Protein AF-A0A1D8MR82-F1 (afdb_monomer)

Structure (mmCIF, N/CA/C/O backbone):
data_AF-A0A1D8MR82-F1
#
_entry.id   AF-A0A1D8MR82-F1
#
loop_
_atom_site.group_PDB
_atom_site.id
_atom_site.type_symbol
_atom_site.label_atom_id
_atom_site.label_alt_id
_atom_site.label_comp_id
_atom_site.label_asym_id
_atom_site.label_entity_id
_atom_site.label_seq_id
_atom_site.pdbx_PDB_ins_code
_atom_site.Cartn_x
_atom_site.Cartn_y
_atom_site.Cartn_z
_atom_site.occupancy
_atom_site.B_iso_or_equiv
_atom_site.auth_seq_id
_atom_site.auth_comp_id
_atom_site.auth_asym_id
_atom_site.auth_atom_id
_atom_site.pdbx_PDB_model_num
ATOM 1 N N . MET A 1 1 ? 40.783 -24.290 -67.841 1.00 28.45 1 MET A N 1
ATOM 2 C CA . MET A 1 1 ? 39.497 -25.016 -67.805 1.00 28.45 1 MET A CA 1
ATOM 3 C C . MET A 1 1 ? 39.083 -25.064 -66.350 1.00 28.45 1 MET A C 1
ATOM 5 O O . MET A 1 1 ? 39.637 -25.862 -65.611 1.00 28.45 1 MET A O 1
ATOM 9 N N . GLY A 1 2 ? 38.268 -24.098 -65.923 1.00 32.03 2 GLY A N 1
ATOM 10 C CA . GLY A 1 2 ? 37.812 -23.996 -64.538 1.00 32.03 2 GLY A CA 1
ATOM 11 C C . GLY A 1 2 ? 36.684 -24.988 -64.279 1.00 32.03 2 GLY A C 1
ATOM 12 O O . GLY A 1 2 ? 35.714 -25.041 -65.037 1.00 32.03 2 GLY A O 1
ATOM 13 N N . SER A 1 3 ? 36.850 -25.796 -63.242 1.00 36.16 3 SER A N 1
ATOM 14 C CA . SER A 1 3 ? 35.807 -26.582 -62.594 1.00 36.16 3 SER A CA 1
ATOM 15 C C . SER A 1 3 ? 34.977 -25.639 -61.721 1.00 36.16 3 SER A C 1
ATOM 17 O O . SER A 1 3 ? 35.303 -25.412 -60.567 1.00 36.16 3 SER A O 1
ATOM 19 N N . GLY A 1 4 ? 33.955 -25.012 -62.304 1.00 35.94 4 GLY A N 1
ATOM 20 C CA . GLY A 1 4 ? 32.969 -24.211 -61.574 1.00 35.94 4 GLY A CA 1
ATOM 21 C C . GLY A 1 4 ? 31.653 -24.975 -61.447 1.00 35.94 4 GLY A C 1
ATOM 22 O O . GLY A 1 4 ? 31.245 -25.636 -62.405 1.00 35.94 4 GLY A O 1
ATOM 23 N N . GLY A 1 5 ? 31.024 -24.902 -60.273 1.00 43.44 5 GLY A N 1
ATOM 24 C CA . GLY A 1 5 ? 29.624 -25.272 -60.061 1.00 43.44 5 GLY A CA 1
ATOM 25 C C . GLY A 1 5 ? 28.734 -24.026 -60.018 1.00 43.44 5 GLY A C 1
ATOM 26 O O . GLY A 1 5 ? 29.217 -22.948 -59.676 1.00 43.44 5 GLY A O 1
ATOM 27 N N . CYS A 1 6 ? 27.456 -24.170 -60.369 1.00 43.00 6 CYS A N 1
ATOM 28 C CA . CYS A 1 6 ? 26.477 -23.076 -60.421 1.00 43.00 6 CYS A CA 1
ATOM 29 C C . CYS A 1 6 ? 25.326 -23.358 -59.448 1.00 43.00 6 CYS A C 1
ATOM 31 O O . CYS A 1 6 ? 24.931 -24.512 -59.276 1.00 43.00 6 CYS A O 1
ATOM 33 N N . ILE A 1 7 ? 24.792 -22.318 -58.809 1.00 42.12 7 ILE A N 1
ATOM 34 C CA . ILE A 1 7 ? 23.616 -22.412 -57.939 1.00 42.12 7 ILE A CA 1
ATOM 35 C C . ILE A 1 7 ? 22.435 -21.786 -58.677 1.00 42.12 7 ILE A C 1
ATOM 37 O O . ILE A 1 7 ? 22.520 -20.636 -59.096 1.00 42.12 7 ILE A O 1
ATOM 41 N N . TYR A 1 8 ? 21.340 -22.531 -58.803 1.00 46.84 8 TYR A N 1
ATOM 42 C CA . TYR A 1 8 ? 20.080 -22.045 -59.360 1.00 46.84 8 TYR A CA 1
ATOM 43 C C . TYR A 1 8 ? 19.023 -22.027 -58.266 1.00 46.84 8 TYR A C 1
ATOM 45 O O . TYR A 1 8 ? 18.954 -22.962 -57.475 1.00 46.84 8 TYR A O 1
ATOM 53 N N . VAL A 1 9 ? 18.165 -21.014 -58.242 1.00 40.91 9 VAL A N 1
ATOM 54 C CA . VAL A 1 9 ? 16.944 -21.027 -57.429 1.00 40.91 9 VAL A CA 1
ATOM 55 C C . VAL A 1 9 ? 15.778 -21.111 -58.400 1.00 40.91 9 VAL A C 1
ATOM 57 O O . VAL A 1 9 ? 15.619 -20.229 -59.235 1.00 40.91 9 VAL A O 1
ATOM 60 N N . ASN A 1 10 ? 15.005 -22.198 -58.364 1.00 44.41 10 ASN A N 1
ATOM 61 C CA . ASN A 1 10 ? 13.861 -22.334 -59.268 1.00 44.41 10 ASN A CA 1
ATOM 62 C C . ASN A 1 10 ? 12.638 -21.547 -58.756 1.00 44.41 10 ASN A C 1
ATOM 64 O O . ASN A 1 10 ? 12.572 -21.138 -57.596 1.00 44.41 10 ASN A O 1
ATOM 68 N N . ARG A 1 11 ? 11.603 -21.420 -59.596 1.00 35.62 11 ARG A N 1
ATOM 69 C CA . ARG A 1 11 ? 10.322 -20.754 -59.267 1.00 35.62 11 ARG A CA 1
ATOM 70 C C . ARG A 1 11 ? 9.533 -21.384 -58.109 1.00 35.62 11 ARG A C 1
ATOM 72 O O . ARG A 1 11 ? 8.541 -20.817 -57.661 1.00 35.62 11 ARG A O 1
ATOM 79 N N . GLN A 1 12 ? 9.951 -22.554 -57.631 1.00 40.66 12 GLN A N 1
ATOM 80 C CA . GLN A 1 12 ? 9.414 -23.233 -56.448 1.00 40.66 12 GLN A CA 1
ATOM 81 C C . GLN A 1 12 ? 10.292 -22.994 -55.199 1.00 40.66 12 GLN A C 1
ATOM 83 O O . GLN A 1 12 ? 10.063 -23.620 -54.165 1.00 40.66 12 GLN A O 1
ATOM 88 N N . ASN A 1 13 ? 11.258 -22.064 -55.272 1.00 39.44 13 ASN A N 1
ATOM 89 C CA . ASN A 1 13 ? 12.260 -21.732 -54.251 1.00 39.44 13 ASN A CA 1
ATOM 90 C C . ASN A 1 13 ? 13.201 -22.891 -53.871 1.00 39.44 13 ASN A C 1
ATOM 92 O O . ASN A 1 13 ? 13.739 -22.919 -52.764 1.00 39.44 13 ASN A O 1
ATOM 96 N N . GLU A 1 14 ? 13.434 -23.844 -54.773 1.00 40.34 14 GLU A N 1
ATOM 97 C CA . GLU A 1 14 ? 14.422 -24.904 -54.562 1.00 40.34 14 GLU A CA 1
ATOM 98 C C . GLU A 1 14 ? 15.797 -24.453 -55.060 1.00 40.34 14 GLU A C 1
ATOM 100 O O . GLU A 1 14 ? 15.931 -24.024 -56.208 1.00 40.34 14 GLU A O 1
ATOM 105 N N . ILE A 1 15 ? 16.823 -24.583 -54.211 1.00 43.28 15 ILE A N 1
ATOM 106 C CA . ILE A 1 15 ? 18.208 -24.317 -54.600 1.00 43.28 15 ILE A CA 1
ATOM 107 C C . ILE A 1 15 ? 18.795 -25.576 -55.259 1.00 43.28 15 ILE A C 1
ATOM 109 O O . ILE A 1 15 ? 19.089 -26.567 -54.592 1.00 43.28 15 ILE A O 1
ATOM 113 N N . LEU A 1 16 ? 18.971 -25.548 -56.578 1.00 45.38 16 LEU A N 1
ATOM 114 C CA . LEU A 1 16 ? 19.624 -26.597 -57.357 1.00 45.38 16 LEU A CA 1
ATOM 115 C C . LEU A 1 16 ? 21.119 -26.288 -57.460 1.00 45.38 16 LEU A C 1
ATOM 117 O O . LEU A 1 16 ? 21.528 -25.298 -58.063 1.00 45.38 16 LEU A O 1
ATOM 121 N N . ILE A 1 17 ? 21.942 -27.151 -56.869 1.00 43.69 17 ILE A N 1
ATOM 122 C CA . ILE A 1 17 ? 23.400 -27.028 -56.896 1.00 43.69 17 ILE A CA 1
ATOM 123 C C . ILE A 1 17 ? 23.920 -27.898 -58.040 1.00 43.69 17 ILE A C 1
ATOM 125 O O . ILE A 1 17 ? 23.816 -29.123 -57.996 1.00 43.69 17 ILE A O 1
ATOM 129 N N . TRP A 1 18 ? 24.476 -27.273 -59.074 1.00 43.62 18 TRP A N 1
ATOM 130 C CA . TRP A 1 18 ? 25.113 -27.972 -60.183 1.00 43.62 18 TRP A CA 1
ATOM 131 C C . TRP A 1 18 ? 26.606 -28.130 -59.907 1.00 43.62 18 TRP A C 1
ATOM 133 O O . TRP A 1 18 ? 27.338 -27.144 -59.843 1.00 43.62 18 TRP A O 1
ATOM 143 N N . ILE A 1 19 ? 27.065 -29.373 -59.748 1.00 42.44 19 ILE A N 1
ATOM 144 C CA . ILE A 1 19 ? 28.485 -29.710 -59.600 1.00 42.44 19 ILE A CA 1
ATOM 145 C C . ILE A 1 19 ? 28.953 -30.322 -60.916 1.00 42.44 19 ILE A C 1
ATOM 147 O O . ILE A 1 19 ? 28.396 -31.307 -61.399 1.00 42.44 19 ILE A O 1
ATOM 151 N N . LYS A 1 20 ? 29.982 -29.731 -61.520 1.00 38.59 20 LYS A N 1
ATOM 152 C CA . LYS A 1 20 ? 30.563 -30.221 -62.770 1.00 38.59 20 LYS A CA 1
ATOM 153 C C . LYS A 1 20 ? 31.466 -31.423 -62.466 1.00 38.59 20 LYS A C 1
ATOM 155 O O . LYS A 1 20 ? 32.652 -31.252 -62.197 1.00 38.59 20 LYS A O 1
ATOM 160 N N . GLU A 1 21 ? 30.909 -32.633 -62.455 1.00 42.34 21 GLU A N 1
ATOM 161 C CA . GLU A 1 21 ? 31.681 -33.854 -62.190 1.00 42.34 21 GLU A CA 1
ATOM 162 C C . GLU A 1 21 ? 32.474 -34.324 -63.419 1.00 42.34 21 GLU A C 1
ATOM 164 O O . GLU A 1 21 ? 31.932 -34.568 -64.496 1.00 42.34 21 GLU A O 1
ATOM 169 N N . ASN A 1 22 ? 33.781 -34.510 -63.226 1.00 37.06 22 ASN A N 1
ATOM 170 C CA . ASN A 1 22 ? 34.576 -35.464 -63.989 1.00 37.06 22 ASN A CA 1
ATOM 171 C C . ASN A 1 22 ? 34.639 -36.757 -63.160 1.00 37.06 22 ASN A C 1
ATOM 173 O O . ASN A 1 22 ? 35.396 -36.774 -62.198 1.00 37.06 22 ASN A O 1
ATOM 177 N N . TYR A 1 23 ? 33.849 -37.783 -63.491 1.00 30.08 23 TYR A N 1
ATOM 178 C CA . TYR A 1 23 ? 34.196 -39.220 -63.615 1.00 30.08 23 TYR A CA 1
ATOM 179 C C . TYR A 1 23 ? 32.899 -40.038 -63.864 1.00 30.08 23 TYR A C 1
ATOM 181 O O . TYR A 1 23 ? 31.818 -39.588 -63.492 1.00 30.08 23 TYR A O 1
ATOM 189 N N . PRO A 1 24 ? 32.971 -41.187 -64.567 1.00 38.62 24 PRO A N 1
ATOM 190 C CA . PRO A 1 24 ? 31.830 -41.894 -65.126 1.00 38.62 24 PRO A CA 1
ATOM 191 C C . PRO A 1 24 ? 31.306 -42.930 -64.131 1.00 38.62 24 PRO A C 1
ATOM 193 O O . PRO A 1 24 ? 32.053 -43.812 -63.730 1.00 38.62 24 PRO A O 1
ATOM 196 N N . ASP A 1 25 ? 30.053 -42.777 -63.717 1.00 37.72 25 ASP A N 1
ATOM 197 C CA . ASP A 1 25 ? 29.096 -43.847 -63.397 1.00 37.72 25 ASP A CA 1
ATOM 198 C C . ASP A 1 25 ? 27.985 -43.240 -62.537 1.00 37.72 25 ASP A C 1
ATOM 200 O O . ASP A 1 25 ? 27.998 -43.301 -61.314 1.00 37.72 25 ASP A O 1
ATOM 204 N N . THR A 1 26 ? 27.018 -42.605 -63.191 1.00 33.69 26 THR A N 1
ATOM 205 C CA . THR A 1 26 ? 25.627 -42.527 -62.725 1.00 33.69 26 THR A CA 1
ATOM 206 C C . THR A 1 26 ? 24.776 -42.111 -63.917 1.00 33.69 26 THR A C 1
ATOM 208 O O . THR A 1 26 ? 24.788 -40.976 -64.388 1.00 33.69 26 THR A O 1
ATOM 211 N N . ASP A 1 27 ? 24.101 -43.113 -64.464 1.00 33.81 27 ASP A N 1
ATOM 212 C CA . ASP A 1 27 ? 23.144 -43.002 -65.549 1.00 33.81 27 ASP A CA 1
ATOM 213 C C . ASP A 1 27 ? 21.977 -42.062 -65.196 1.00 33.81 27 ASP A C 1
ATOM 215 O O . ASP A 1 27 ? 21.455 -42.068 -64.083 1.00 33.81 27 ASP A O 1
ATOM 219 N N . PHE A 1 28 ? 21.499 -41.366 -66.232 1.00 33.75 28 PHE A N 1
ATOM 220 C CA . PHE A 1 28 ? 20.121 -40.883 -66.382 1.00 33.75 28 PHE A CA 1
ATOM 221 C C . PHE A 1 28 ? 19.626 -39.752 -65.454 1.00 33.75 28 PHE A C 1
ATOM 223 O O . PHE A 1 28 ? 18.808 -39.982 -64.572 1.00 33.75 28 PHE A O 1
ATOM 230 N N . ALA A 1 29 ? 19.974 -38.492 -65.762 1.00 34.72 29 ALA A N 1
ATOM 231 C CA . ALA A 1 29 ? 19.071 -37.340 -65.520 1.00 34.72 29 ALA A CA 1
ATOM 232 C C . ALA A 1 29 ? 19.510 -35.996 -66.144 1.00 34.72 29 ALA A C 1
ATOM 234 O O . ALA A 1 29 ? 18.789 -35.009 -66.026 1.00 34.72 29 ALA A O 1
ATOM 235 N N . THR A 1 30 ? 20.662 -35.893 -66.807 1.00 34.59 30 THR A N 1
ATOM 236 C CA . THR A 1 30 ? 21.241 -34.584 -67.177 1.00 34.59 30 THR A CA 1
ATOM 237 C C . THR A 1 30 ? 20.708 -33.972 -68.473 1.00 34.59 30 THR A C 1
ATOM 239 O O . THR A 1 30 ? 20.851 -32.772 -68.678 1.00 34.59 30 THR A O 1
ATOM 242 N N . SER A 1 31 ? 20.042 -34.740 -69.338 1.00 28.70 31 SER A N 1
ATOM 243 C CA . SER A 1 31 ? 19.587 -34.232 -70.645 1.00 28.70 31 SER A CA 1
ATOM 244 C C . SER A 1 31 ? 18.172 -33.650 -70.646 1.00 28.70 31 SER A C 1
ATOM 246 O O . SER A 1 31 ? 17.778 -33.049 -71.636 1.00 28.70 31 SER A O 1
ATOM 248 N N . LYS A 1 32 ? 17.402 -33.804 -69.558 1.00 28.27 32 LYS A N 1
ATOM 249 C CA . LYS A 1 32 ? 15.992 -33.371 -69.514 1.00 28.27 32 LYS A CA 1
ATOM 250 C C . LYS A 1 32 ? 15.766 -32.015 -68.835 1.00 28.27 32 LYS A C 1
ATOM 252 O O . LYS A 1 32 ? 14.679 -31.469 -68.930 1.00 28.27 32 LYS A O 1
ATOM 257 N N . ILE A 1 33 ? 16.783 -31.470 -68.165 1.00 32.31 33 ILE A N 1
ATOM 258 C CA . ILE A 1 33 ? 16.685 -30.195 -67.432 1.00 32.31 33 ILE A CA 1
ATOM 259 C C . ILE A 1 33 ? 16.986 -28.994 -68.350 1.00 32.31 33 ILE A C 1
ATOM 261 O O . ILE A 1 33 ? 16.538 -27.886 -68.079 1.00 32.31 33 ILE A O 1
ATOM 265 N N . TYR A 1 34 ? 17.671 -29.212 -69.478 1.00 31.33 34 TYR A N 1
ATOM 266 C CA . TYR A 1 34 ? 18.075 -28.135 -70.389 1.00 31.33 34 TYR A CA 1
ATOM 267 C C . TYR A 1 34 ? 16.972 -27.682 -71.365 1.00 31.33 34 TYR A C 1
ATOM 269 O O . TYR A 1 34 ? 17.080 -26.605 -71.939 1.00 31.33 34 TYR A O 1
ATOM 277 N N . GLU A 1 35 ? 15.914 -28.478 -71.568 1.00 28.66 35 GLU A N 1
ATOM 278 C CA . GLU A 1 35 ? 14.862 -28.163 -72.552 1.00 28.66 35 GLU A CA 1
ATOM 279 C C . GLU A 1 35 ? 13.649 -27.408 -71.974 1.00 28.66 35 GLU A C 1
ATOM 281 O O . GLU A 1 35 ? 12.828 -26.926 -72.748 1.00 28.66 35 GLU A O 1
ATOM 286 N N . GLU A 1 36 ? 13.541 -27.228 -70.650 1.00 32.28 36 GLU A N 1
ATOM 287 C CA . GLU A 1 36 ? 12.391 -26.538 -70.020 1.00 32.28 36 GLU A CA 1
ATOM 288 C C . GLU A 1 36 ? 12.730 -25.233 -69.278 1.00 32.28 36 GLU A C 1
ATOM 290 O O . GLU A 1 36 ? 11.831 -24.580 -68.753 1.00 32.28 36 GLU A O 1
ATOM 295 N N . TYR A 1 37 ? 13.991 -24.798 -69.259 1.00 32.94 37 TYR A N 1
ATOM 296 C CA . TYR A 1 37 ? 14.413 -23.616 -68.501 1.00 32.94 37 TYR A CA 1
ATOM 297 C C . TYR A 1 37 ? 14.880 -22.492 -69.428 1.00 32.94 37 TYR A C 1
ATOM 299 O O . TYR A 1 37 ? 16.034 -22.448 -69.848 1.00 32.94 37 TYR A O 1
ATOM 307 N N . GLN A 1 38 ? 13.978 -21.559 -69.736 1.00 30.73 38 GLN A N 1
ATOM 308 C CA . GLN A 1 38 ? 14.350 -20.230 -70.214 1.00 30.73 38 GLN A CA 1
ATOM 309 C C . GLN A 1 38 ? 13.956 -19.181 -69.174 1.00 30.73 38 GLN A C 1
ATOM 311 O O . GLN A 1 38 ? 12.814 -19.160 -68.721 1.00 30.73 38 GLN A O 1
ATOM 316 N N . GLU A 1 39 ? 14.936 -18.317 -68.888 1.00 37.31 39 GLU A N 1
ATOM 317 C CA . GLU A 1 39 ? 14.886 -17.082 -68.091 1.00 37.31 39 GLU A CA 1
ATOM 318 C C . GLU A 1 39 ? 14.922 -17.265 -66.563 1.00 37.31 39 GLU A C 1
ATOM 320 O O . GLU A 1 39 ? 13.885 -17.513 -65.960 1.00 37.31 39 GLU A O 1
ATOM 325 N N . GLU A 1 40 ? 16.114 -17.112 -65.950 1.00 33.25 40 GLU A N 1
ATOM 326 C CA . GLU A 1 40 ? 16.369 -16.447 -64.646 1.00 33.25 40 GLU A CA 1
ATOM 327 C C . GLU A 1 40 ? 17.889 -16.427 -64.295 1.00 33.25 40 GLU A C 1
ATOM 329 O O . GLU A 1 40 ? 18.684 -17.125 -64.924 1.00 33.25 40 GLU A O 1
ATOM 334 N N . GLU A 1 41 ? 18.284 -15.537 -63.370 1.00 35.62 41 GLU A N 1
ATOM 335 C CA . GLU A 1 41 ? 19.631 -14.958 -63.154 1.00 35.62 41 GLU A CA 1
ATOM 336 C C . GLU A 1 41 ? 20.748 -15.945 -62.730 1.00 35.62 41 GLU A C 1
ATOM 338 O O . GLU A 1 41 ? 20.596 -16.729 -61.794 1.00 35.62 41 GLU A O 1
ATOM 343 N N . GLU A 1 42 ? 21.915 -15.864 -63.387 1.00 33.38 42 GLU A N 1
ATOM 344 C CA . GLU A 1 42 ? 23.125 -16.638 -63.063 1.00 33.38 42 GLU A CA 1
ATOM 345 C C . GLU A 1 42 ? 23.983 -15.934 -61.992 1.00 33.38 42 GLU A C 1
ATOM 347 O O . GLU A 1 42 ? 24.377 -14.779 -62.163 1.00 33.38 42 GLU A O 1
ATOM 352 N N . TYR A 1 43 ? 24.355 -16.645 -60.919 1.00 38.12 43 TYR A N 1
ATOM 353 C CA . TYR A 1 43 ? 25.385 -16.206 -59.966 1.00 38.12 43 TYR A CA 1
ATOM 354 C C . TYR A 1 43 ? 26.688 -17.002 -60.167 1.00 38.12 43 TYR A C 1
ATOM 356 O O . TYR A 1 43 ? 26.740 -18.203 -59.891 1.00 38.12 43 TYR A O 1
ATOM 364 N N . GLU A 1 44 ? 27.763 -16.337 -60.610 1.00 37.59 44 GLU A N 1
ATOM 365 C CA . GLU A 1 44 ? 29.124 -16.897 -60.675 1.00 37.59 44 GLU A CA 1
ATOM 366 C C . GLU A 1 44 ? 29.979 -16.399 -59.490 1.00 37.59 44 GLU A C 1
ATOM 368 O O . GLU A 1 44 ? 30.424 -15.251 -59.458 1.00 37.59 44 GLU A O 1
ATOM 373 N N . GLY A 1 45 ? 30.248 -17.271 -58.510 1.00 39.78 45 GLY A N 1
ATOM 374 C CA . GLY A 1 45 ? 31.120 -16.996 -57.355 1.00 39.78 45 GLY A CA 1
ATOM 375 C C . GLY A 1 45 ? 32.407 -17.841 -57.337 1.00 39.78 45 GLY A C 1
ATOM 376 O O . GLY A 1 45 ? 32.485 -18.895 -57.964 1.00 39.78 45 GLY A O 1
ATOM 377 N N . LYS A 1 46 ? 33.442 -17.399 -56.599 1.00 36.84 46 LYS A N 1
ATOM 378 C CA . LYS A 1 46 ? 34.724 -18.128 -56.445 1.00 36.84 46 LYS A CA 1
ATOM 379 C C . LYS A 1 46 ? 34.564 -19.432 -55.634 1.00 36.84 46 LYS A C 1
ATOM 381 O O . LYS A 1 46 ? 33.908 -19.459 -54.596 1.00 36.84 46 LYS A O 1
ATOM 386 N N . GLU A 1 47 ? 35.260 -20.488 -56.064 1.00 37.44 47 GLU A N 1
ATOM 387 C CA . GLU A 1 47 ? 35.191 -21.877 -55.554 1.00 37.44 47 GLU A CA 1
ATOM 388 C C . GLU A 1 47 ? 35.454 -22.018 -54.033 1.00 37.44 47 GLU A C 1
ATOM 390 O O . GLU A 1 47 ? 34.853 -22.854 -53.362 1.00 37.44 47 GLU A O 1
ATOM 395 N N . SER A 1 48 ? 36.294 -21.159 -53.444 1.00 37.56 48 SER A N 1
ATOM 396 C CA . SER A 1 48 ? 36.580 -21.159 -51.998 1.00 37.56 48 SER A CA 1
ATOM 397 C C . SER A 1 48 ? 35.404 -20.674 -51.145 1.00 37.56 48 SER A C 1
ATOM 399 O O . SER A 1 48 ? 35.206 -21.141 -50.025 1.00 37.56 48 SER A O 1
ATOM 401 N N . THR A 1 49 ? 34.612 -19.740 -51.669 1.00 40.38 49 THR A N 1
ATOM 402 C CA . THR A 1 49 ? 33.428 -19.195 -50.996 1.00 40.38 49 THR A CA 1
ATOM 403 C C . THR A 1 49 ? 32.280 -20.209 -51.037 1.00 40.38 49 THR A C 1
ATOM 405 O O . THR A 1 49 ? 31.540 -20.347 -50.067 1.00 40.38 49 THR A O 1
ATOM 408 N N . PHE A 1 50 ? 32.212 -20.996 -52.118 1.00 44.69 50 PHE A N 1
ATOM 409 C CA . PHE A 1 50 ? 31.240 -22.068 -52.350 1.00 44.69 50 PHE A CA 1
ATOM 410 C C . PHE A 1 50 ? 31.336 -23.209 -51.323 1.00 44.69 50 PHE A C 1
ATOM 412 O O . PHE A 1 50 ? 30.351 -23.531 -50.659 1.00 44.69 50 PHE A O 1
ATOM 419 N N . TYR A 1 51 ? 32.525 -23.787 -51.119 1.00 44.78 51 TYR A N 1
ATOM 420 C CA . TYR A 1 51 ? 32.697 -24.873 -50.142 1.00 44.78 51 TYR A CA 1
ATOM 421 C C . TYR A 1 51 ? 32.516 -24.403 -48.693 1.00 44.78 51 TYR A C 1
ATOM 423 O O . TYR A 1 51 ? 31.984 -25.146 -47.869 1.00 44.78 51 TYR A O 1
ATOM 431 N N . ASN A 1 52 ? 32.903 -23.163 -48.377 1.00 45.22 52 ASN A N 1
ATOM 432 C CA . ASN A 1 52 ? 32.690 -22.584 -47.049 1.00 45.22 52 ASN A CA 1
ATOM 433 C C . ASN A 1 52 ? 31.203 -22.353 -46.752 1.00 45.22 52 ASN A C 1
ATOM 435 O O . ASN A 1 52 ? 30.760 -22.640 -45.641 1.00 45.22 52 ASN A O 1
ATOM 439 N N . LEU A 1 53 ? 30.426 -21.898 -47.740 1.00 47.56 53 LEU A N 1
ATOM 440 C CA . LEU A 1 53 ? 28.978 -21.724 -47.627 1.00 47.56 53 LEU A CA 1
ATOM 441 C C . LEU A 1 53 ? 28.270 -23.064 -47.386 1.00 47.56 53 LEU A C 1
ATOM 443 O O . LEU A 1 53 ? 27.509 -23.188 -46.429 1.00 47.56 53 LEU A O 1
ATOM 447 N N . ILE A 1 54 ? 28.564 -24.091 -48.193 1.00 48.75 54 ILE A N 1
ATOM 448 C CA . ILE A 1 54 ? 27.947 -25.418 -48.032 1.00 48.75 54 ILE A CA 1
ATOM 449 C C . ILE A 1 54 ? 28.349 -26.064 -46.703 1.00 48.75 54 ILE A C 1
ATOM 451 O O . ILE A 1 54 ? 27.487 -26.582 -45.996 1.00 48.75 54 ILE A O 1
ATOM 455 N N . ASN A 1 55 ? 29.620 -25.976 -46.300 1.00 47.84 55 ASN A N 1
ATOM 456 C CA . ASN A 1 55 ? 30.055 -26.500 -45.004 1.00 47.84 55 ASN A CA 1
ATOM 457 C C . ASN A 1 55 ? 29.396 -25.763 -43.824 1.00 47.84 55 ASN A C 1
ATOM 459 O O . ASN A 1 55 ? 29.019 -26.421 -42.855 1.00 47.84 55 ASN A O 1
ATOM 463 N N . LYS A 1 56 ? 29.196 -24.436 -43.913 1.00 48.94 56 LYS A N 1
ATOM 464 C CA . LYS A 1 56 ? 28.467 -23.636 -42.905 1.00 48.94 56 LYS A CA 1
ATOM 465 C C . LYS A 1 56 ? 26.972 -23.979 -42.837 1.00 48.94 56 LYS A C 1
ATOM 467 O O . LYS 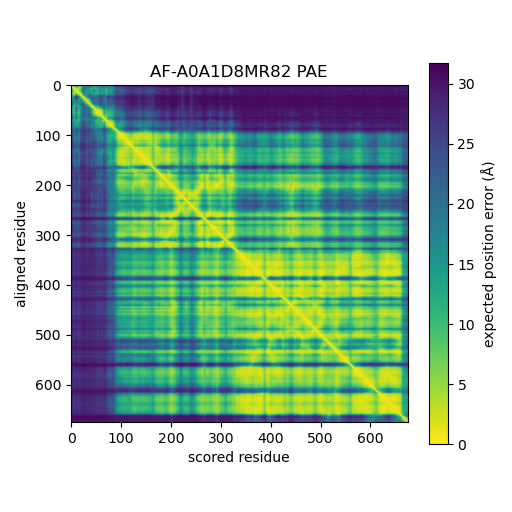A 1 56 ? 26.390 -23.943 -41.756 1.00 48.94 56 LYS A O 1
ATOM 472 N N . LEU A 1 57 ? 26.336 -24.291 -43.968 1.00 49.56 57 LEU A N 1
ATOM 473 C CA . LEU A 1 57 ? 24.920 -24.682 -44.015 1.00 49.56 57 LEU A CA 1
ATOM 474 C C . LEU A 1 57 ? 24.711 -26.122 -43.510 1.00 49.56 57 LEU A C 1
ATOM 476 O O . LEU A 1 57 ? 23.766 -26.379 -42.762 1.00 49.56 57 LEU A O 1
ATOM 480 N N . CYS A 1 58 ? 25.625 -27.039 -43.850 1.00 47.97 58 CYS A N 1
ATOM 481 C CA . CYS A 1 58 ? 25.630 -28.424 -43.369 1.00 47.97 58 CYS A CA 1
ATOM 482 C C . CYS A 1 58 ? 25.894 -28.518 -41.862 1.00 47.97 58 CYS A C 1
ATOM 484 O O . CYS A 1 58 ? 25.209 -29.270 -41.174 1.00 47.97 58 CYS A O 1
ATOM 486 N N . SER A 1 59 ? 26.859 -27.757 -41.330 1.00 47.03 59 SER A N 1
ATOM 487 C CA . SER A 1 59 ? 27.198 -27.798 -39.900 1.00 47.03 59 SER A CA 1
ATOM 488 C C . SER A 1 59 ? 26.072 -27.293 -38.993 1.00 47.03 59 SER A C 1
ATOM 490 O O . SER A 1 59 ? 26.035 -27.656 -37.820 1.00 47.03 59 SER A O 1
ATOM 492 N N . LYS A 1 60 ? 25.137 -26.501 -39.535 1.00 48.09 60 LYS A N 1
ATOM 493 C CA . LYS A 1 60 ? 23.982 -25.937 -38.821 1.00 48.09 60 LYS A CA 1
ATOM 494 C C . LYS A 1 60 ? 22.657 -26.676 -39.078 1.00 48.09 60 LYS A C 1
ATOM 496 O O . LYS A 1 60 ? 21.608 -26.154 -38.721 1.00 48.09 60 LYS A O 1
ATOM 501 N N . ASN A 1 61 ? 22.676 -27.869 -39.692 1.00 51.78 61 ASN A N 1
ATOM 502 C CA . ASN A 1 61 ? 21.473 -28.646 -40.055 1.00 51.78 61 ASN A CA 1
ATOM 503 C C . ASN A 1 61 ? 20.435 -27.858 -40.890 1.00 51.78 61 ASN A C 1
ATOM 505 O O . ASN A 1 61 ? 19.238 -28.125 -40.823 1.00 51.78 61 ASN A O 1
ATOM 509 N N . LEU A 1 62 ? 20.874 -26.888 -41.700 1.00 44.59 62 LEU A N 1
ATOM 510 C CA . LEU A 1 62 ? 19.988 -26.046 -42.526 1.00 44.59 62 LEU A CA 1
ATOM 511 C C . LEU A 1 62 ? 19.666 -26.668 -43.901 1.00 44.59 62 LEU A C 1
ATOM 513 O O . LEU A 1 62 ? 19.066 -26.018 -44.758 1.00 44.59 62 LEU A O 1
ATOM 517 N N . LEU A 1 63 ? 20.082 -27.920 -44.114 1.00 47.03 63 LEU A N 1
ATOM 518 C CA . LEU A 1 63 ? 19.936 -28.691 -45.347 1.00 47.03 63 LEU A CA 1
ATOM 519 C C . LEU A 1 63 ? 19.265 -30.033 -45.030 1.00 47.03 63 LEU A C 1
ATOM 521 O O . LEU A 1 63 ? 19.755 -30.782 -44.184 1.00 47.03 63 LEU A O 1
ATOM 525 N N . GLU A 1 64 ? 18.176 -30.366 -45.723 1.00 45.75 64 GLU A N 1
ATOM 526 C CA . GLU A 1 64 ? 17.558 -31.696 -45.623 1.00 45.75 64 GLU A CA 1
ATOM 527 C C . GLU A 1 64 ? 18.315 -32.730 -46.477 1.00 45.75 64 GLU A C 1
ATOM 529 O O . GLU A 1 64 ? 18.879 -32.406 -47.529 1.00 45.75 64 GLU A O 1
ATOM 534 N N . ARG A 1 65 ? 18.357 -33.993 -46.016 1.00 41.44 65 ARG A N 1
ATOM 535 C CA . ARG A 1 65 ? 19.081 -35.079 -46.703 1.00 41.44 65 ARG A CA 1
ATOM 536 C C . ARG A 1 65 ? 18.440 -35.389 -48.066 1.00 41.44 65 ARG A C 1
ATOM 538 O O . ARG A 1 65 ? 17.222 -35.525 -48.137 1.00 41.44 65 ARG A O 1
ATOM 545 N N . PRO A 1 66 ? 19.243 -35.565 -49.128 1.00 41.59 66 PRO A N 1
ATOM 546 C CA . PRO A 1 66 ? 18.726 -35.690 -50.483 1.00 41.59 66 PRO A CA 1
ATOM 547 C C . PRO A 1 66 ? 18.156 -37.089 -50.749 1.00 41.59 66 PRO A C 1
ATOM 549 O O . PRO A 1 66 ? 18.810 -38.084 -50.444 1.00 41.59 66 PRO A O 1
ATOM 552 N N . GLU A 1 67 ? 17.003 -37.175 -51.419 1.00 37.62 67 GLU A N 1
ATOM 553 C CA . GLU A 1 67 ? 16.575 -38.434 -52.051 1.00 37.62 67 GLU A CA 1
ATOM 554 C C . GLU A 1 67 ? 17.262 -38.652 -53.413 1.00 37.62 67 GLU A C 1
ATOM 556 O O . GLU A 1 67 ? 17.516 -39.793 -53.777 1.00 37.62 67 GLU A O 1
ATOM 561 N N . HIS A 1 68 ? 17.679 -37.592 -54.127 1.00 41.72 68 HIS A N 1
ATOM 562 C CA . HIS A 1 68 ? 18.292 -37.702 -55.468 1.00 41.72 68 HIS A CA 1
ATOM 563 C C . HIS A 1 68 ? 19.260 -36.549 -55.821 1.00 41.72 68 HIS A C 1
ATOM 565 O O . HIS A 1 68 ? 19.137 -35.925 -56.872 1.00 41.72 68 HIS A O 1
ATOM 571 N N . GLY A 1 69 ? 20.191 -36.192 -54.930 1.00 42.50 69 GLY A N 1
ATOM 572 C CA . GLY A 1 69 ? 21.164 -35.105 -55.174 1.00 42.50 69 GLY A CA 1
ATOM 573 C C . GLY A 1 69 ? 20.579 -33.682 -55.180 1.00 42.50 69 GLY A C 1
ATOM 574 O O . GLY A 1 69 ? 21.296 -32.719 -55.433 1.00 42.50 69 GLY A O 1
ATOM 575 N N . LYS A 1 70 ? 19.285 -33.532 -54.872 1.00 41.12 70 LYS A N 1
ATOM 576 C CA . LYS A 1 70 ? 18.619 -32.246 -54.645 1.00 41.12 70 LYS A CA 1
ATOM 577 C C . LYS A 1 70 ? 18.640 -31.924 -53.156 1.00 41.12 70 LYS A C 1
ATOM 579 O O . LYS A 1 70 ? 18.087 -32.685 -52.363 1.00 41.12 70 LYS A O 1
ATOM 584 N N . TYR A 1 71 ? 19.263 -30.811 -52.788 1.00 44.88 71 TYR A N 1
ATOM 585 C CA . TYR A 1 71 ? 19.234 -30.305 -51.421 1.00 44.88 71 TYR A CA 1
ATOM 586 C C . TYR A 1 71 ? 18.065 -29.342 -51.277 1.00 44.88 71 TYR A C 1
ATOM 588 O O . TYR A 1 71 ? 17.984 -28.347 -51.996 1.00 44.88 71 TYR A O 1
ATOM 596 N N . ARG A 1 72 ? 17.153 -29.632 -50.350 1.00 43.41 72 ARG A N 1
ATOM 597 C CA . ARG A 1 72 ? 16.093 -28.694 -49.996 1.00 43.41 72 ARG A CA 1
ATOM 598 C C . ARG A 1 72 ? 16.582 -27.849 -48.832 1.00 43.41 72 ARG A C 1
ATOM 600 O O . ARG A 1 72 ? 16.985 -28.369 -47.792 1.00 43.41 72 ARG A O 1
ATOM 607 N N . ILE A 1 73 ? 16.599 -26.543 -49.053 1.00 46.66 73 ILE A N 1
ATOM 608 C CA . ILE A 1 73 ? 16.907 -25.557 -48.029 1.00 46.66 73 ILE A CA 1
ATOM 609 C C . ILE A 1 73 ? 15.582 -25.144 -47.391 1.00 46.66 73 ILE A C 1
ATOM 611 O O . ILE A 1 73 ? 14.630 -24.802 -48.093 1.00 46.66 73 ILE A O 1
ATOM 615 N N . ASN A 1 74 ? 15.505 -25.205 -46.063 1.00 45.91 74 ASN A N 1
ATOM 616 C CA . ASN A 1 74 ? 14.348 -24.683 -45.341 1.00 45.91 74 ASN A CA 1
ATOM 617 C C . ASN A 1 74 ? 14.317 -23.142 -45.417 1.00 45.91 74 ASN A C 1
ATOM 619 O O . ASN A 1 74 ? 15.302 -22.500 -45.785 1.00 45.91 74 ASN A O 1
ATOM 623 N N . THR A 1 75 ? 13.194 -22.519 -45.058 1.00 47.31 75 THR A N 1
ATOM 624 C CA . THR A 1 75 ? 13.014 -21.054 -45.114 1.00 47.31 75 THR A CA 1
ATOM 625 C C . THR A 1 75 ? 14.159 -20.292 -44.424 1.00 47.31 75 THR A C 1
ATOM 627 O O . THR A 1 75 ? 14.614 -19.261 -44.923 1.00 47.31 75 THR A O 1
ATOM 630 N N . ARG A 1 76 ? 14.700 -20.860 -43.336 1.00 44.44 76 ARG A N 1
ATOM 631 C CA . ARG A 1 76 ? 15.844 -20.346 -42.569 1.00 44.44 76 ARG A CA 1
ATOM 632 C C . ARG A 1 76 ? 17.157 -20.362 -43.359 1.00 44.44 76 ARG A C 1
ATOM 634 O O . ARG A 1 76 ? 17.878 -19.365 -43.379 1.00 44.44 76 ARG A O 1
ATOM 641 N N . GLY A 1 77 ? 17.472 -21.454 -44.054 1.00 48.19 77 GLY A N 1
ATOM 642 C CA . GLY A 1 77 ? 18.652 -21.520 -44.917 1.00 48.19 77 GLY A CA 1
ATOM 643 C C . GLY A 1 77 ? 18.519 -20.648 -46.172 1.00 48.19 77 GLY A C 1
ATOM 644 O O . GLY A 1 77 ? 19.533 -20.158 -46.664 1.00 48.19 77 GLY A O 1
ATOM 645 N N . LYS A 1 78 ? 17.290 -20.390 -46.653 1.00 49.12 78 LYS A N 1
ATOM 646 C CA . LYS A 1 78 ? 17.035 -19.521 -47.815 1.00 49.12 78 LYS A CA 1
ATOM 647 C C . LYS A 1 78 ? 17.395 -18.072 -47.489 1.00 49.12 78 LYS A C 1
ATOM 649 O O . LYS A 1 78 ? 18.202 -17.473 -48.190 1.00 49.12 78 LYS A O 1
ATOM 654 N N . ARG A 1 79 ? 16.881 -17.559 -46.367 1.00 49.66 79 ARG A N 1
ATOM 655 C CA . ARG A 1 79 ? 17.179 -16.205 -45.869 1.00 49.66 79 ARG A CA 1
ATOM 656 C C . ARG A 1 79 ? 18.677 -16.014 -45.590 1.00 49.66 79 ARG A C 1
ATOM 658 O O . ARG A 1 79 ? 19.247 -14.974 -45.904 1.00 49.66 79 ARG A O 1
ATOM 665 N N . LYS A 1 80 ? 19.343 -17.047 -45.057 1.00 50.25 80 LYS A N 1
ATOM 666 C CA . LYS A 1 80 ? 20.796 -17.037 -44.818 1.00 50.25 80 LYS A CA 1
ATOM 667 C C . LYS A 1 80 ? 21.612 -17.029 -46.115 1.00 50.25 80 LYS A C 1
ATOM 669 O O . LYS A 1 80 ? 22.644 -16.365 -46.177 1.00 50.25 80 LYS A O 1
ATOM 674 N N . ALA A 1 81 ? 21.157 -17.744 -47.143 1.00 49.56 81 ALA A N 1
ATOM 675 C CA . ALA A 1 81 ? 21.775 -17.721 -48.464 1.00 49.56 81 ALA A CA 1
ATOM 676 C C . ALA A 1 81 ? 21.607 -16.349 -49.140 1.00 49.56 81 ALA A C 1
ATOM 678 O O . ALA A 1 81 ? 22.598 -15.801 -49.607 1.00 49.56 81 ALA A O 1
ATOM 679 N N . GLU A 1 82 ? 20.406 -15.760 -49.119 1.00 48.12 82 GLU A N 1
ATOM 680 C CA . GLU A 1 82 ? 20.125 -14.421 -49.674 1.00 48.12 82 GLU A CA 1
ATOM 681 C C . GLU A 1 82 ? 21.023 -13.333 -49.051 1.00 48.12 82 GLU A C 1
ATOM 683 O O . GLU A 1 82 ? 21.577 -12.502 -49.767 1.00 48.12 82 GLU A O 1
ATOM 688 N N . TYR A 1 83 ? 21.257 -13.387 -47.736 1.00 46.84 83 TYR A N 1
ATOM 689 C CA . TYR A 1 83 ? 22.141 -12.453 -47.029 1.00 46.84 83 TYR A CA 1
ATOM 690 C C . TYR A 1 83 ? 23.633 -12.649 -47.356 1.00 46.84 83 TYR A C 1
ATOM 692 O O . TYR A 1 83 ? 24.345 -11.683 -47.620 1.00 46.84 83 TYR A O 1
ATOM 700 N N . LEU A 1 84 ? 24.113 -13.898 -47.412 1.00 46.09 84 LEU A N 1
ATOM 701 C CA . LEU A 1 84 ? 25.511 -14.205 -47.761 1.00 46.09 84 LEU A CA 1
ATOM 702 C C . LEU A 1 84 ? 25.842 -13.883 -49.228 1.00 46.09 84 LEU A C 1
ATOM 704 O O . LEU A 1 84 ? 26.993 -13.586 -49.549 1.00 46.09 84 LEU A O 1
ATOM 708 N N . ILE A 1 85 ? 24.843 -13.919 -50.112 1.00 44.44 85 ILE A N 1
ATOM 709 C CA . ILE A 1 85 ? 24.966 -13.517 -51.521 1.00 44.44 85 ILE A CA 1
ATOM 710 C C . ILE A 1 85 ? 25.107 -11.985 -51.657 1.00 44.44 85 ILE A C 1
ATOM 712 O O . ILE A 1 85 ? 25.727 -11.524 -52.616 1.00 44.44 85 ILE A O 1
ATOM 716 N N . GLY A 1 86 ? 24.635 -11.205 -50.674 1.00 47.16 86 GLY A N 1
ATOM 717 C CA . GLY A 1 86 ? 24.715 -9.736 -50.628 1.00 47.16 86 GLY A CA 1
ATOM 718 C C . GLY A 1 86 ? 26.127 -9.136 -50.508 1.00 47.16 86 GLY A C 1
ATOM 719 O O . GLY A 1 86 ? 26.293 -7.941 -50.730 1.00 47.16 86 GLY A O 1
ATOM 720 N N . GLY A 1 87 ? 27.157 -9.948 -50.241 1.00 39.19 87 GLY A N 1
ATOM 721 C CA . GLY A 1 87 ? 28.551 -9.587 -50.528 1.00 39.19 87 GLY A CA 1
ATOM 722 C C . GLY A 1 87 ? 29.286 -8.674 -49.537 1.00 39.19 87 GLY A C 1
ATOM 723 O O . GLY A 1 87 ? 30.333 -8.147 -49.910 1.00 39.19 87 GLY A O 1
ATOM 724 N N . GLU A 1 88 ? 28.827 -8.504 -48.297 1.00 38.53 88 GLU A N 1
ATOM 725 C CA . GLU A 1 88 ? 29.622 -7.824 -47.260 1.00 38.53 88 GLU A CA 1
ATOM 726 C C . GLU A 1 88 ? 30.402 -8.846 -46.411 1.00 38.53 88 GLU A C 1
ATOM 728 O O . GLU A 1 88 ? 29.846 -9.847 -45.963 1.00 38.53 88 GLU A O 1
ATOM 733 N N . GLU A 1 89 ? 31.714 -8.641 -46.223 1.00 35.91 89 GLU A N 1
ATOM 734 C CA . GLU A 1 89 ? 32.507 -9.389 -45.236 1.00 35.91 89 GLU A CA 1
ATOM 735 C C . GLU A 1 89 ? 32.042 -8.979 -43.834 1.00 35.91 89 GLU A C 1
ATOM 737 O O . GLU A 1 89 ? 32.099 -7.808 -43.467 1.00 35.91 89 GLU A O 1
ATOM 742 N N . ILE A 1 90 ? 31.556 -9.948 -43.063 1.00 39.38 90 ILE A N 1
ATOM 743 C CA . ILE A 1 90 ? 30.885 -9.705 -41.786 1.00 39.38 90 ILE A CA 1
ATOM 744 C C . ILE A 1 90 ? 31.852 -10.016 -40.641 1.00 39.38 90 ILE A C 1
ATOM 746 O O . ILE A 1 90 ? 32.374 -11.129 -40.554 1.00 39.38 90 ILE A O 1
ATOM 750 N N . ASP A 1 91 ? 32.066 -9.051 -39.745 1.00 43.38 91 ASP A N 1
ATOM 751 C CA . ASP A 1 91 ? 32.690 -9.287 -38.439 1.00 43.38 91 ASP A CA 1
ATOM 752 C C . ASP A 1 91 ? 31.850 -10.291 -37.627 1.00 43.38 91 ASP A C 1
ATOM 754 O O . ASP A 1 91 ? 30.625 -10.211 -37.630 1.00 43.38 91 ASP A O 1
ATOM 758 N N . ALA A 1 92 ? 32.475 -11.212 -36.884 1.00 48.59 92 ALA A N 1
ATOM 759 C CA . ALA A 1 92 ? 31.765 -12.285 -36.167 1.00 48.59 92 ALA A CA 1
ATOM 760 C C . ALA A 1 92 ? 30.588 -11.795 -35.287 1.00 48.59 92 ALA A C 1
ATOM 762 O O . ALA A 1 92 ? 29.551 -12.449 -35.238 1.00 48.59 92 ALA A O 1
ATOM 763 N N . GLU A 1 93 ? 30.696 -10.606 -34.674 1.00 47.84 93 GLU A N 1
ATOM 764 C CA . GLU A 1 93 ? 29.610 -10.001 -33.880 1.00 47.84 93 GLU A CA 1
ATOM 765 C C . GLU A 1 93 ? 28.341 -9.668 -34.687 1.00 47.84 93 GLU A C 1
ATOM 767 O O . GLU A 1 93 ? 27.241 -9.686 -34.131 1.00 47.84 93 GLU A O 1
ATOM 772 N N . ASN A 1 94 ? 28.472 -9.357 -35.979 1.00 59.66 94 ASN A N 1
ATOM 773 C CA . ASN A 1 94 ? 27.340 -9.080 -36.865 1.00 59.66 94 ASN A CA 1
ATOM 774 C C . ASN A 1 94 ? 26.720 -10.380 -37.416 1.00 59.66 94 ASN A C 1
ATOM 776 O O . ASN A 1 94 ? 25.540 -10.387 -37.758 1.00 59.66 94 ASN A O 1
ATOM 780 N N . GLU A 1 95 ? 27.479 -11.485 -37.478 1.00 63.66 95 GLU A N 1
ATOM 781 C CA . GLU A 1 95 ? 26.956 -12.798 -37.895 1.00 63.66 95 GLU A CA 1
ATOM 782 C C . GLU A 1 95 ? 26.025 -13.387 -36.816 1.00 63.66 95 GLU A C 1
ATOM 784 O O . GLU A 1 95 ? 24.953 -13.898 -37.150 1.00 63.66 95 GLU A O 1
ATOM 789 N N . ASP A 1 96 ? 26.381 -13.240 -35.533 1.00 67.88 96 ASP A N 1
ATOM 790 C CA . ASP A 1 96 ? 25.561 -13.698 -34.400 1.00 67.88 96 ASP A CA 1
ATOM 791 C C . ASP A 1 96 ? 24.264 -12.882 -34.255 1.00 67.88 96 ASP A C 1
ATOM 793 O O . ASP A 1 96 ? 23.186 -13.449 -34.077 1.00 67.88 96 ASP A O 1
ATOM 797 N N . LEU A 1 97 ? 24.336 -11.550 -34.384 1.00 72.00 97 LEU A N 1
ATOM 798 C CA . LEU A 1 97 ? 23.160 -10.669 -34.303 1.00 72.00 97 LEU A CA 1
ATOM 799 C C . LEU A 1 97 ? 22.120 -10.992 -35.387 1.00 72.00 97 LEU A C 1
ATOM 801 O O . LEU A 1 97 ? 20.919 -11.019 -35.117 1.00 72.00 97 LEU A O 1
ATOM 805 N N . GLU A 1 98 ? 22.576 -11.264 -36.608 1.00 72.00 98 GLU A N 1
ATOM 806 C CA . GLU A 1 98 ? 21.693 -11.650 -37.710 1.00 72.00 98 GLU A CA 1
ATOM 807 C C . GLU A 1 98 ? 21.088 -13.041 -37.518 1.00 72.00 98 GLU A C 1
ATOM 809 O O . GLU A 1 98 ? 19.930 -13.264 -37.869 1.00 72.00 98 GLU A O 1
ATOM 814 N N . GLU A 1 99 ? 21.819 -13.982 -36.919 1.00 77.19 99 GLU A N 1
ATOM 815 C CA . GLU A 1 99 ? 21.257 -15.287 -36.575 1.00 77.19 99 GLU A CA 1
ATOM 816 C C . GLU A 1 99 ? 20.140 -15.168 -35.536 1.00 77.19 99 GLU A C 1
ATOM 818 O O . GLU A 1 99 ? 19.078 -15.763 -35.726 1.00 77.19 99 GLU A O 1
ATOM 823 N N . ILE A 1 100 ? 20.337 -14.349 -34.502 1.00 82.12 100 ILE A N 1
ATOM 824 C CA . ILE A 1 100 ? 19.302 -14.035 -33.508 1.00 82.12 100 ILE A CA 1
ATOM 825 C C . ILE A 1 100 ? 18.098 -13.365 -34.176 1.00 82.12 100 ILE A C 1
ATOM 827 O O . ILE A 1 100 ? 16.960 -13.778 -33.950 1.00 82.12 100 ILE A O 1
ATOM 831 N N . ARG A 1 101 ? 18.322 -12.389 -35.065 1.00 81.62 101 ARG A N 1
ATOM 832 C CA . ARG A 1 101 ? 17.244 -11.732 -35.820 1.00 81.62 101 ARG A CA 1
ATOM 833 C C . ARG A 1 101 ? 16.442 -12.727 -36.659 1.00 81.62 101 ARG A C 1
ATOM 835 O O . ARG A 1 101 ? 15.217 -12.658 -36.669 1.00 81.62 101 ARG A O 1
ATOM 842 N N . LEU A 1 102 ? 17.102 -13.662 -37.345 1.00 77.62 102 LEU A N 1
ATOM 843 C CA . LEU A 1 102 ? 16.431 -14.706 -38.129 1.00 77.62 102 LEU A CA 1
ATOM 844 C C . LEU A 1 102 ? 15.599 -15.645 -37.248 1.00 77.62 102 LEU A C 1
ATOM 846 O O . LEU A 1 102 ? 14.482 -15.987 -37.621 1.00 77.62 102 LEU A O 1
ATOM 850 N N . GLN A 1 103 ? 16.110 -16.028 -36.078 1.00 81.25 103 GLN A N 1
ATOM 851 C CA . GLN A 1 103 ? 15.359 -16.851 -35.126 1.00 81.25 103 GLN A CA 1
ATOM 852 C C . GLN A 1 103 ? 14.123 -16.116 -34.583 1.00 81.25 103 GLN A C 1
ATOM 854 O O . GLN A 1 103 ? 13.049 -16.707 -34.495 1.00 81.25 103 GLN A O 1
ATOM 859 N N . LEU A 1 104 ? 14.251 -14.821 -34.273 1.00 83.31 104 LEU A N 1
ATOM 860 C CA . LEU A 1 104 ? 13.125 -13.973 -33.872 1.00 83.31 104 LEU A CA 1
ATOM 861 C C . LEU A 1 104 ? 12.092 -13.838 -34.994 1.00 83.31 104 LEU A C 1
ATOM 863 O O . LEU A 1 104 ? 10.895 -13.904 -34.734 1.00 83.31 104 LEU A O 1
ATOM 867 N N . LEU A 1 105 ? 12.535 -13.685 -36.245 1.00 81.00 105 LEU A N 1
ATOM 868 C CA . LEU A 1 105 ? 11.640 -13.661 -37.401 1.00 81.00 105 LEU A CA 1
ATOM 869 C C . LEU A 1 105 ? 10.843 -14.954 -37.527 1.00 81.00 105 LEU A C 1
ATOM 871 O O . LEU A 1 105 ? 9.641 -14.885 -37.753 1.00 81.00 105 LEU A O 1
ATOM 875 N N . ASP A 1 106 ? 11.494 -16.107 -37.387 1.00 81.00 106 ASP A N 1
ATOM 876 C CA . ASP A 1 106 ? 10.821 -17.404 -37.465 1.00 81.00 106 ASP A CA 1
ATOM 877 C C . ASP A 1 106 ? 9.763 -17.533 -36.351 1.00 81.00 106 ASP A C 1
ATOM 879 O O . ASP A 1 106 ? 8.615 -17.875 -36.633 1.00 81.00 106 ASP A O 1
ATOM 883 N N . PHE A 1 107 ? 10.102 -17.142 -35.117 1.00 84.94 107 PHE A N 1
ATOM 884 C CA . PHE A 1 107 ? 9.162 -17.115 -33.990 1.00 84.94 107 PHE A CA 1
ATOM 885 C C . PHE A 1 107 ? 7.955 -16.189 -34.232 1.00 84.94 107 PHE A C 1
ATOM 887 O O . PHE A 1 107 ? 6.814 -16.543 -33.936 1.00 84.94 107 PHE A O 1
ATOM 894 N N . LEU A 1 108 ? 8.191 -14.985 -34.762 1.00 82.44 108 LEU A N 1
ATOM 895 C CA . LEU A 1 108 ? 7.132 -14.004 -35.015 1.00 82.44 108 LEU A CA 1
ATOM 896 C C . LEU A 1 108 ? 6.253 -14.384 -36.216 1.00 82.44 108 LEU A C 1
ATOM 898 O O . LEU A 1 108 ? 5.055 -14.100 -36.203 1.00 82.44 108 LEU A O 1
ATOM 902 N N . ASP A 1 109 ? 6.812 -15.033 -37.240 1.00 80.56 109 ASP A N 1
ATOM 903 C CA . ASP A 1 109 ? 6.065 -15.470 -38.428 1.00 80.56 109 ASP A CA 1
ATOM 904 C C . ASP A 1 109 ? 5.059 -16.580 -38.074 1.00 80.56 109 ASP A C 1
ATOM 906 O O . ASP A 1 109 ? 3.918 -16.548 -38.540 1.00 80.56 109 ASP A O 1
ATOM 910 N N . GLU A 1 110 ? 5.411 -17.488 -37.152 1.00 82.50 110 GLU A N 1
ATOM 911 C CA . GLU A 1 110 ? 4.478 -18.487 -36.595 1.00 82.50 110 GLU A CA 1
ATOM 912 C C . GLU A 1 110 ? 3.265 -17.848 -35.894 1.00 82.50 110 GLU A C 1
ATOM 914 O O . GLU A 1 110 ? 2.197 -18.457 -35.816 1.00 82.50 110 GLU A O 1
ATOM 919 N N . ARG A 1 111 ? 3.397 -16.600 -35.430 1.00 82.75 111 ARG A N 1
ATOM 920 C CA . ARG A 1 111 ? 2.381 -15.866 -34.653 1.00 82.75 111 ARG A CA 1
ATOM 921 C C . ARG A 1 111 ? 1.791 -14.673 -35.383 1.00 82.75 111 ARG A C 1
ATOM 923 O O . ARG A 1 111 ? 1.133 -13.823 -34.783 1.00 82.75 111 ARG A O 1
ATOM 930 N N . LYS A 1 112 ? 1.985 -14.605 -36.695 1.00 79.50 112 LYS A N 1
ATOM 931 C CA . LYS A 1 112 ? 1.557 -13.473 -37.517 1.00 79.50 112 LYS A CA 1
ATOM 932 C C . LYS A 1 112 ? 0.072 -13.130 -37.362 1.00 79.50 112 LYS A C 1
ATOM 934 O O . LYS A 1 112 ? -0.283 -11.954 -37.387 1.00 79.50 112 LYS A O 1
ATOM 939 N N . GLU A 1 113 ? -0.792 -14.129 -37.192 1.00 77.88 113 GLU A N 1
ATOM 940 C CA . GLU A 1 113 ? -2.231 -13.908 -36.993 1.00 77.88 113 GLU A CA 1
ATOM 941 C C . GLU A 1 113 ? -2.556 -13.315 -35.613 1.00 77.88 113 GLU A C 1
ATOM 943 O O . GLU A 1 113 ? -3.390 -12.417 -35.531 1.00 77.88 113 GLU A O 1
ATOM 948 N N . GLU A 1 114 ? -1.849 -13.720 -34.553 1.00 80.12 114 GLU A N 1
ATOM 949 C CA . GLU A 1 114 ? -1.986 -13.111 -33.220 1.00 80.12 114 GLU A CA 1
ATOM 950 C C . GLU A 1 114 ? -1.541 -11.648 -33.245 1.00 80.12 114 GLU A C 1
ATOM 952 O O . GLU A 1 114 ? -2.234 -10.774 -32.731 1.00 80.12 114 GLU A O 1
ATOM 957 N N . ILE A 1 115 ? -0.423 -11.364 -33.919 1.00 77.06 115 ILE A N 1
ATOM 958 C CA . ILE A 1 115 ? 0.092 -10.000 -34.058 1.00 77.06 115 ILE A CA 1
ATOM 959 C C . ILE A 1 115 ? -0.909 -9.125 -34.831 1.00 77.06 115 ILE A C 1
ATOM 961 O O . ILE A 1 115 ? -1.212 -8.010 -34.409 1.00 77.06 115 ILE A O 1
ATOM 965 N N . LYS A 1 116 ? -1.483 -9.629 -35.933 1.00 76.75 116 LYS A N 1
ATOM 966 C CA . LYS A 1 116 ? -2.548 -8.924 -36.672 1.00 76.75 116 LYS A CA 1
ATOM 967 C C . LYS A 1 116 ? -3.784 -8.676 -35.813 1.00 76.75 116 LYS A C 1
ATOM 969 O O . LYS A 1 116 ? -4.397 -7.617 -35.942 1.00 76.75 116 LYS A O 1
ATOM 974 N N . GLN A 1 117 ? -4.153 -9.630 -34.962 1.00 78.50 117 GLN A N 1
ATOM 975 C CA . GLN A 1 117 ? -5.280 -9.478 -34.050 1.00 78.50 117 GLN A CA 1
ATOM 976 C C . GLN A 1 117 ? -5.004 -8.395 -33.001 1.00 78.50 117 GLN A C 1
ATOM 978 O O . GLN A 1 117 ? -5.836 -7.509 -32.831 1.00 78.50 117 GLN A O 1
ATOM 983 N N . SER A 1 118 ? -3.816 -8.379 -32.386 1.00 74.44 118 SER A N 1
ATOM 984 C CA . SER A 1 118 ? -3.417 -7.310 -31.458 1.00 74.44 118 SER A CA 1
ATOM 985 C C . SER A 1 118 ? -3.485 -5.926 -32.110 1.00 74.44 118 SER A C 1
ATOM 987 O O . SER A 1 118 ? -4.007 -4.991 -31.505 1.00 74.44 118 SER A O 1
ATOM 989 N N . ILE A 1 119 ? -3.058 -5.807 -33.374 1.00 72.00 119 ILE A N 1
ATOM 990 C CA . ILE A 1 119 ? -3.169 -4.562 -34.154 1.00 72.00 119 ILE A CA 1
ATOM 991 C C . ILE A 1 119 ? -4.635 -4.174 -34.386 1.00 72.00 119 ILE A C 1
ATOM 993 O O . ILE A 1 119 ? -4.989 -3.007 -34.220 1.00 72.00 119 ILE A O 1
ATOM 997 N N . ALA A 1 120 ? -5.494 -5.129 -34.758 1.00 72.75 120 ALA A N 1
ATOM 998 C CA . ALA A 1 120 ? -6.921 -4.878 -34.968 1.00 72.75 120 ALA A CA 1
ATOM 999 C C . ALA A 1 120 ? -7.614 -4.406 -33.679 1.00 72.75 120 ALA A C 1
ATOM 1001 O O . ALA A 1 120 ? -8.429 -3.484 -33.717 1.00 72.75 120 ALA A O 1
ATOM 1002 N N . ASP A 1 121 ? -7.219 -4.979 -32.543 1.00 71.75 121 ASP A N 1
ATOM 1003 C CA . ASP A 1 121 ? -7.719 -4.633 -31.212 1.00 71.75 121 ASP A CA 1
ATOM 1004 C C . ASP A 1 121 ? -7.065 -3.357 -30.640 1.00 71.75 121 ASP A C 1
ATOM 1006 O O . ASP A 1 121 ? -7.420 -2.919 -29.548 1.00 71.75 121 ASP A O 1
ATOM 1010 N N . SER A 1 122 ? -6.137 -2.720 -31.373 1.00 65.81 122 SER A N 1
ATOM 1011 C CA . SER A 1 122 ? -5.341 -1.566 -30.912 1.00 65.81 122 SER A CA 1
ATOM 1012 C C . SER A 1 122 ? -4.606 -1.824 -29.587 1.00 65.81 122 SER A C 1
ATOM 1014 O O . SER A 1 122 ? -4.488 -0.938 -28.741 1.00 65.81 122 SER A O 1
ATOM 1016 N N . THR A 1 123 ? -4.119 -3.051 -29.403 1.00 68.06 123 THR A N 1
ATOM 1017 C CA . THR A 1 123 ? -3.365 -3.487 -28.222 1.00 68.06 123 THR A CA 1
ATOM 1018 C C . THR A 1 123 ? -1.920 -3.805 -28.587 1.00 68.06 123 THR A C 1
ATOM 1020 O O . THR A 1 123 ? -1.626 -4.223 -29.708 1.00 68.06 123 THR A O 1
ATOM 1023 N N . ALA A 1 124 ? -1.006 -3.619 -27.633 1.00 71.69 124 ALA A N 1
ATOM 1024 C CA . ALA A 1 124 ? 0.385 -4.002 -27.827 1.00 71.69 124 ALA A CA 1
ATOM 1025 C C . ALA A 1 124 ? 0.532 -5.532 -27.814 1.00 71.69 124 ALA A C 1
ATOM 1027 O O . ALA A 1 124 ? -0.005 -6.207 -26.929 1.00 71.69 124 ALA A O 1
ATOM 1028 N N . PHE A 1 125 ? 1.286 -6.085 -28.766 1.00 78.62 125 PHE A N 1
ATOM 1029 C CA . PHE A 1 125 ? 1.595 -7.516 -28.767 1.00 78.62 125 PHE A CA 1
ATOM 1030 C C . PHE A 1 125 ? 2.563 -7.841 -27.622 1.00 78.62 125 PHE A C 1
ATOM 1032 O O . PHE A 1 125 ? 3.636 -7.244 -27.518 1.00 78.62 125 PHE A O 1
ATOM 1039 N N . LYS A 1 126 ? 2.198 -8.797 -26.762 1.00 80.12 126 LYS A N 1
ATOM 1040 C CA . LYS A 1 126 ? 3.021 -9.203 -25.615 1.00 80.12 126 LYS A CA 1
ATOM 1041 C C . LYS A 1 126 ? 3.961 -10.344 -25.998 1.00 80.12 126 LYS A C 1
ATOM 1043 O O . LYS A 1 126 ? 3.532 -11.487 -26.139 1.00 80.12 126 LYS A O 1
ATOM 1048 N N . LEU A 1 127 ? 5.249 -10.038 -26.124 1.00 85.06 127 LEU A N 1
ATOM 1049 C CA . LEU A 1 127 ? 6.305 -11.017 -26.358 1.00 85.06 127 LEU A CA 1
ATOM 1050 C C . LEU A 1 127 ? 6.746 -11.625 -25.021 1.00 85.06 127 LEU A C 1
ATOM 1052 O O . LEU A 1 127 ? 7.536 -11.020 -24.299 1.00 85.06 127 LEU A O 1
ATOM 1056 N N . LYS A 1 128 ? 6.227 -12.807 -24.679 1.00 85.50 128 LYS A N 1
ATOM 1057 C CA . LYS A 1 128 ? 6.548 -13.477 -23.410 1.00 85.50 128 LYS A CA 1
ATOM 1058 C C . LYS A 1 128 ? 7.900 -14.179 -23.452 1.00 85.50 128 LYS A C 1
ATOM 1060 O O . LYS A 1 128 ? 8.142 -15.009 -24.333 1.00 85.50 128 LYS A O 1
ATOM 1065 N N . LEU A 1 129 ? 8.741 -13.916 -22.453 1.00 85.00 129 LEU A N 1
ATOM 1066 C CA . LEU A 1 129 ? 10.049 -14.567 -22.337 1.00 85.00 129 LEU A CA 1
ATOM 1067 C C . LEU A 1 129 ? 9.937 -16.083 -22.127 1.00 85.00 129 LEU A C 1
ATOM 1069 O O . LEU A 1 129 ? 10.719 -16.816 -22.719 1.00 85.00 129 LEU A O 1
ATOM 1073 N N . SER A 1 130 ? 8.949 -16.581 -21.374 1.00 85.25 130 SER A N 1
ATOM 1074 C CA . SER A 1 130 ? 8.773 -18.030 -21.163 1.00 85.25 130 SER A CA 1
ATOM 1075 C C . SER A 1 130 ? 8.478 -18.801 -22.449 1.00 85.25 130 SER A C 1
ATOM 1077 O O . SER A 1 130 ? 8.736 -20.001 -22.547 1.00 85.25 130 SER A O 1
ATOM 1079 N N . GLU A 1 131 ? 7.898 -18.129 -23.440 1.00 86.81 131 GLU A N 1
ATOM 1080 C CA . GLU A 1 131 ? 7.573 -18.725 -24.728 1.00 86.81 131 GLU A CA 1
ATOM 1081 C C . GLU A 1 131 ? 8.769 -18.665 -25.683 1.00 86.81 131 GLU A C 1
ATOM 1083 O O . GLU A 1 131 ? 8.989 -19.623 -26.423 1.00 86.81 131 GLU A O 1
ATOM 1088 N N . LEU A 1 132 ? 9.578 -17.601 -25.608 1.00 85.31 132 LEU A N 1
ATOM 1089 C CA . LEU A 1 132 ? 10.875 -17.530 -26.285 1.00 85.31 132 LEU A CA 1
ATOM 1090 C C . LEU A 1 132 ? 11.853 -18.580 -25.750 1.00 85.31 132 LEU A C 1
ATOM 1092 O O . LEU A 1 132 ? 12.497 -19.254 -26.546 1.00 85.31 132 LEU A O 1
ATOM 1096 N N . ASP A 1 133 ? 11.905 -18.774 -24.432 1.00 84.56 133 ASP A N 1
ATOM 1097 C CA . ASP A 1 133 ? 12.753 -19.782 -23.785 1.00 84.56 133 ASP A CA 1
ATOM 1098 C C . ASP A 1 133 ? 12.383 -21.206 -24.235 1.00 84.56 133 ASP A C 1
ATOM 1100 O O . ASP A 1 133 ? 13.237 -22.011 -24.601 1.00 84.56 133 ASP A O 1
ATOM 1104 N N . LYS A 1 134 ? 11.078 -21.507 -24.324 1.00 86.12 134 LYS A N 1
ATOM 1105 C CA . LYS A 1 134 ? 10.587 -22.788 -24.867 1.00 86.12 134 LYS A CA 1
ATOM 1106 C C . LYS A 1 134 ? 10.919 -22.983 -26.345 1.00 86.12 134 LYS A C 1
ATOM 1108 O O . LYS A 1 134 ? 11.054 -24.127 -26.774 1.00 86.12 134 LYS A O 1
ATOM 1113 N N . PHE A 1 135 ? 10.974 -21.901 -27.120 1.00 85.94 135 PHE A N 1
ATOM 1114 C CA . PHE A 1 135 ? 11.276 -21.950 -28.547 1.00 85.94 135 PHE A CA 1
ATOM 1115 C C . PHE A 1 135 ? 12.776 -22.136 -28.796 1.00 85.94 135 PHE A C 1
ATOM 1117 O O . PHE A 1 135 ? 13.173 -23.081 -29.478 1.00 85.94 135 PHE A O 1
ATOM 1124 N N . ASN A 1 136 ? 13.606 -21.258 -28.228 1.00 85.00 136 ASN A N 1
ATOM 1125 C CA . ASN A 1 136 ? 15.057 -21.391 -28.236 1.00 85.00 136 ASN A CA 1
ATOM 1126 C C . ASN A 1 136 ? 15.695 -20.685 -27.017 1.00 85.00 136 ASN A C 1
ATOM 1128 O O . ASN A 1 136 ? 15.748 -19.451 -27.001 1.00 85.00 136 ASN A O 1
ATOM 1132 N N . PRO A 1 137 ? 16.275 -21.435 -26.061 1.00 85.56 137 PRO A N 1
ATOM 1133 C CA . PRO A 1 137 ? 16.984 -20.867 -24.911 1.00 85.56 137 PRO A CA 1
ATOM 1134 C C . PRO A 1 137 ? 18.152 -19.938 -25.282 1.00 85.56 137 PRO A C 1
ATOM 1136 O O . PRO A 1 137 ? 18.440 -18.993 -24.550 1.00 85.56 137 PRO A O 1
ATOM 1139 N N . GLU A 1 138 ? 18.783 -20.128 -26.451 1.00 84.81 138 GLU A N 1
ATOM 1140 C CA . GLU A 1 138 ? 19.883 -19.262 -26.916 1.00 84.81 138 GLU A CA 1
ATOM 1141 C C . GLU A 1 138 ? 19.457 -17.790 -27.059 1.00 84.81 138 GLU A C 1
ATOM 1143 O O . GLU A 1 138 ? 20.283 -16.887 -26.921 1.00 84.81 138 GLU A O 1
ATOM 1148 N N . LEU A 1 139 ? 18.170 -17.528 -27.320 1.00 86.25 139 LEU A N 1
ATOM 1149 C CA . LEU A 1 139 ? 17.632 -16.168 -27.397 1.00 86.25 139 LEU A CA 1
ATOM 1150 C C . LEU A 1 139 ? 17.676 -15.473 -26.033 1.00 86.25 139 LEU A C 1
ATOM 1152 O O . LEU A 1 139 ? 17.981 -14.282 -25.967 1.00 86.25 139 LEU A O 1
ATOM 1156 N N . ILE A 1 140 ? 17.408 -16.213 -24.954 1.00 86.12 140 ILE A N 1
ATOM 1157 C CA . ILE A 1 140 ? 17.454 -15.702 -23.580 1.00 86.12 140 ILE A CA 1
ATOM 1158 C C . ILE A 1 140 ? 18.903 -15.462 -23.159 1.00 86.12 140 ILE A C 1
ATOM 1160 O O . ILE A 1 140 ? 19.218 -14.380 -22.663 1.00 86.12 140 ILE A O 1
ATOM 1164 N N . ASP A 1 141 ? 19.798 -16.409 -23.454 1.00 85.62 141 ASP A N 1
ATOM 1165 C CA . ASP A 1 141 ? 21.235 -16.263 -23.198 1.00 85.62 141 ASP A CA 1
ATOM 1166 C C . ASP A 1 141 ? 21.813 -15.043 -23.935 1.00 85.62 141 ASP A C 1
ATOM 1168 O O . ASP A 1 141 ? 22.609 -14.273 -23.383 1.00 85.62 141 ASP A O 1
ATOM 1172 N N . TYR A 1 142 ? 21.407 -14.824 -25.189 1.00 87.38 142 TYR A N 1
ATOM 1173 C CA . TYR A 1 142 ? 21.827 -13.646 -25.942 1.00 87.38 142 TYR A CA 1
ATOM 1174 C C . TYR A 1 142 ? 21.243 -12.361 -25.354 1.00 87.38 142 TYR A C 1
ATOM 1176 O O . TYR A 1 142 ? 21.963 -11.365 -25.246 1.00 87.38 142 TYR A O 1
ATOM 1184 N N . PHE A 1 143 ? 19.969 -12.371 -24.952 1.00 88.38 143 PHE A N 1
ATOM 1185 C CA . PHE A 1 143 ? 19.310 -11.213 -24.352 1.00 88.38 143 PHE A CA 1
ATOM 1186 C C . PHE A 1 143 ? 19.962 -10.799 -23.025 1.00 88.38 143 PHE A C 1
ATOM 1188 O O . PHE A 1 143 ? 20.184 -9.609 -22.803 1.00 88.38 143 PHE A O 1
ATOM 1195 N N . GLU A 1 144 ? 20.354 -11.759 -22.186 1.00 85.56 144 GLU A N 1
ATOM 1196 C CA . GLU A 1 144 ? 21.070 -11.502 -20.931 1.00 85.56 144 GLU A CA 1
ATOM 1197 C C . GLU A 1 144 ? 22.420 -10.810 -21.167 1.00 85.56 144 GLU A C 1
ATOM 1199 O O . GLU A 1 144 ? 22.770 -9.843 -20.482 1.00 85.56 144 GLU A O 1
ATOM 1204 N N . ASN A 1 145 ? 23.174 -11.281 -22.163 1.00 85.38 145 ASN A N 1
ATOM 1205 C CA . ASN A 1 145 ? 24.518 -10.780 -22.446 1.00 85.38 145 ASN A CA 1
ATOM 1206 C C . ASN A 1 145 ? 24.525 -9.488 -23.277 1.00 85.38 145 ASN A C 1
ATOM 1208 O O . ASN A 1 145 ? 25.425 -8.659 -23.124 1.00 85.38 145 ASN A O 1
ATOM 1212 N N . ASN A 1 146 ? 23.547 -9.309 -24.168 1.00 87.56 146 ASN A N 1
ATOM 1213 C CA . ASN A 1 146 ? 23.493 -8.217 -25.142 1.00 87.56 146 ASN A CA 1
ATOM 1214 C C . ASN A 1 146 ? 22.078 -7.616 -25.258 1.00 87.56 146 ASN A C 1
ATOM 1216 O O . ASN A 1 146 ? 21.496 -7.623 -26.349 1.00 87.56 146 ASN A O 1
ATOM 1220 N N . PRO A 1 147 ? 21.519 -7.033 -24.181 1.00 87.62 147 PRO A N 1
ATOM 1221 C CA . PRO A 1 147 ? 20.113 -6.649 -24.160 1.00 87.62 147 PRO A CA 1
ATOM 1222 C C . PRO A 1 147 ? 19.766 -5.567 -25.185 1.00 87.62 147 PRO A C 1
ATOM 1224 O O . PRO A 1 147 ? 18.751 -5.666 -25.861 1.00 87.62 147 PRO A O 1
ATOM 1227 N N . GLU A 1 148 ? 20.620 -4.557 -25.372 1.00 84.62 148 GLU A N 1
ATOM 1228 C CA . GLU A 1 148 ? 20.355 -3.480 -26.341 1.00 84.62 148 GLU A CA 1
ATOM 1229 C C . GLU A 1 148 ? 20.360 -3.979 -27.791 1.00 84.62 148 GLU A C 1
ATOM 1231 O O . GLU A 1 148 ? 19.487 -3.611 -28.573 1.00 84.62 148 GLU A O 1
ATOM 1236 N N . LYS A 1 149 ? 21.325 -4.841 -28.141 1.00 85.88 149 LYS A N 1
ATOM 1237 C CA . LYS A 1 149 ? 21.409 -5.429 -29.485 1.00 85.88 149 LYS A CA 1
ATOM 1238 C C . LYS A 1 149 ? 20.217 -6.353 -29.748 1.00 85.88 149 LYS A C 1
ATOM 1240 O O . LYS A 1 149 ? 19.680 -6.358 -30.850 1.00 85.88 149 LYS A O 1
ATOM 1245 N N . PHE A 1 150 ? 19.785 -7.104 -28.736 1.00 87.81 150 PHE A N 1
ATOM 1246 C CA . PHE A 1 150 ? 18.597 -7.946 -28.830 1.00 87.81 150 PHE A CA 1
ATOM 1247 C C . PHE A 1 150 ? 17.330 -7.117 -29.079 1.00 87.81 150 PHE A C 1
ATOM 1249 O O . PHE A 1 150 ? 16.575 -7.447 -29.986 1.00 87.81 150 PHE A O 1
ATOM 1256 N N . LEU A 1 151 ? 17.120 -6.017 -28.345 1.00 84.00 151 LEU A N 1
ATOM 1257 C CA . LEU A 1 151 ? 15.966 -5.128 -28.555 1.00 84.00 151 LEU A CA 1
ATOM 1258 C C . LEU A 1 151 ? 15.937 -4.540 -29.977 1.00 84.00 151 LEU A C 1
ATOM 1260 O O . LEU A 1 151 ? 14.893 -4.559 -30.621 1.00 84.00 151 LEU A O 1
ATOM 1264 N N . ASP A 1 152 ? 17.087 -4.110 -30.507 1.00 81.12 152 ASP A N 1
ATOM 1265 C CA . ASP A 1 152 ? 17.204 -3.651 -31.902 1.00 81.12 152 ASP A CA 1
ATOM 1266 C C . ASP A 1 152 ? 16.892 -4.773 -32.915 1.00 81.12 152 ASP A C 1
ATOM 1268 O O . ASP A 1 152 ? 16.220 -4.551 -33.926 1.00 81.12 152 ASP A O 1
ATOM 1272 N N . ALA A 1 153 ? 17.321 -6.008 -32.637 1.00 83.31 153 ALA A N 1
ATOM 1273 C CA . ALA A 1 153 ? 16.979 -7.163 -33.465 1.00 83.31 153 ALA A CA 1
ATOM 1274 C C . ALA A 1 153 ? 15.472 -7.468 -33.439 1.00 83.31 153 ALA A C 1
ATOM 1276 O O . ALA A 1 153 ? 14.903 -7.783 -34.487 1.00 83.31 153 ALA A O 1
ATOM 1277 N N . VAL A 1 154 ? 14.821 -7.334 -32.278 1.00 83.69 154 VAL A N 1
ATOM 1278 C CA . VAL A 1 154 ? 13.366 -7.479 -32.128 1.00 83.69 154 VAL A CA 1
ATOM 1279 C C . VAL A 1 154 ? 12.639 -6.402 -32.940 1.00 83.69 154 VAL A C 1
ATOM 1281 O O . VAL A 1 154 ? 11.791 -6.750 -33.764 1.00 83.69 154 VAL A O 1
ATOM 1284 N N . ASP A 1 155 ? 13.019 -5.127 -32.807 1.00 76.88 155 ASP A N 1
ATOM 1285 C CA . ASP A 1 155 ? 12.443 -4.012 -33.579 1.00 76.88 155 ASP A CA 1
ATOM 1286 C C . ASP A 1 155 ? 12.514 -4.271 -35.093 1.00 76.88 155 ASP A C 1
ATOM 1288 O O . ASP A 1 155 ? 11.524 -4.141 -35.823 1.00 76.88 155 ASP A O 1
ATOM 1292 N N . LYS A 1 156 ? 13.685 -4.690 -35.583 1.00 76.50 156 LYS A N 1
ATOM 1293 C CA . LYS A 1 156 ? 13.896 -5.027 -36.999 1.00 76.50 156 LYS A CA 1
ATOM 1294 C C . LYS A 1 156 ? 13.074 -6.237 -37.437 1.00 76.50 156 LYS A C 1
ATOM 1296 O O . LYS A 1 156 ? 12.551 -6.246 -38.557 1.00 76.50 156 LYS A O 1
ATOM 1301 N N . ALA A 1 157 ? 12.958 -7.255 -36.587 1.00 79.38 157 ALA A N 1
ATOM 1302 C CA . ALA A 1 157 ? 12.188 -8.455 -36.887 1.00 79.38 157 ALA A CA 1
ATOM 1303 C C . ALA A 1 157 ? 10.689 -8.138 -37.027 1.00 79.38 157 ALA A C 1
ATOM 1305 O O . ALA A 1 157 ? 10.084 -8.493 -38.041 1.00 79.38 157 ALA A O 1
ATOM 1306 N N . PHE A 1 158 ? 10.112 -7.384 -36.086 1.00 76.50 158 PHE A N 1
ATOM 1307 C CA . PHE A 1 158 ? 8.708 -6.955 -36.148 1.00 76.50 158 PHE A CA 1
ATOM 1308 C C . PHE A 1 158 ? 8.396 -6.141 -37.408 1.00 76.50 158 PHE A C 1
ATOM 1310 O O . PHE A 1 158 ? 7.417 -6.435 -38.098 1.00 76.50 158 PHE A O 1
ATOM 1317 N N . ASN A 1 159 ? 9.255 -5.177 -37.758 1.00 70.81 159 ASN A N 1
ATOM 1318 C CA . ASN A 1 159 ? 9.078 -4.367 -38.969 1.00 70.81 159 ASN A CA 1
ATOM 1319 C C . ASN A 1 159 ? 9.073 -5.216 -40.255 1.00 70.81 159 ASN A C 1
ATOM 1321 O O . ASN A 1 159 ? 8.394 -4.873 -41.219 1.00 70.81 159 ASN A O 1
ATOM 1325 N N . THR A 1 160 ? 9.794 -6.341 -40.269 1.00 72.50 160 THR A N 1
ATOM 1326 C CA . THR A 1 160 ? 9.883 -7.224 -41.442 1.00 72.50 160 THR A CA 1
ATOM 1327 C C . THR A 1 160 ? 8.649 -8.125 -41.594 1.00 72.50 160 THR A C 1
ATOM 1329 O O . THR A 1 160 ? 8.184 -8.342 -42.709 1.00 72.50 160 THR A O 1
ATOM 1332 N N . VAL A 1 161 ? 8.099 -8.671 -40.501 1.00 70.19 161 VAL A N 1
ATOM 1333 C CA . VAL A 1 161 ? 6.981 -9.645 -40.560 1.00 70.19 161 VAL A CA 1
ATOM 1334 C C . VAL A 1 161 ? 5.682 -9.011 -41.063 1.00 70.19 161 VAL A C 1
ATOM 1336 O O . VAL A 1 161 ? 4.854 -9.683 -41.694 1.00 70.19 161 VAL A O 1
ATOM 1339 N N . LEU A 1 162 ? 5.487 -7.727 -40.768 1.00 62.75 162 LEU A N 1
ATOM 1340 C CA . LEU A 1 162 ? 4.190 -7.071 -40.904 1.00 62.75 162 LEU A CA 1
ATOM 1341 C C . LEU A 1 162 ? 4.040 -6.280 -42.205 1.00 62.75 162 LEU A C 1
ATOM 1343 O O . LEU A 1 162 ? 2.908 -6.009 -42.585 1.00 62.75 162 LEU A O 1
ATOM 1347 N N . ASP A 1 163 ? 5.125 -6.008 -42.938 1.00 59.69 163 ASP A N 1
ATOM 1348 C CA . ASP A 1 163 ? 5.096 -5.309 -44.240 1.00 59.69 163 ASP A CA 1
ATOM 1349 C C . ASP A 1 163 ? 4.410 -3.919 -44.168 1.00 59.69 163 ASP A C 1
ATOM 1351 O O . ASP A 1 163 ? 3.997 -3.345 -45.177 1.00 59.69 163 ASP A O 1
ATOM 1355 N N . VAL A 1 164 ? 4.251 -3.367 -42.953 1.00 51.53 164 VAL A N 1
ATOM 1356 C CA . VAL A 1 164 ? 3.556 -2.099 -42.694 1.00 51.53 164 VAL A CA 1
ATOM 1357 C C . VAL A 1 164 ? 4.562 -1.028 -42.296 1.00 51.53 164 VAL A C 1
ATOM 1359 O O . VAL A 1 164 ? 5.364 -1.201 -41.386 1.00 51.53 164 VAL A O 1
ATOM 1362 N N . SER A 1 165 ? 4.459 0.138 -42.930 1.00 45.44 165 SER A N 1
ATOM 1363 C CA . SER A 1 165 ? 5.245 1.344 -42.639 1.00 45.44 165 SER A CA 1
ATOM 1364 C C . SER A 1 165 ? 4.928 2.018 -41.291 1.00 45.44 165 SER A C 1
ATOM 1366 O O . SER A 1 165 ? 5.422 3.112 -41.026 1.00 45.44 165 SER A O 1
ATOM 1368 N N . SER A 1 166 ? 4.056 1.437 -40.466 1.00 49.31 166 SER A N 1
ATOM 1369 C CA . SER A 1 166 ? 3.698 1.952 -39.142 1.00 49.31 166 SER A CA 1
ATOM 1370 C C . SER A 1 166 ? 4.395 1.128 -38.065 1.00 49.31 166 SER A C 1
ATOM 1372 O O . SER A 1 166 ? 4.197 -0.084 -38.027 1.00 49.31 166 SER A O 1
ATOM 1374 N N . ARG A 1 167 ? 5.169 1.782 -37.183 1.00 52.91 167 ARG A N 1
ATOM 1375 C CA . ARG A 1 167 ? 5.712 1.161 -35.961 1.00 52.91 167 ARG A CA 1
ATOM 1376 C C . ARG A 1 167 ? 4.579 0.487 -35.191 1.00 52.91 167 ARG A C 1
ATOM 1378 O O . ARG A 1 167 ? 3.540 1.106 -34.973 1.00 52.91 167 ARG A O 1
ATOM 1385 N N . ILE A 1 168 ? 4.794 -0.766 -34.815 1.00 57.06 168 ILE A N 1
ATOM 1386 C CA . ILE A 1 168 ? 3.841 -1.551 -34.038 1.00 57.06 168 ILE A CA 1
ATOM 1387 C C . ILE A 1 168 ? 4.281 -1.538 -32.587 1.00 57.06 168 ILE A C 1
ATOM 1389 O O . ILE A 1 168 ? 5.465 -1.670 -32.281 1.00 57.06 168 ILE A O 1
ATOM 1393 N N . ASP A 1 169 ? 3.300 -1.390 -31.710 1.00 61.97 169 ASP A N 1
ATOM 1394 C CA . ASP A 1 169 ? 3.496 -1.450 -30.276 1.00 61.97 169 ASP A CA 1
ATOM 1395 C C . ASP A 1 169 ? 3.638 -2.921 -29.896 1.00 61.97 169 ASP A C 1
ATOM 1397 O O . ASP A 1 169 ? 2.691 -3.703 -30.001 1.00 61.97 169 ASP A O 1
ATOM 1401 N N . TYR A 1 170 ? 4.828 -3.317 -29.470 1.00 72.62 170 TYR A N 1
ATOM 1402 C CA . TYR A 1 170 ? 5.020 -4.572 -28.762 1.00 72.62 170 TYR A CA 1
ATOM 1403 C C . TYR A 1 170 ? 5.558 -4.269 -27.369 1.00 72.62 170 TYR A C 1
ATOM 1405 O O . TYR A 1 170 ? 6.165 -3.229 -27.111 1.00 72.62 170 TYR A O 1
ATOM 1413 N N . THR A 1 171 ? 5.303 -5.178 -26.445 1.00 72.50 171 THR A N 1
ATOM 1414 C CA . THR A 1 171 ? 5.850 -5.121 -25.094 1.00 72.50 171 THR A CA 1
ATOM 1415 C C . THR A 1 171 ? 6.491 -6.460 -24.812 1.00 72.50 171 THR A C 1
ATOM 1417 O O . THR A 1 171 ? 5.883 -7.504 -25.044 1.00 72.50 171 THR A O 1
ATOM 1420 N N . ILE A 1 172 ? 7.727 -6.443 -24.329 1.00 78.75 172 ILE A N 1
ATOM 1421 C CA . ILE A 1 172 ? 8.354 -7.656 -23.818 1.00 78.75 172 ILE A CA 1
ATOM 1422 C C . ILE A 1 172 ? 7.765 -7.901 -22.437 1.00 78.75 172 ILE A C 1
ATOM 1424 O O . ILE A 1 172 ? 7.853 -7.040 -21.568 1.00 78.75 172 ILE A O 1
ATOM 1428 N N . ASP A 1 173 ? 7.134 -9.054 -22.261 1.00 79.94 173 ASP A N 1
ATOM 1429 C CA . ASP A 1 173 ? 6.588 -9.486 -20.982 1.00 79.94 173 ASP A CA 1
ATOM 1430 C C . ASP A 1 173 ? 7.602 -10.429 -20.334 1.00 79.94 173 ASP A C 1
ATOM 1432 O O . ASP A 1 173 ? 7.767 -11.585 -20.743 1.00 79.94 173 ASP A O 1
ATOM 1436 N N . CYS A 1 174 ? 8.322 -9.910 -19.338 1.00 78.19 174 CYS A N 1
ATOM 1437 C CA . CYS A 1 174 ? 9.204 -10.709 -18.495 1.00 78.19 174 CYS A CA 1
ATOM 1438 C C . CYS A 1 174 ? 8.357 -11.534 -17.521 1.00 78.19 174 CYS A C 1
ATOM 1440 O O . CYS A 1 174 ? 8.271 -11.241 -16.324 1.00 78.19 174 CYS A O 1
ATOM 1442 N N . ASP A 1 175 ? 7.689 -12.559 -18.046 1.00 72.94 175 ASP A N 1
ATOM 1443 C CA . ASP A 1 175 ? 6.730 -13.377 -17.314 1.00 72.94 175 ASP A CA 1
ATOM 1444 C C . ASP A 1 175 ? 7.386 -14.306 -16.273 1.00 72.94 175 ASP A C 1
ATOM 1446 O O . ASP A 1 175 ? 6.706 -14.743 -15.346 1.00 72.94 175 ASP A O 1
ATOM 1450 N N . VAL A 1 176 ? 8.707 -14.483 -16.356 1.00 69.50 176 VAL A N 1
ATOM 1451 C CA . VAL A 1 176 ? 9.549 -15.304 -15.474 1.00 69.50 176 VAL A CA 1
ATOM 1452 C C . VAL A 1 176 ? 10.491 -14.441 -14.625 1.00 69.50 176 VAL A C 1
ATOM 1454 O O . VAL A 1 176 ? 10.896 -13.343 -15.010 1.00 69.50 176 VAL A O 1
ATOM 1457 N N . ASP A 1 177 ? 10.867 -14.977 -13.469 1.00 69.31 177 ASP A N 1
ATOM 1458 C CA . ASP A 1 177 ? 11.633 -14.324 -12.410 1.00 69.31 177 ASP A CA 1
ATOM 1459 C C . ASP A 1 177 ? 13.145 -14.341 -12.681 1.00 69.31 177 ASP A C 1
ATOM 1461 O O . ASP A 1 177 ? 13.935 -14.908 -11.925 1.00 69.31 177 ASP A O 1
ATOM 1465 N N . TYR A 1 178 ? 13.557 -13.737 -13.796 1.00 75.75 178 TYR A N 1
ATOM 1466 C CA . TYR A 1 178 ? 14.968 -13.620 -14.158 1.00 75.75 178 TYR A CA 1
ATOM 1467 C C . TYR A 1 178 ? 15.623 -12.355 -13.588 1.00 75.75 178 TYR A C 1
ATOM 1469 O O . TYR A 1 178 ? 14.997 -11.301 -13.436 1.00 75.75 178 TYR A O 1
ATOM 1477 N N . TRP A 1 179 ? 16.930 -12.467 -13.332 1.00 85.44 179 TRP A N 1
ATOM 1478 C CA . TRP A 1 179 ? 17.852 -11.364 -13.020 1.00 85.44 179 TRP A CA 1
ATOM 1479 C C . TRP A 1 179 ? 17.440 -10.477 -11.838 1.00 85.44 179 TRP A C 1
ATOM 1481 O O . TRP A 1 179 ? 17.780 -9.291 -11.793 1.00 85.44 179 TRP A O 1
ATOM 1491 N N . GLU A 1 180 ? 16.702 -11.035 -10.880 1.00 87.12 180 GLU A N 1
ATOM 1492 C CA . GLU A 1 180 ? 16.274 -10.292 -9.705 1.00 87.12 180 GLU A CA 1
ATOM 1493 C C . GLU A 1 180 ? 17.447 -9.983 -8.780 1.00 87.12 180 GLU A C 1
ATOM 1495 O O . GLU A 1 180 ? 18.207 -10.864 -8.369 1.00 87.12 180 GLU A O 1
ATOM 1500 N N . ILE A 1 181 ? 17.585 -8.702 -8.446 1.00 87.81 181 ILE A N 1
ATOM 1501 C CA . ILE A 1 181 ? 18.587 -8.223 -7.506 1.00 87.81 181 ILE A CA 1
ATOM 1502 C C . ILE A 1 181 ? 17.949 -7.291 -6.475 1.00 87.81 181 ILE A C 1
ATOM 1504 O O . ILE A 1 181 ? 17.033 -6.532 -6.796 1.00 87.81 181 ILE A O 1
ATOM 1508 N N . PRO A 1 182 ? 18.474 -7.261 -5.238 1.00 85.56 182 PRO A N 1
ATOM 1509 C CA . PRO A 1 182 ? 18.090 -6.239 -4.277 1.00 85.56 182 PRO A CA 1
ATOM 1510 C C . PRO A 1 182 ? 18.337 -4.829 -4.831 1.00 85.56 182 PRO A C 1
ATOM 1512 O O . PRO A 1 182 ? 19.414 -4.553 -5.367 1.00 85.56 182 PRO A O 1
ATOM 1515 N N . LEU A 1 183 ? 17.383 -3.914 -4.644 1.00 83.06 183 LEU A N 1
ATOM 1516 C CA . LEU A 1 183 ? 17.429 -2.557 -5.205 1.00 83.06 183 LEU A CA 1
ATOM 1517 C C . LEU A 1 183 ? 18.694 -1.777 -4.812 1.00 83.06 183 LEU A C 1
ATOM 1519 O O . LEU A 1 183 ? 19.270 -1.083 -5.650 1.00 83.06 183 LEU A O 1
ATOM 1523 N N . TYR A 1 184 ? 19.205 -1.952 -3.588 1.00 81.31 184 TYR A N 1
ATOM 1524 C CA . TYR A 1 184 ? 20.455 -1.311 -3.155 1.00 81.31 184 TYR A CA 1
ATOM 1525 C C . TYR A 1 184 ? 21.669 -1.722 -4.014 1.00 81.31 184 TYR A C 1
ATOM 1527 O O . TYR A 1 184 ? 22.614 -0.946 -4.173 1.00 81.31 184 TYR A O 1
ATOM 1535 N N . LYS A 1 185 ? 21.650 -2.920 -4.624 1.00 84.25 185 LYS A N 1
ATOM 1536 C CA . LYS A 1 185 ? 22.698 -3.387 -5.549 1.00 84.25 185 LYS A CA 1
ATOM 1537 C C . LYS A 1 185 ? 22.543 -2.826 -6.956 1.00 84.25 185 LYS A C 1
ATOM 1539 O O . LYS A 1 185 ? 23.545 -2.720 -7.659 1.00 84.25 185 LYS A O 1
ATOM 1544 N N . ALA A 1 186 ? 21.341 -2.413 -7.357 1.00 81.75 186 ALA A N 1
ATOM 1545 C CA . ALA A 1 186 ? 21.067 -1.905 -8.702 1.00 81.75 186 ALA A CA 1
ATOM 1546 C C . ALA A 1 186 ? 21.850 -0.623 -9.042 1.00 81.75 186 ALA A C 1
ATOM 1548 O O . ALA A 1 186 ? 22.069 -0.309 -10.209 1.00 81.75 186 ALA A O 1
ATOM 1549 N N . ARG A 1 187 ? 22.338 0.096 -8.021 1.00 79.25 187 ARG A N 1
ATOM 1550 C CA . ARG A 1 187 ? 23.204 1.277 -8.167 1.00 79.25 187 ARG A CA 1
ATOM 1551 C C . ARG A 1 187 ? 24.689 0.936 -8.376 1.00 79.25 187 ARG A C 1
ATOM 1553 O O . ARG A 1 187 ? 25.488 1.841 -8.614 1.00 79.25 187 ARG A O 1
ATOM 1560 N N . SER A 1 188 ? 25.082 -0.335 -8.260 1.00 82.06 188 SER A N 1
ATOM 1561 C CA . SER A 1 188 ? 26.473 -0.781 -8.410 1.00 82.06 188 SER A CA 1
ATOM 1562 C C . SER A 1 188 ? 26.920 -0.770 -9.874 1.00 82.06 188 SER A C 1
ATOM 1564 O O . SER A 1 188 ? 26.191 -1.183 -10.775 1.00 82.06 188 SER A O 1
ATOM 1566 N N . ASN A 1 189 ? 28.179 -0.387 -10.109 1.00 81.06 189 ASN A N 1
ATOM 1567 C CA . ASN A 1 189 ? 28.802 -0.441 -11.437 1.00 81.06 189 ASN A CA 1
ATOM 1568 C C . ASN A 1 189 ? 28.862 -1.863 -12.026 1.00 81.06 189 ASN A C 1
ATOM 1570 O O . ASN A 1 189 ? 29.007 -2.006 -13.237 1.00 81.06 189 ASN A O 1
ATOM 1574 N N . GLU A 1 190 ? 28.746 -2.898 -11.192 1.00 84.75 190 GLU A N 1
ATOM 1575 C CA . GLU A 1 190 ? 28.735 -4.310 -11.597 1.00 84.75 190 GLU A CA 1
ATOM 1576 C C . GLU A 1 190 ? 27.601 -4.658 -12.575 1.00 84.75 190 GLU A C 1
ATOM 1578 O O . GLU A 1 190 ? 27.768 -5.532 -13.433 1.00 84.75 190 GLU A O 1
ATOM 1583 N N . TYR A 1 191 ? 26.464 -3.968 -12.455 1.00 83.94 191 TYR A N 1
ATOM 1584 C CA . TYR A 1 191 ? 25.255 -4.233 -13.238 1.00 83.94 191 TYR A CA 1
ATOM 1585 C C . TYR A 1 191 ? 25.112 -3.318 -14.453 1.00 83.94 191 TYR A C 1
ATOM 1587 O O . TYR A 1 191 ? 24.137 -3.406 -15.192 1.00 83.94 191 TYR A O 1
ATOM 1595 N N . ARG A 1 192 ? 26.084 -2.437 -14.708 1.00 84.50 192 ARG A N 1
ATOM 1596 C CA . ARG A 1 192 ? 26.015 -1.499 -15.830 1.00 84.50 192 ARG A CA 1
ATOM 1597 C C . ARG A 1 192 ? 25.943 -2.250 -17.164 1.00 84.50 192 ARG A C 1
ATOM 1599 O O . ARG A 1 192 ? 26.758 -3.131 -17.420 1.00 84.50 192 ARG A O 1
ATOM 1606 N N . LYS A 1 193 ? 25.006 -1.839 -18.022 1.00 86.19 193 LYS A N 1
ATOM 1607 C CA . LYS A 1 193 ? 24.632 -2.465 -19.303 1.00 86.19 193 LYS A CA 1
ATOM 1608 C C . LYS A 1 193 ? 24.083 -3.892 -19.193 1.00 86.19 193 LYS A C 1
ATOM 1610 O O . LYS A 1 193 ? 23.889 -4.528 -20.221 1.00 86.19 193 LYS A O 1
ATOM 1615 N N . LYS A 1 194 ? 23.823 -4.385 -17.982 1.00 88.06 194 LYS A N 1
ATOM 1616 C CA . LYS A 1 194 ? 23.173 -5.676 -17.769 1.00 88.06 194 LYS A CA 1
ATOM 1617 C C . LYS A 1 194 ? 21.677 -5.488 -17.594 1.00 88.06 194 LYS A C 1
ATOM 1619 O O . LYS A 1 194 ? 21.213 -4.420 -17.177 1.00 88.06 194 LYS A O 1
ATOM 1624 N N . LEU A 1 195 ? 20.952 -6.546 -17.917 1.00 89.75 195 LEU A N 1
ATOM 1625 C CA . LEU A 1 195 ? 19.537 -6.671 -17.635 1.00 89.75 195 LEU A CA 1
ATOM 1626 C C . LEU A 1 195 ? 19.364 -7.012 -16.151 1.00 89.75 195 LEU A C 1
ATOM 1628 O O . LEU A 1 195 ? 20.012 -7.926 -15.645 1.00 89.75 195 LEU A O 1
ATOM 1632 N N . ILE A 1 196 ? 18.552 -6.232 -15.444 1.00 91.56 196 ILE A N 1
ATOM 1633 C CA . ILE A 1 196 ? 18.270 -6.428 -14.021 1.00 91.56 196 ILE A CA 1
ATOM 1634 C C . ILE A 1 196 ? 16.779 -6.287 -13.756 1.00 91.56 196 ILE A C 1
ATOM 1636 O O . ILE A 1 196 ? 16.102 -5.475 -14.391 1.00 91.56 196 ILE A O 1
ATOM 1640 N N . THR A 1 197 ? 16.293 -7.041 -12.777 1.00 91.69 197 THR A N 1
ATOM 1641 C CA . THR A 1 197 ? 14.941 -6.917 -12.240 1.00 91.69 197 THR A CA 1
ATOM 1642 C C . THR A 1 197 ? 15.024 -6.397 -10.812 1.00 91.69 197 THR A C 1
ATOM 1644 O O . THR A 1 197 ? 15.757 -6.937 -9.985 1.00 91.69 197 THR A O 1
ATOM 1647 N N . VAL A 1 198 ? 14.281 -5.331 -10.525 1.00 90.75 198 VAL A N 1
ATOM 1648 C CA . VAL A 1 198 ? 14.148 -4.752 -9.185 1.00 90.75 198 VAL A CA 1
ATOM 1649 C C . VAL A 1 198 ? 12.675 -4.658 -8.819 1.00 90.75 198 VAL A C 1
ATOM 1651 O O . VAL A 1 198 ? 11.832 -4.383 -9.672 1.00 90.75 198 VAL A O 1
ATOM 1654 N N . GLN A 1 199 ? 12.370 -4.870 -7.548 1.00 89.12 199 GLN A N 1
ATOM 1655 C CA . GLN A 1 199 ? 11.044 -4.655 -6.984 1.00 89.12 199 GLN A CA 1
ATOM 1656 C C . GLN A 1 199 ? 11.091 -3.454 -6.047 1.00 89.12 199 GLN A C 1
ATOM 1658 O O . GLN A 1 199 ? 12.079 -3.273 -5.341 1.00 89.12 199 GLN A O 1
ATOM 1663 N N . GLY A 1 200 ? 10.040 -2.640 -6.045 1.00 88.38 200 GLY A N 1
ATOM 1664 C CA . GLY A 1 200 ? 9.868 -1.575 -5.064 1.00 88.38 200 GLY A CA 1
ATOM 1665 C C . GLY A 1 200 ? 8.628 -0.728 -5.327 1.00 88.38 200 GLY A C 1
ATOM 1666 O O . GLY A 1 200 ? 7.882 -0.956 -6.279 1.00 88.38 200 GLY A O 1
ATOM 1667 N N . THR A 1 201 ? 8.416 0.276 -4.486 1.00 87.94 201 THR A N 1
ATOM 1668 C CA . THR A 1 201 ? 7.299 1.217 -4.597 1.00 87.94 201 THR A CA 1
ATOM 1669 C C . THR A 1 201 ? 7.691 2.426 -5.449 1.00 87.94 201 THR A C 1
ATOM 1671 O O . THR A 1 201 ? 8.791 2.970 -5.300 1.00 87.94 201 THR A O 1
ATOM 1674 N N . VAL A 1 202 ? 6.786 2.887 -6.314 1.00 90.56 202 VAL A N 1
ATOM 1675 C CA . VAL A 1 202 ? 6.936 4.139 -7.070 1.00 90.56 202 VAL A CA 1
ATOM 1676 C C . VAL A 1 202 ? 6.860 5.322 -6.101 1.00 90.56 202 VAL A C 1
ATOM 1678 O O . VAL A 1 202 ? 5.796 5.651 -5.582 1.00 90.56 202 VAL A O 1
ATOM 1681 N N . GLU A 1 203 ? 7.988 5.983 -5.849 1.00 88.38 203 GLU A N 1
ATOM 1682 C CA . GLU A 1 203 ? 8.061 7.139 -4.945 1.00 88.38 203 GLU A CA 1
ATOM 1683 C C . GLU A 1 203 ? 7.554 8.417 -5.632 1.00 88.38 203 GLU A C 1
ATOM 1685 O O . GLU A 1 203 ? 6.803 9.223 -5.069 1.00 88.38 203 GLU A O 1
ATOM 1690 N N . SER A 1 204 ? 7.981 8.609 -6.880 1.00 89.31 204 SER A N 1
ATOM 1691 C CA . SER A 1 204 ? 7.560 9.723 -7.718 1.00 89.31 204 SER A CA 1
ATOM 1692 C C . SER A 1 204 ? 7.554 9.349 -9.190 1.00 89.31 204 SER A C 1
ATOM 1694 O O . SER A 1 204 ? 8.346 8.514 -9.621 1.00 89.31 204 SER A O 1
ATOM 1696 N N . ALA A 1 205 ? 6.682 9.992 -9.962 1.00 90.81 205 ALA A N 1
ATOM 1697 C CA . ALA A 1 205 ? 6.553 9.790 -11.400 1.00 90.81 205 ALA A CA 1
ATOM 1698 C C . ALA A 1 205 ? 6.262 11.116 -12.111 1.00 90.81 205 ALA A C 1
ATOM 1700 O O . ALA A 1 205 ? 5.584 11.986 -11.564 1.00 90.81 205 ALA A O 1
ATOM 1701 N N . SER A 1 206 ? 6.802 11.295 -13.314 1.00 89.31 206 SER A N 1
ATOM 1702 C CA . SER A 1 206 ? 6.416 12.390 -14.204 1.00 89.31 206 SER A CA 1
ATOM 1703 C C . SER A 1 206 ? 5.070 12.113 -14.865 1.00 89.31 206 SER A C 1
ATOM 1705 O O . SER A 1 206 ? 4.629 10.968 -14.936 1.00 89.31 206 SER A O 1
ATOM 1707 N N . ASP A 1 207 ? 4.469 13.143 -15.456 1.00 84.81 207 ASP A N 1
ATOM 1708 C CA . ASP A 1 207 ? 3.479 12.898 -16.502 1.00 84.81 207 ASP A CA 1
ATOM 1709 C C . ASP A 1 207 ? 4.131 12.214 -17.707 1.00 84.81 207 ASP A C 1
ATOM 1711 O O . ASP A 1 207 ? 5.338 12.357 -17.969 1.00 84.81 207 ASP A O 1
ATOM 1715 N N . PHE A 1 208 ? 3.304 11.510 -18.476 1.00 84.94 208 PHE A N 1
ATOM 1716 C CA . PHE A 1 208 ? 3.695 11.052 -19.798 1.00 84.94 208 PHE A CA 1
ATOM 1717 C C . PHE A 1 208 ? 3.913 12.257 -20.709 1.00 84.94 208 PHE A C 1
ATOM 1719 O O . PHE A 1 208 ? 3.015 13.073 -20.922 1.00 84.94 208 PHE A O 1
ATOM 1726 N N . HIS A 1 209 ? 5.110 12.350 -21.276 1.00 83.50 209 HIS A N 1
ATOM 1727 C CA . HIS A 1 209 ? 5.462 13.380 -22.245 1.00 83.50 209 HIS A CA 1
ATOM 1728 C C . HIS A 1 209 ? 6.100 12.746 -23.478 1.00 83.50 209 HIS A C 1
ATOM 1730 O O . HIS A 1 209 ? 6.609 11.629 -23.429 1.00 83.50 209 HIS A O 1
ATOM 1736 N N . GLN A 1 210 ? 6.042 13.452 -24.604 1.00 83.19 210 GLN A N 1
ATOM 1737 C CA . GLN A 1 210 ? 6.559 12.940 -25.867 1.00 83.19 210 GLN A CA 1
ATOM 1738 C C . GLN A 1 210 ? 8.038 13.287 -26.036 1.00 83.19 210 GLN A C 1
ATOM 1740 O O . GLN A 1 210 ? 8.419 14.459 -26.025 1.00 83.19 210 GLN A O 1
ATOM 1745 N N . GLU A 1 211 ? 8.858 12.262 -26.243 1.00 82.94 211 GLU A N 1
ATOM 1746 C CA . GLU A 1 211 ? 10.269 12.369 -26.599 1.00 82.94 211 GLU A CA 1
ATOM 1747 C C . GLU A 1 211 ? 10.443 12.079 -28.097 1.00 82.94 211 GLU A C 1
ATOM 1749 O O . GLU A 1 211 ? 9.831 11.165 -28.652 1.00 82.94 211 GLU A O 1
ATOM 1754 N N . LEU A 1 212 ? 11.284 12.864 -28.773 1.00 82.19 212 LEU A N 1
ATOM 1755 C CA . LEU A 1 212 ? 11.651 12.616 -30.163 1.00 82.19 212 LEU A CA 1
ATOM 1756 C C . LEU A 1 212 ? 12.763 11.569 -30.227 1.00 82.19 212 LEU A C 1
ATOM 1758 O O . LEU A 1 212 ? 13.888 11.862 -29.837 1.00 82.19 212 LEU A O 1
ATOM 1762 N N . VAL A 1 213 ? 12.457 10.392 -30.773 1.00 80.88 213 VAL A N 1
ATOM 1763 C CA . VAL A 1 213 ? 13.419 9.282 -30.895 1.00 80.88 213 VAL A CA 1
ATOM 1764 C C . VAL A 1 213 ? 14.156 9.337 -32.226 1.00 80.88 213 VAL A C 1
ATOM 1766 O O . VAL A 1 213 ? 15.376 9.214 -32.282 1.00 80.88 213 VAL A O 1
ATOM 1769 N N . SER A 1 214 ? 13.425 9.539 -33.318 1.00 82.75 214 SER A N 1
ATOM 1770 C CA . SER A 1 214 ? 13.992 9.606 -34.663 1.00 82.75 214 SER A CA 1
ATOM 1771 C C . SER A 1 214 ? 13.190 10.557 -35.547 1.00 82.75 214 SER A C 1
ATOM 1773 O O . SER A 1 214 ? 12.060 10.940 -35.241 1.00 82.75 214 SER A O 1
ATOM 1775 N N . ALA A 1 215 ? 13.796 10.999 -36.643 1.00 85.25 215 ALA A N 1
ATOM 1776 C CA . ALA A 1 215 ? 13.130 11.803 -37.657 1.00 85.25 215 ALA A CA 1
ATOM 1777 C C . ALA A 1 215 ? 13.465 11.264 -39.047 1.00 85.25 215 ALA A C 1
ATOM 1779 O O . ALA A 1 215 ? 14.600 10.850 -39.304 1.00 85.25 215 ALA A O 1
ATOM 1780 N N . VAL A 1 216 ? 12.472 11.281 -39.934 1.00 85.69 216 VAL A N 1
ATOM 1781 C CA . VAL A 1 216 ? 12.613 10.871 -41.330 1.00 85.69 216 VAL A CA 1
ATOM 1782 C C . VAL A 1 216 ? 12.876 12.108 -42.174 1.00 85.69 216 VAL A C 1
ATOM 1784 O O . VAL A 1 216 ? 12.138 13.096 -42.128 1.00 85.69 216 VAL A O 1
ATOM 1787 N N . PHE A 1 217 ? 13.941 12.041 -42.958 1.00 88.25 217 PHE A N 1
ATOM 1788 C CA . PHE A 1 217 ? 14.412 13.106 -43.824 1.00 88.25 217 PHE A CA 1
ATOM 1789 C C . PHE A 1 217 ? 14.394 12.656 -45.276 1.00 88.25 217 PHE A C 1
ATOM 1791 O O . PHE A 1 217 ? 14.842 11.562 -45.589 1.00 88.25 217 PHE A O 1
ATOM 1798 N N . GLU A 1 218 ? 13.950 13.520 -46.176 1.00 91.38 218 GLU A N 1
ATOM 1799 C CA . GLU A 1 218 ? 13.939 13.261 -47.612 1.00 91.38 218 GLU A CA 1
ATOM 1800 C C . GLU A 1 218 ? 15.000 14.103 -48.313 1.00 91.38 218 GLU A C 1
ATOM 1802 O O . GLU A 1 218 ? 15.119 15.315 -48.096 1.00 91.38 218 GLU A O 1
ATOM 1807 N N . CYS A 1 219 ? 15.804 13.468 -49.161 1.00 91.06 219 CYS A N 1
ATOM 1808 C CA . CYS A 1 219 ? 16.792 14.162 -49.964 1.00 91.06 219 CYS A CA 1
ATOM 1809 C C . CYS A 1 219 ? 16.103 15.081 -50.976 1.00 91.06 219 CYS A C 1
ATOM 1811 O O . CYS A 1 219 ? 15.419 14.621 -51.884 1.00 91.06 219 CYS A O 1
ATOM 1813 N N . SER A 1 220 ? 16.386 16.384 -50.922 1.00 89.81 220 SER A N 1
ATOM 1814 C CA . SER A 1 220 ? 15.761 17.361 -51.828 1.00 89.81 220 SER A CA 1
ATOM 1815 C C . SER A 1 220 ? 16.200 17.245 -53.297 1.00 89.81 220 SER A C 1
ATOM 1817 O O . SER A 1 220 ? 15.765 18.050 -54.116 1.00 89.81 220 SER A O 1
ATOM 1819 N N . GLN A 1 221 ? 17.116 16.327 -53.629 1.00 87.31 221 GLN A N 1
ATOM 1820 C CA . GLN A 1 221 ? 17.600 16.114 -54.998 1.00 87.31 221 GLN A CA 1
ATOM 1821 C C . GLN A 1 221 ? 17.120 14.796 -55.606 1.00 87.31 221 GLN A C 1
ATOM 1823 O O . GLN A 1 221 ? 16.664 14.812 -56.743 1.00 87.31 221 GLN A O 1
ATOM 1828 N N . CYS A 1 222 ? 17.228 13.678 -54.883 1.00 88.31 222 CYS A N 1
ATOM 1829 C CA . CYS A 1 222 ? 16.839 12.362 -55.403 1.00 88.31 222 CYS A CA 1
ATOM 1830 C C . CYS A 1 222 ? 15.565 11.787 -54.770 1.00 88.31 222 CYS A C 1
ATOM 1832 O O . CYS A 1 222 ? 15.099 10.756 -55.232 1.00 88.31 222 CYS A O 1
ATOM 1834 N N . GLY A 1 223 ? 15.003 12.425 -53.738 1.00 84.62 223 GLY A N 1
ATOM 1835 C CA . GLY A 1 223 ? 13.803 11.940 -53.047 1.00 84.62 223 GLY A 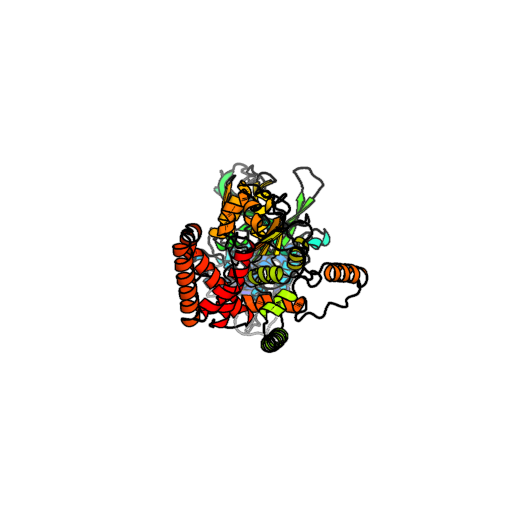CA 1
ATOM 1836 C C . GLY A 1 223 ? 14.037 10.766 -52.089 1.00 84.62 223 GLY A C 1
ATOM 1837 O O . GLY A 1 223 ? 13.082 10.278 -51.499 1.00 84.62 223 GLY A O 1
ATOM 1838 N N . GLU A 1 224 ? 15.286 10.324 -51.909 1.00 85.69 224 GLU A N 1
ATOM 1839 C CA . GLU A 1 224 ? 15.616 9.200 -51.022 1.00 85.69 224 GLU A CA 1
ATOM 1840 C C . GLU A 1 224 ? 15.353 9.544 -49.552 1.00 85.69 224 GLU A C 1
ATOM 1842 O O . GLU A 1 224 ? 15.671 10.661 -49.112 1.00 85.69 224 GLU A O 1
ATOM 1847 N N . ARG A 1 225 ? 14.794 8.596 -48.791 1.00 84.50 225 ARG A N 1
ATOM 1848 C CA . ARG A 1 225 ? 14.398 8.812 -47.394 1.00 84.50 225 ARG A CA 1
ATOM 1849 C C . ARG A 1 225 ? 15.390 8.184 -46.430 1.00 84.50 225 ARG A C 1
ATOM 1851 O O . ARG A 1 225 ? 15.812 7.050 -46.584 1.00 84.50 225 ARG A O 1
ATOM 1858 N N . TYR A 1 226 ? 15.715 8.935 -45.391 1.00 81.56 226 TYR A N 1
ATOM 1859 C CA . TYR A 1 226 ? 16.662 8.553 -44.359 1.00 81.56 226 TYR A CA 1
ATOM 1860 C C . TYR A 1 226 ? 16.023 8.761 -42.997 1.00 81.56 226 TYR A C 1
ATOM 1862 O O . TYR A 1 226 ? 15.693 9.890 -42.633 1.00 81.56 226 TYR A O 1
ATOM 1870 N N . GLU A 1 227 ? 15.885 7.693 -42.224 1.00 81.31 227 GLU A N 1
ATOM 1871 C CA . GLU A 1 227 ? 15.576 7.804 -40.805 1.00 81.31 227 GLU A CA 1
ATOM 1872 C C . GLU A 1 227 ? 16.867 8.041 -40.022 1.00 81.31 227 GLU A C 1
ATOM 1874 O O . GLU A 1 227 ? 17.889 7.394 -40.256 1.00 81.31 227 GLU A O 1
ATOM 1879 N N . LYS A 1 228 ? 16.844 9.011 -39.109 1.00 81.94 228 LYS A N 1
ATOM 1880 C CA . LYS A 1 228 ? 17.982 9.306 -38.243 1.00 81.94 228 LYS A CA 1
ATOM 1881 C C . LYS A 1 228 ? 17.532 9.512 -36.809 1.00 81.94 228 LYS A C 1
ATOM 1883 O O . LYS A 1 228 ? 16.663 10.348 -36.547 1.00 81.94 228 LYS A O 1
ATOM 1888 N N . GLU A 1 229 ? 18.184 8.802 -35.897 1.00 80.81 229 GLU A N 1
ATOM 1889 C CA . GLU A 1 229 ? 18.004 8.965 -34.457 1.00 80.81 229 GLU A CA 1
ATOM 1890 C C . GLU A 1 229 ? 18.333 10.385 -33.998 1.00 80.81 229 GLU A C 1
ATOM 1892 O O . GLU A 1 229 ? 19.240 11.054 -34.511 1.00 80.81 229 GLU A O 1
ATOM 1897 N N . GLN A 1 230 ? 17.552 10.847 -33.032 1.00 82.75 230 GLN A N 1
ATOM 1898 C CA . GLN A 1 230 ? 17.625 12.178 -32.465 1.00 82.75 230 GLN A CA 1
ATOM 1899 C C . GLN A 1 230 ? 17.910 12.050 -30.971 1.00 82.75 230 GLN A C 1
ATOM 1901 O O . GLN A 1 230 ? 17.237 11.338 -30.243 1.00 82.75 230 GLN A O 1
ATOM 1906 N N . ASP A 1 231 ? 18.926 12.767 -30.516 1.00 69.81 231 ASP A N 1
ATOM 1907 C CA . ASP A 1 231 ? 19.407 12.796 -29.130 1.00 69.81 231 ASP A CA 1
ATOM 1908 C C . ASP A 1 231 ? 19.339 14.218 -28.546 1.00 69.81 231 ASP A C 1
ATOM 1910 O O . ASP A 1 231 ? 19.865 14.507 -27.471 1.00 69.81 231 ASP A O 1
ATOM 1914 N N . SER A 1 232 ? 18.761 15.163 -29.295 1.00 66.44 232 SER A N 1
ATOM 1915 C CA . SER A 1 232 ? 18.736 16.569 -28.917 1.00 66.44 232 SER A CA 1
ATOM 1916 C C . SER A 1 232 ? 17.521 17.293 -29.481 1.00 66.44 232 SER A C 1
ATOM 1918 O O . SER A 1 232 ? 17.023 16.963 -30.553 1.00 66.44 232 SER A O 1
ATOM 1920 N N . ALA A 1 233 ? 17.107 18.367 -28.804 1.00 65.69 233 ALA A N 1
ATOM 1921 C CA . ALA A 1 233 ? 16.010 19.227 -29.250 1.00 65.69 233 ALA A CA 1
ATOM 1922 C C . ALA A 1 233 ? 16.261 19.898 -30.618 1.00 65.69 233 ALA A C 1
ATOM 1924 O O . ALA A 1 233 ? 15.326 20.372 -31.262 1.00 65.69 233 ALA A O 1
ATOM 1925 N N . LYS A 1 234 ? 17.523 19.970 -31.070 1.00 78.31 234 LYS A N 1
ATOM 1926 C CA . LYS A 1 234 ? 17.857 20.398 -32.430 1.00 78.31 234 LYS A CA 1
ATOM 1927 C C . LYS A 1 234 ? 17.921 19.175 -33.333 1.00 78.31 234 LYS A C 1
ATOM 1929 O O . LYS A 1 234 ? 18.759 18.302 -33.127 1.00 78.31 234 LYS A O 1
ATOM 1934 N N . LEU A 1 235 ? 17.095 19.173 -34.374 1.00 81.94 235 LEU A N 1
ATOM 1935 C CA . LEU A 1 235 ? 17.095 18.111 -35.371 1.00 81.94 235 LEU A CA 1
ATOM 1936 C C . LEU A 1 235 ? 18.467 17.977 -36.038 1.00 81.94 235 LEU A C 1
ATOM 1938 O O . LEU A 1 235 ? 18.987 18.919 -36.643 1.00 81.94 235 LEU A O 1
ATOM 1942 N N . LYS A 1 236 ? 19.041 16.781 -35.941 1.00 83.38 236 LYS A N 1
ATOM 1943 C CA . LYS A 1 236 ? 20.252 16.369 -36.641 1.00 83.38 236 LYS A CA 1
ATOM 1944 C C . LYS A 1 236 ? 19.837 15.649 -37.919 1.00 83.38 236 LYS A C 1
ATOM 1946 O O . LYS A 1 236 ? 19.466 14.480 -37.878 1.00 83.38 236 LYS A O 1
ATOM 1951 N N . SER A 1 237 ? 19.951 16.327 -39.058 1.00 85.69 237 SER A N 1
ATOM 1952 C CA . SER A 1 237 ? 19.736 15.715 -40.373 1.00 85.69 237 SER A CA 1
ATOM 1953 C C . SER A 1 237 ? 20.897 14.788 -40.776 1.00 85.69 237 SER A C 1
ATOM 1955 O O . SER A 1 237 ? 21.986 14.846 -40.178 1.00 85.69 237 SER A O 1
ATOM 1957 N N . PRO A 1 238 ? 20.705 13.899 -41.768 1.00 86.56 238 PRO A N 1
ATOM 1958 C CA . PRO A 1 238 ? 21.785 13.106 -42.343 1.00 86.56 238 PRO A CA 1
ATOM 1959 C C . PRO A 1 238 ? 22.894 14.000 -42.915 1.00 86.56 238 PRO A C 1
ATOM 1961 O O . PRO A 1 238 ? 22.643 15.105 -43.396 1.00 86.56 238 PRO A O 1
ATOM 1964 N N . TYR A 1 239 ? 24.144 13.532 -42.854 1.00 87.00 239 TYR A N 1
ATOM 1965 C CA . TYR A 1 239 ? 25.290 14.344 -43.282 1.00 87.00 239 TYR A CA 1
ATOM 1966 C C . TYR A 1 239 ? 25.353 14.508 -44.807 1.00 87.00 239 TYR A C 1
ATOM 1968 O O . TYR A 1 239 ? 25.712 15.574 -45.316 1.00 87.00 239 TYR A O 1
ATOM 1976 N N . LYS A 1 240 ? 25.036 13.437 -45.540 1.00 90.06 240 LYS A N 1
ATOM 1977 C CA . LYS A 1 240 ? 25.126 13.376 -46.996 1.00 90.06 240 LYS A CA 1
ATOM 1978 C C . LYS A 1 240 ? 24.289 12.206 -47.513 1.00 90.06 240 LYS A C 1
ATOM 1980 O O . LYS A 1 240 ? 24.268 11.155 -46.888 1.00 90.06 240 LYS A O 1
ATOM 1985 N N . CYS A 1 241 ? 23.622 12.413 -48.639 1.00 86.38 241 CYS A N 1
ATOM 1986 C CA . CYS A 1 241 ? 22.903 11.384 -49.381 1.00 86.38 241 CYS A CA 1
ATOM 1987 C C . CYS A 1 241 ? 23.866 10.682 -50.349 1.00 86.38 241 CYS A C 1
ATOM 1989 O O . CYS A 1 241 ? 24.862 11.278 -50.774 1.00 86.38 241 CYS A O 1
ATOM 1991 N N . GLU A 1 242 ? 23.554 9.453 -50.750 1.00 85.06 242 GLU A N 1
ATOM 1992 C CA . GLU A 1 242 ? 24.324 8.708 -51.754 1.00 85.06 242 GLU A CA 1
ATOM 1993 C C . GLU A 1 242 ? 24.428 9.458 -53.089 1.00 85.06 242 GLU A C 1
ATOM 1995 O O . GLU A 1 242 ? 25.495 9.491 -53.699 1.00 85.06 242 GLU A O 1
ATOM 2000 N N . CYS A 1 243 ? 23.384 10.204 -53.477 1.00 83.50 243 CYS A N 1
ATOM 2001 C CA . CYS A 1 243 ? 23.408 11.063 -54.669 1.00 83.50 243 CYS A CA 1
ATOM 2002 C C . CYS A 1 243 ? 24.343 12.286 -54.552 1.00 83.50 243 CYS A C 1
ATOM 2004 O O . CYS A 1 243 ? 24.504 13.051 -55.501 1.00 83.50 243 CYS A O 1
ATOM 2006 N N . GLY A 1 244 ? 24.948 12.517 -53.383 1.00 83.38 244 GLY A N 1
ATOM 2007 C CA . GLY A 1 244 ? 25.875 13.619 -53.138 1.00 83.38 244 GLY A CA 1
ATOM 2008 C C . GLY A 1 244 ? 25.270 14.838 -52.441 1.00 83.38 244 GLY A C 1
ATOM 2009 O O . GLY A 1 244 ? 26.025 15.663 -51.915 1.00 83.38 244 GLY A O 1
ATOM 2010 N N . SER A 1 245 ? 23.939 14.947 -52.392 1.00 86.44 245 SER A N 1
ATOM 2011 C CA . SER A 1 245 ? 23.237 16.067 -51.757 1.00 86.44 245 SER A CA 1
ATOM 2012 C C . SER A 1 245 ? 23.490 16.133 -50.249 1.00 86.44 245 SER A C 1
ATOM 2014 O O . SER A 1 245 ? 23.530 15.116 -49.560 1.00 86.44 245 SER A O 1
ATOM 2016 N N . LYS A 1 246 ? 23.586 17.357 -49.720 1.00 88.94 246 LYS A N 1
ATOM 2017 C CA . LYS A 1 246 ? 23.554 17.649 -48.272 1.00 88.94 246 LYS A CA 1
ATOM 2018 C C . LYS A 1 246 ? 22.256 18.340 -47.839 1.00 88.94 246 LYS A C 1
ATOM 2020 O O . LYS A 1 246 ? 22.138 18.777 -46.698 1.00 88.94 246 LYS A O 1
ATOM 2025 N N . LYS A 1 247 ? 21.314 18.516 -48.770 1.00 87.38 247 LYS A N 1
ATOM 2026 C CA . LYS A 1 247 ? 20.024 19.160 -48.515 1.00 87.38 247 LYS A CA 1
ATOM 2027 C C . LYS A 1 247 ? 18.975 18.089 -48.268 1.00 87.38 247 LYS A C 1
ATOM 2029 O O . LYS A 1 247 ? 18.714 17.266 -49.147 1.00 87.38 247 LYS A O 1
ATOM 2034 N N . PHE A 1 248 ? 18.396 18.149 -47.079 1.00 89.00 248 PHE A N 1
ATOM 2035 C CA . PHE A 1 248 ? 17.377 17.235 -46.601 1.00 89.00 248 PHE A CA 1
ATOM 2036 C C . PHE A 1 248 ? 16.182 18.038 -46.098 1.00 89.00 248 PHE A C 1
ATOM 2038 O O . PHE A 1 248 ? 16.363 18.985 -45.329 1.00 89.00 248 PHE A O 1
ATOM 2045 N N . GLY A 1 249 ? 14.986 17.678 -46.555 1.00 86.69 249 GLY A N 1
ATOM 2046 C CA . GLY A 1 249 ? 13.725 18.143 -45.990 1.00 86.69 249 GLY A CA 1
ATOM 2047 C C . GLY A 1 249 ? 13.290 17.216 -44.861 1.00 86.69 249 GLY A C 1
ATOM 2048 O O . GLY A 1 249 ? 13.505 16.011 -44.937 1.00 86.69 249 GLY A O 1
ATOM 2049 N N . GLU A 1 250 ? 12.705 17.769 -43.807 1.00 87.88 250 GLU A N 1
ATOM 2050 C CA . GLU A 1 250 ? 12.043 16.977 -42.769 1.00 87.88 250 GLU A CA 1
ATOM 2051 C C . GLU A 1 250 ? 10.703 16.459 -43.311 1.00 87.88 250 GLU A C 1
ATOM 2053 O O . GLU A 1 250 ? 9.918 17.245 -43.843 1.00 87.88 250 GLU A O 1
ATOM 2058 N N . VAL A 1 251 ? 10.453 15.154 -43.184 1.00 87.12 251 VAL A N 1
ATOM 2059 C CA . VAL A 1 251 ? 9.189 14.519 -43.593 1.00 87.12 251 VAL A CA 1
ATOM 2060 C C . VAL A 1 251 ? 8.314 14.245 -42.382 1.00 87.12 251 VAL A C 1
ATOM 2062 O O . VAL A 1 251 ? 7.152 14.641 -42.353 1.00 87.12 251 VAL A O 1
ATOM 2065 N N . SER A 1 252 ? 8.865 13.562 -41.380 1.00 81.81 252 SER A N 1
ATOM 2066 C CA . SER A 1 252 ? 8.121 13.169 -40.187 1.00 81.81 252 SER A CA 1
ATOM 2067 C C . SER A 1 252 ? 9.026 13.050 -38.965 1.00 81.81 252 SER A C 1
ATOM 2069 O O . SER A 1 252 ? 10.246 12.895 -39.064 1.00 81.81 252 SER A O 1
ATOM 2071 N N . ARG A 1 253 ? 8.394 13.123 -37.792 1.00 85.12 253 ARG A N 1
ATOM 2072 C CA . ARG A 1 253 ? 9.005 12.899 -36.483 1.00 85.12 253 ARG A CA 1
ATOM 2073 C C . ARG A 1 253 ? 8.395 11.659 -35.857 1.00 85.12 253 ARG A C 1
ATOM 2075 O O . ARG A 1 253 ? 7.173 11.560 -35.783 1.00 85.12 253 ARG A O 1
ATOM 2082 N N . ASN A 1 254 ? 9.247 10.776 -35.363 1.00 77.44 254 ASN A N 1
ATOM 2083 C CA . ASN A 1 254 ? 8.848 9.602 -34.607 1.00 77.44 254 ASN A CA 1
ATOM 2084 C C . ASN A 1 254 ? 8.968 9.943 -33.121 1.00 77.44 254 ASN A C 1
ATOM 2086 O O . ASN A 1 254 ? 10.067 10.054 -32.569 1.00 77.44 254 ASN A O 1
ATOM 2090 N N . LEU A 1 255 ? 7.812 10.172 -32.504 1.00 81.31 255 LEU A N 1
ATOM 2091 C CA . LEU A 1 255 ? 7.680 10.485 -31.087 1.00 81.31 255 LEU A CA 1
ATOM 2092 C C . LEU A 1 255 ? 7.350 9.206 -30.311 1.00 81.31 255 LEU A C 1
ATOM 2094 O O . LEU A 1 255 ? 6.622 8.353 -30.815 1.00 81.31 255 LEU A O 1
ATOM 2098 N N . ILE A 1 256 ? 7.862 9.092 -29.090 1.00 82.25 256 ILE A N 1
ATOM 2099 C CA . ILE A 1 256 ? 7.484 8.048 -28.132 1.00 82.25 256 ILE A CA 1
ATOM 2100 C C . ILE A 1 256 ? 7.036 8.703 -26.832 1.00 82.25 256 ILE A C 1
ATOM 2102 O O . ILE A 1 256 ? 7.538 9.772 -26.483 1.00 82.25 256 ILE A O 1
ATOM 2106 N N . ASN A 1 257 ? 6.104 8.088 -26.109 1.00 84.81 257 ASN A N 1
ATOM 2107 C CA . ASN A 1 257 ? 5.750 8.576 -24.783 1.00 84.81 257 ASN A CA 1
ATOM 2108 C C . ASN A 1 257 ? 6.765 8.048 -23.772 1.00 84.81 257 ASN A C 1
ATOM 2110 O O . ASN A 1 257 ? 7.134 6.874 -23.806 1.00 84.81 257 ASN A O 1
ATOM 2114 N N . LEU A 1 258 ? 7.201 8.920 -22.874 1.00 87.31 258 LEU A N 1
ATOM 2115 C CA . LEU A 1 258 ? 8.152 8.632 -21.814 1.00 87.31 258 LEU A CA 1
ATOM 2116 C C . LEU A 1 258 ? 7.517 8.973 -20.466 1.00 87.31 258 LEU A C 1
ATOM 2118 O O . LEU A 1 258 ? 6.962 10.062 -20.292 1.00 87.31 258 LEU A O 1
ATOM 2122 N N . VAL A 1 259 ? 7.655 8.057 -19.511 1.00 90.38 259 VAL A N 1
ATOM 2123 C CA . VAL A 1 259 ? 7.452 8.324 -18.086 1.00 90.38 259 VAL A CA 1
ATOM 2124 C C . VAL A 1 259 ? 8.761 8.078 -17.344 1.00 90.38 259 VAL A C 1
ATOM 2126 O O . VAL A 1 259 ? 9.370 7.014 -17.466 1.00 90.38 259 VAL A O 1
ATOM 2129 N N . SER A 1 260 ? 9.187 9.080 -16.578 1.00 90.94 260 SER A N 1
ATOM 2130 C CA . SER A 1 260 ? 10.355 8.998 -15.704 1.00 90.94 260 SER A CA 1
ATOM 2131 C C . SER A 1 260 ? 9.889 8.909 -14.262 1.00 90.94 260 SER A C 1
ATOM 2133 O O . SER A 1 260 ? 9.139 9.768 -13.791 1.00 90.94 260 SER A O 1
ATOM 2135 N N . PHE A 1 261 ? 10.356 7.905 -13.535 1.00 92.12 261 PHE A N 1
ATOM 2136 C CA . PHE A 1 261 ? 9.904 7.625 -12.178 1.00 92.12 261 PHE A CA 1
ATOM 2137 C C . PHE A 1 261 ? 11.047 7.144 -11.282 1.00 92.12 261 PHE A C 1
ATOM 2139 O O . PHE A 1 261 ? 12.159 6.868 -11.737 1.00 92.12 261 PHE A O 1
ATOM 2146 N N . ARG A 1 262 ? 10.800 7.113 -9.973 1.00 91.25 262 ARG A N 1
ATOM 2147 C CA . ARG A 1 262 ? 11.737 6.616 -8.960 1.00 91.25 262 ARG A CA 1
ATOM 2148 C C . ARG A 1 262 ? 11.128 5.425 -8.243 1.00 91.25 262 ARG A C 1
ATOM 2150 O O . ARG A 1 262 ? 9.987 5.511 -7.798 1.00 91.25 262 ARG A O 1
ATOM 2157 N N . ILE A 1 263 ? 11.904 4.357 -8.099 1.00 90.50 263 ILE A N 1
ATOM 2158 C CA . ILE A 1 263 ? 11.521 3.162 -7.338 1.00 90.50 263 ILE A CA 1
ATOM 2159 C C . ILE A 1 263 ? 12.393 3.065 -6.092 1.00 90.50 263 ILE A C 1
ATOM 2161 O O . ILE A 1 263 ? 13.606 3.266 -6.190 1.00 90.50 263 ILE A O 1
ATOM 2165 N N . SER A 1 264 ? 11.798 2.734 -4.946 1.00 88.44 264 SER A N 1
ATOM 2166 C CA . SER A 1 264 ? 12.505 2.491 -3.682 1.00 88.44 264 SER A CA 1
ATOM 2167 C C . SER A 1 264 ? 11.961 1.256 -2.956 1.00 88.44 264 SER A C 1
ATOM 2169 O O . SER A 1 264 ? 10.795 0.907 -3.118 1.00 88.44 264 SER A O 1
ATOM 2171 N N . ASN A 1 265 ? 12.802 0.610 -2.144 1.00 78.19 265 ASN A N 1
ATOM 2172 C CA . ASN A 1 265 ? 12.400 -0.514 -1.288 1.00 78.19 265 ASN A CA 1
ATOM 2173 C C . ASN A 1 265 ? 11.719 -0.065 0.008 1.00 78.19 265 ASN A C 1
ATOM 2175 O O . ASN A 1 265 ? 10.974 -0.835 0.603 1.00 78.19 265 ASN A O 1
ATOM 2179 N N . GLU A 1 266 ? 11.986 1.159 0.465 1.00 66.88 266 GLU A N 1
ATOM 2180 C CA . GLU A 1 266 ? 11.473 1.668 1.733 1.00 66.88 266 GLU A CA 1
ATOM 2181 C C . GLU A 1 266 ? 10.799 3.023 1.515 1.00 66.88 266 GLU A C 1
ATOM 2183 O O . GLU A 1 266 ? 11.373 3.949 0.936 1.00 66.88 266 GLU A O 1
ATOM 2188 N N . LYS A 1 267 ? 9.562 3.146 2.006 1.00 64.25 267 LYS A N 1
ATOM 2189 C CA . LYS A 1 267 ? 8.680 4.311 1.843 1.00 64.25 267 LYS A CA 1
ATOM 2190 C C . LYS A 1 267 ? 9.242 5.555 2.564 1.00 64.25 267 LYS A C 1
ATOM 2192 O O . LYS A 1 267 ? 8.794 5.922 3.653 1.00 64.25 267 LYS A O 1
ATOM 2197 N N . GLY A 1 268 ? 10.215 6.235 1.948 1.00 50.56 268 GLY A N 1
ATOM 2198 C CA . GLY A 1 268 ? 10.780 7.510 2.419 1.00 50.56 268 GLY A CA 1
ATOM 2199 C C . GLY A 1 268 ? 12.296 7.559 2.650 1.00 50.56 268 GLY A C 1
ATOM 2200 O O . GLY A 1 268 ? 12.762 8.536 3.237 1.00 50.56 268 GLY A O 1
ATOM 2201 N N . HIS A 1 269 ? 13.071 6.565 2.202 1.00 57.38 269 HIS A N 1
ATOM 2202 C CA . HIS A 1 269 ? 14.540 6.606 2.249 1.00 57.38 269 HIS A CA 1
ATOM 2203 C C . HIS A 1 269 ? 15.151 7.179 0.956 1.00 57.38 269 HIS A C 1
ATOM 2205 O O . HIS A 1 269 ? 14.570 7.101 -0.120 1.00 57.38 269 HIS A O 1
ATOM 2211 N N . ASN A 1 270 ? 16.36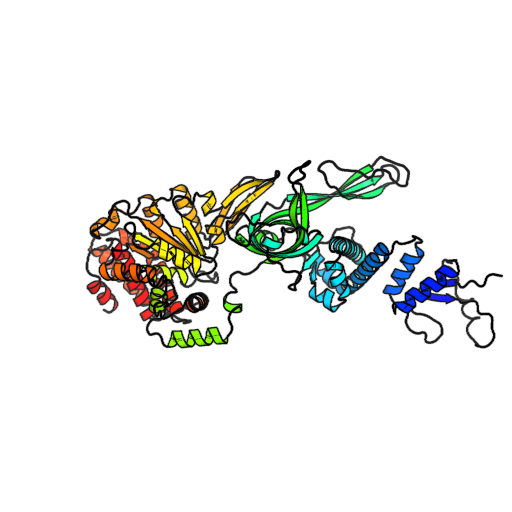8 7.734 1.042 1.00 58.53 270 ASN A N 1
ATOM 2212 C CA . ASN A 1 270 ? 17.103 8.287 -0.113 1.00 58.53 270 ASN A CA 1
ATOM 2213 C C . ASN A 1 270 ? 17.640 7.214 -1.086 1.00 58.53 270 ASN A C 1
ATOM 2215 O O . ASN A 1 270 ? 18.317 7.544 -2.065 1.00 58.53 270 ASN A O 1
ATOM 2219 N N . GLU A 1 271 ? 17.387 5.935 -0.814 1.00 75.25 271 GLU A N 1
ATOM 2220 C CA . GLU A 1 271 ? 17.793 4.826 -1.669 1.00 75.25 271 GLU A CA 1
ATOM 2221 C C . GLU A 1 271 ? 16.696 4.534 -2.693 1.00 75.25 271 GLU A C 1
ATOM 2223 O O . GLU A 1 271 ? 15.789 3.735 -2.473 1.00 75.25 271 GLU A O 1
ATOM 2228 N N . TYR A 1 272 ? 16.786 5.221 -3.829 1.00 86.50 272 TYR A N 1
ATOM 2229 C CA . TYR A 1 272 ? 15.947 4.979 -4.999 1.00 86.50 272 TYR A CA 1
ATOM 2230 C C . TYR A 1 272 ? 16.792 4.649 -6.232 1.00 86.50 272 TYR A C 1
ATOM 2232 O O . TYR A 1 272 ? 17.995 4.930 -6.281 1.00 86.50 272 TYR A O 1
ATOM 2240 N N . ILE A 1 273 ? 16.156 4.101 -7.262 1.00 88.94 273 ILE A N 1
ATOM 2241 C CA . ILE A 1 273 ? 16.688 4.039 -8.626 1.00 88.94 273 ILE A CA 1
ATOM 2242 C C . ILE A 1 273 ? 15.787 4.858 -9.553 1.00 88.94 273 ILE A C 1
ATOM 2244 O O . ILE A 1 273 ? 14.561 4.769 -9.468 1.00 88.94 273 ILE A O 1
ATOM 2248 N N . LYS A 1 274 ? 16.387 5.697 -10.409 1.00 90.81 274 LYS A N 1
ATOM 2249 C CA . LYS A 1 274 ? 15.654 6.367 -11.491 1.00 90.81 274 LYS A CA 1
ATOM 2250 C C . LYS A 1 274 ? 15.329 5.332 -12.560 1.00 90.81 274 LYS A C 1
ATOM 2252 O O . LYS A 1 274 ? 16.185 4.514 -12.889 1.00 90.81 274 LYS A O 1
ATOM 2257 N N . ALA A 1 275 ? 14.131 5.381 -13.110 1.00 92.56 275 ALA A N 1
ATOM 2258 C CA . ALA A 1 275 ? 13.694 4.489 -14.165 1.00 92.56 275 ALA A CA 1
ATOM 2259 C C . ALA A 1 275 ? 12.940 5.274 -15.238 1.00 92.56 275 ALA A C 1
ATOM 2261 O O . ALA A 1 275 ? 12.167 6.177 -14.925 1.00 92.56 275 ALA A O 1
ATOM 2262 N N . ASP A 1 276 ? 13.176 4.904 -16.491 1.00 92.00 276 ASP A N 1
ATOM 2263 C CA . ASP A 1 276 ? 12.527 5.479 -17.664 1.00 92.00 276 ASP A CA 1
ATOM 2264 C C . ASP A 1 276 ? 11.802 4.368 -18.411 1.00 92.00 276 ASP A C 1
ATOM 2266 O O . ASP A 1 276 ? 12.430 3.408 -18.870 1.00 92.00 276 ASP A O 1
ATOM 2270 N N . PHE A 1 277 ? 10.486 4.505 -18.548 1.00 90.75 277 PHE A N 1
ATOM 2271 C CA . PHE A 1 277 ? 9.671 3.608 -19.355 1.00 90.75 277 PHE A CA 1
ATOM 2272 C C . PHE A 1 277 ? 9.162 4.335 -20.594 1.00 90.75 277 PHE A C 1
ATOM 2274 O O . PHE A 1 277 ? 8.580 5.421 -20.510 1.00 90.75 277 PHE A O 1
ATOM 2281 N N . ARG A 1 278 ? 9.402 3.725 -21.755 1.00 86.38 278 ARG A N 1
ATOM 2282 C CA . ARG A 1 278 ? 8.995 4.242 -23.059 1.00 86.38 278 ARG A CA 1
ATOM 2283 C C . ARG A 1 278 ? 7.883 3.375 -23.621 1.00 86.38 278 ARG A C 1
ATOM 2285 O O . ARG A 1 278 ? 8.022 2.160 -23.667 1.00 86.38 278 ARG A O 1
ATOM 2292 N N . SER A 1 279 ? 6.816 4.013 -24.084 1.00 81.25 279 SER A N 1
ATOM 2293 C CA . SER A 1 279 ? 5.695 3.336 -24.729 1.00 81.25 279 SER A CA 1
ATOM 2294 C C . SER A 1 279 ? 5.123 4.187 -25.854 1.00 81.25 279 SER A C 1
ATOM 2296 O O . SER A 1 279 ? 5.006 5.410 -25.749 1.00 81.25 279 SER A O 1
ATOM 2298 N N . SER A 1 280 ? 4.750 3.556 -26.955 1.00 72.94 280 SER A N 1
ATOM 2299 C CA . SER A 1 280 ? 4.117 4.219 -28.097 1.00 72.94 280 SER A CA 1
ATOM 2300 C C . SER A 1 280 ? 2.621 4.465 -27.882 1.00 72.94 280 SER A C 1
ATOM 2302 O O . SER A 1 280 ? 2.117 5.501 -28.322 1.00 72.94 280 SER A O 1
ATOM 2304 N N . SER A 1 281 ? 1.948 3.632 -27.085 1.00 74.62 281 SER A N 1
ATOM 2305 C CA . SER A 1 281 ? 0.585 3.858 -26.593 1.00 74.62 281 SER A CA 1
ATOM 2306 C C . SER A 1 281 ? 0.547 4.039 -25.076 1.00 74.62 281 SER A C 1
ATOM 2308 O O . SER A 1 281 ? 1.332 3.460 -24.324 1.00 74.62 281 SER A O 1
ATOM 2310 N N . ILE A 1 282 ? -0.377 4.881 -24.615 1.00 77.62 282 ILE A N 1
ATOM 2311 C CA . ILE A 1 282 ? -0.651 5.085 -23.193 1.00 77.62 282 ILE A CA 1
ATOM 2312 C C . ILE A 1 282 ? -2.045 4.522 -22.924 1.00 77.62 282 ILE A C 1
ATOM 2314 O O . ILE A 1 282 ? -3.048 5.157 -23.251 1.00 77.62 282 ILE A O 1
ATOM 2318 N N . THR A 1 283 ? -2.105 3.316 -22.366 1.00 80.44 283 THR A N 1
ATOM 2319 C CA . THR A 1 283 ? -3.354 2.709 -21.888 1.00 80.44 283 THR A CA 1
ATOM 2320 C C . THR A 1 283 ? -3.642 3.138 -20.447 1.00 80.44 283 THR A C 1
ATOM 2322 O O . THR A 1 283 ? -2.751 3.630 -19.750 1.00 80.44 283 THR A O 1
ATOM 2325 N N . SER A 1 284 ? -4.882 2.945 -19.985 1.00 79.19 284 SER A N 1
ATOM 2326 C CA . SER A 1 284 ? -5.262 3.164 -18.579 1.00 79.19 284 SER A CA 1
ATOM 2327 C C . SER A 1 284 ? -4.363 2.387 -17.622 1.00 79.19 284 SER A C 1
ATOM 2329 O O . SER A 1 284 ? -3.867 2.949 -16.654 1.00 79.19 284 SER A O 1
ATOM 2331 N N . ASP A 1 285 ? -4.082 1.129 -17.949 1.00 81.12 285 ASP A N 1
ATOM 2332 C CA . ASP A 1 285 ? -3.344 0.208 -17.083 1.00 81.12 285 ASP A CA 1
ATOM 2333 C C . ASP A 1 285 ? -1.886 0.655 -16.915 1.00 81.12 285 ASP A C 1
ATOM 2335 O O . ASP A 1 285 ? -1.328 0.594 -15.822 1.00 81.12 285 ASP A O 1
ATOM 2339 N N . ILE A 1 286 ? -1.278 1.172 -17.992 1.00 83.88 286 ILE A N 1
ATOM 2340 C CA . ILE A 1 286 ? 0.055 1.784 -17.948 1.00 83.88 286 ILE A CA 1
ATOM 2341 C C . ILE A 1 286 ? 0.020 3.025 -17.051 1.00 83.88 286 ILE A C 1
ATOM 2343 O O . ILE A 1 286 ? 0.883 3.184 -16.192 1.00 83.88 286 ILE A O 1
ATOM 2347 N N . GLN A 1 287 ? -0.973 3.904 -17.216 1.00 83.88 287 GLN A N 1
ATOM 2348 C CA . GLN A 1 287 ? -1.076 5.103 -16.379 1.00 83.88 287 GLN A CA 1
ATOM 2349 C C . GLN A 1 287 ? -1.243 4.760 -14.902 1.00 83.88 287 GLN A C 1
ATOM 2351 O O . GLN A 1 287 ? -0.627 5.414 -14.067 1.00 83.88 287 GLN A O 1
ATOM 2356 N N . GLU A 1 288 ? -2.058 3.758 -14.582 1.00 83.44 288 GLU A N 1
ATOM 2357 C CA . GLU A 1 288 ? -2.295 3.317 -13.210 1.00 83.44 288 GLU A CA 1
ATOM 2358 C C . GLU A 1 288 ? -1.057 2.677 -12.591 1.00 83.44 288 GLU A C 1
ATOM 2360 O O . GLU A 1 288 ? -0.707 3.046 -11.473 1.00 83.44 288 GLU A O 1
ATOM 2365 N N . ALA A 1 289 ? -0.343 1.823 -13.329 1.00 86.75 289 ALA A N 1
ATOM 2366 C CA . ALA A 1 289 ? 0.858 1.150 -12.843 1.00 86.75 289 ALA A CA 1
ATOM 2367 C C . ALA A 1 289 ? 1.953 2.128 -12.384 1.00 86.75 289 ALA A C 1
ATOM 2369 O O . ALA A 1 289 ? 2.596 1.899 -11.363 1.00 86.75 289 ALA A O 1
ATOM 2370 N N . PHE A 1 290 ? 2.158 3.237 -13.102 1.00 89.06 290 PHE A N 1
ATOM 2371 C CA . PHE A 1 290 ? 3.192 4.225 -12.765 1.00 89.06 290 PHE A CA 1
ATOM 2372 C C . PHE A 1 290 ? 2.721 5.321 -11.800 1.00 89.06 290 PHE A C 1
ATOM 2374 O O . PHE A 1 290 ? 3.464 6.277 -11.555 1.00 89.06 290 PHE A O 1
ATOM 2381 N N . LYS A 1 291 ? 1.514 5.220 -11.223 1.00 86.69 291 LYS A N 1
ATOM 2382 C CA . LYS A 1 291 ? 1.093 6.167 -10.184 1.00 86.69 291 LYS A CA 1
ATOM 2383 C C . LYS A 1 291 ? 1.993 6.030 -8.946 1.00 86.69 291 LYS A C 1
ATOM 2385 O O . LYS A 1 291 ? 2.318 4.917 -8.534 1.00 86.69 291 LYS A O 1
ATOM 2390 N N . PRO A 1 292 ? 2.370 7.147 -8.302 1.00 88.31 292 PRO A N 1
ATOM 2391 C CA . PRO A 1 292 ? 3.064 7.100 -7.022 1.00 88.31 292 PRO A CA 1
ATOM 2392 C C . PRO A 1 292 ? 2.292 6.280 -5.975 1.00 88.31 292 PRO A C 1
ATOM 2394 O O . PRO A 1 292 ? 1.072 6.397 -5.876 1.00 88.31 292 PRO A O 1
ATOM 2397 N N . GLY A 1 293 ? 3.009 5.474 -5.192 1.00 83.06 293 GLY A N 1
ATOM 2398 C CA . GLY A 1 293 ? 2.462 4.553 -4.190 1.00 83.06 293 GLY A CA 1
ATOM 2399 C C . GLY A 1 293 ? 2.255 3.115 -4.672 1.00 83.06 293 GLY A C 1
ATOM 2400 O O . GLY A 1 293 ? 2.125 2.233 -3.831 1.00 83.06 293 GLY A O 1
ATOM 2401 N N . GLN A 1 294 ? 2.283 2.864 -5.984 1.00 85.62 294 GLN A N 1
ATOM 2402 C CA . GLN A 1 294 ? 2.146 1.516 -6.542 1.00 85.62 294 GLN A CA 1
ATOM 2403 C C . GLN A 1 294 ? 3.415 0.685 -6.344 1.00 85.62 294 GLN A C 1
ATOM 2405 O O . GLN A 1 294 ? 4.528 1.199 -6.480 1.00 85.62 294 GLN A O 1
ATOM 2410 N N . GLU A 1 295 ? 3.258 -0.604 -6.055 1.00 85.94 295 GLU A N 1
ATOM 2411 C CA . GLU A 1 295 ? 4.366 -1.557 -6.030 1.00 85.94 295 GLU A CA 1
ATOM 2412 C C . GLU A 1 295 ? 4.561 -2.167 -7.412 1.00 85.94 295 GLU A C 1
ATOM 2414 O O . GLU A 1 295 ? 3.652 -2.750 -8.003 1.00 85.94 295 GLU A O 1
ATOM 2419 N N . LEU A 1 296 ? 5.773 -2.023 -7.940 1.00 89.00 296 LEU A N 1
ATOM 2420 C CA . LEU A 1 296 ? 6.138 -2.522 -9.252 1.00 89.00 296 LEU A CA 1
ATOM 2421 C C . LEU A 1 296 ? 7.343 -3.442 -9.147 1.00 89.00 296 LEU A C 1
ATOM 2423 O O . LEU A 1 296 ? 8.336 -3.150 -8.476 1.00 89.00 296 LEU A O 1
ATOM 2427 N N . ARG A 1 297 ? 7.289 -4.518 -9.922 1.00 90.19 297 ARG A N 1
ATOM 2428 C CA . ARG A 1 297 ? 8.469 -5.254 -10.352 1.00 90.19 297 ARG A CA 1
ATOM 2429 C C . ARG A 1 297 ? 8.856 -4.769 -11.737 1.00 90.19 297 ARG A C 1
ATOM 2431 O O . ARG A 1 297 ? 8.051 -4.823 -12.663 1.00 90.19 297 ARG A O 1
ATOM 2438 N N . VAL A 1 298 ? 10.077 -4.279 -11.882 1.00 91.81 298 VAL A N 1
ATOM 2439 C CA . VAL A 1 298 ? 10.549 -3.614 -13.096 1.00 91.81 298 VAL A CA 1
ATOM 2440 C C . VAL A 1 298 ? 11.822 -4.283 -13.581 1.00 91.81 298 VAL A C 1
ATOM 2442 O O . VAL A 1 298 ? 12.806 -4.371 -12.848 1.00 91.81 298 VAL A O 1
ATOM 2445 N N . THR A 1 299 ? 11.808 -4.722 -14.836 1.00 91.81 299 THR A N 1
ATOM 2446 C CA . THR A 1 299 ? 12.958 -5.302 -15.529 1.00 91.81 299 THR A CA 1
ATOM 2447 C C . THR A 1 299 ? 13.467 -4.314 -16.567 1.00 91.81 299 THR A C 1
ATOM 2449 O O . THR A 1 299 ? 12.708 -3.809 -17.398 1.00 91.81 299 THR A O 1
ATOM 2452 N N . GLY A 1 300 ? 14.765 -4.030 -16.544 1.00 91.88 300 GLY A N 1
ATOM 2453 C CA . GLY A 1 300 ? 15.361 -3.075 -17.467 1.00 91.88 300 GLY A CA 1
ATOM 2454 C C . GLY A 1 300 ? 16.877 -3.152 -17.544 1.00 91.88 300 GLY A C 1
ATOM 2455 O O . GLY A 1 300 ? 17.531 -3.867 -16.788 1.00 91.88 300 GLY A O 1
ATOM 2456 N N . VAL A 1 301 ? 17.444 -2.389 -18.474 1.00 91.19 301 VAL A N 1
ATOM 2457 C CA . VAL A 1 301 ? 18.894 -2.322 -18.680 1.00 91.19 301 VAL A CA 1
ATOM 2458 C C . VAL A 1 301 ? 19.470 -1.172 -17.866 1.00 91.19 301 VAL A C 1
ATOM 2460 O O . VAL A 1 301 ? 19.119 -0.005 -18.083 1.00 91.19 301 VAL A O 1
ATOM 2463 N N . ALA A 1 302 ? 20.384 -1.476 -16.946 1.00 91.12 302 ALA A N 1
ATOM 2464 C CA . ALA A 1 302 ? 20.971 -0.466 -16.072 1.00 91.12 302 ALA A CA 1
ATOM 2465 C C . ALA A 1 302 ? 22.003 0.398 -16.811 1.00 91.12 302 ALA A C 1
ATOM 2467 O O . ALA A 1 302 ? 22.982 -0.079 -17.387 1.00 91.12 302 ALA A O 1
ATOM 2468 N N . HIS A 1 303 ? 21.808 1.705 -16.759 1.00 88.50 303 HIS A N 1
ATOM 2469 C CA . HIS A 1 303 ? 22.622 2.722 -17.403 1.00 88.50 303 HIS A CA 1
ATOM 2470 C C . HIS A 1 303 ? 23.178 3.703 -16.382 1.00 88.50 303 HIS A C 1
ATOM 2472 O O . HIS A 1 303 ? 22.723 3.790 -15.249 1.00 88.50 303 HIS A O 1
ATOM 2478 N N . GLY A 1 304 ? 24.181 4.465 -16.810 1.00 85.44 304 GLY A N 1
ATOM 2479 C CA . GLY A 1 304 ? 24.660 5.615 -16.064 1.00 85.44 304 GLY A CA 1
ATOM 2480 C C . GLY A 1 304 ? 24.394 6.887 -16.855 1.00 85.44 304 GLY A C 1
ATOM 2481 O O . GLY A 1 304 ? 24.907 7.009 -17.970 1.00 85.44 304 GLY A O 1
ATOM 2482 N N . GLN A 1 305 ? 23.645 7.823 -16.277 1.00 81.88 305 GLN A N 1
ATOM 2483 C CA . GLN A 1 305 ? 23.345 9.129 -16.854 1.00 81.88 305 GLN A CA 1
ATOM 2484 C C . GLN A 1 305 ? 24.146 10.240 -16.153 1.00 81.88 305 GLN A C 1
ATOM 2486 O O . GLN A 1 305 ? 24.178 10.285 -14.925 1.00 81.88 305 GLN A O 1
ATOM 2491 N N . PRO A 1 306 ? 24.819 11.143 -16.885 1.00 79.31 306 PRO A N 1
ATOM 2492 C CA . PRO A 1 306 ? 25.514 12.276 -16.277 1.00 79.31 306 PRO A CA 1
ATOM 2493 C C . PRO A 1 306 ? 24.543 13.220 -15.560 1.00 79.31 306 PRO A C 1
ATOM 2495 O O . PRO A 1 306 ? 23.520 13.607 -16.125 1.00 79.31 306 PRO A O 1
ATOM 2498 N N . ILE A 1 307 ? 24.894 13.658 -14.349 1.00 77.38 307 ILE A N 1
ATOM 2499 C CA . ILE A 1 307 ? 24.120 14.645 -13.579 1.00 77.38 307 ILE A CA 1
ATOM 2500 C C . ILE A 1 307 ? 24.421 16.044 -14.143 1.00 77.38 307 ILE A C 1
ATOM 2502 O O . ILE A 1 307 ? 25.185 16.818 -13.563 1.00 77.38 307 ILE A O 1
ATOM 2506 N N . GLY A 1 308 ? 23.883 16.339 -15.326 1.00 72.00 308 GLY A N 1
ATOM 2507 C CA . GLY A 1 308 ? 24.110 17.578 -16.076 1.00 72.00 308 GLY A CA 1
ATOM 2508 C C . GLY A 1 308 ? 25.088 17.431 -17.247 1.00 72.00 308 GLY A C 1
ATOM 2509 O O . GLY A 1 308 ? 25.865 16.482 -17.323 1.00 72.00 308 GLY A O 1
ATOM 2510 N N . LYS A 1 309 ? 25.049 18.401 -18.172 1.00 65.38 309 LYS A N 1
ATOM 2511 C CA . LYS A 1 309 ? 25.710 18.322 -19.491 1.00 65.38 309 LYS A CA 1
ATOM 2512 C C . LYS A 1 309 ? 27.233 18.112 -19.457 1.00 65.38 309 LYS A C 1
ATOM 2514 O O . LYS A 1 309 ? 27.747 17.530 -20.401 1.00 65.38 309 LYS A O 1
ATOM 2519 N N . ASP A 1 310 ? 27.913 18.516 -18.381 1.00 65.56 310 ASP A N 1
ATOM 2520 C CA . ASP A 1 310 ? 29.381 18.454 -18.247 1.00 65.56 310 ASP A CA 1
ATOM 2521 C C . ASP A 1 310 ? 29.848 17.824 -16.915 1.00 65.56 310 ASP A C 1
ATOM 2523 O O . ASP A 1 310 ? 30.958 18.073 -16.441 1.00 65.56 310 ASP A O 1
ATOM 2527 N N . SER A 1 311 ? 28.996 17.033 -16.257 1.00 71.62 311 SER A N 1
ATOM 2528 C CA . SER A 1 311 ? 29.320 16.439 -14.955 1.00 71.62 311 SER A CA 1
ATOM 2529 C C . SER A 1 311 ? 30.017 15.089 -15.096 1.00 71.62 311 SER A C 1
ATOM 2531 O O . SER A 1 311 ? 29.560 14.208 -15.819 1.00 71.62 311 SER A O 1
ATOM 2533 N N . SER A 1 312 ? 31.099 14.888 -14.340 1.00 72.38 312 SER A N 1
ATOM 2534 C CA . SER A 1 312 ? 31.734 13.572 -14.180 1.00 72.38 312 SER A CA 1
ATOM 2535 C C . SER A 1 312 ? 30.955 12.645 -13.244 1.00 72.38 312 SER A C 1
ATOM 2537 O O . SER A 1 312 ? 31.240 11.448 -13.186 1.00 72.38 312 SER A O 1
ATOM 2539 N N . LYS A 1 313 ? 29.979 13.182 -12.498 1.00 76.19 313 LYS A N 1
ATOM 2540 C CA . LYS A 1 313 ? 29.093 12.381 -11.657 1.00 76.19 313 LYS A CA 1
ATOM 2541 C C . LYS A 1 313 ? 28.007 11.770 -12.527 1.00 76.19 313 LYS A C 1
ATOM 2543 O O . LYS A 1 313 ? 27.287 12.482 -13.223 1.00 76.19 313 LYS A O 1
ATOM 2548 N N . VAL A 1 314 ? 27.902 10.454 -12.442 1.00 81.00 314 VAL A N 1
ATOM 2549 C CA . VAL A 1 314 ? 26.937 9.644 -13.172 1.00 81.00 314 VAL A CA 1
ATOM 2550 C C . VAL A 1 314 ? 25.965 9.052 -12.160 1.00 81.00 314 VAL A C 1
ATOM 2552 O O . VAL A 1 314 ? 26.395 8.488 -11.155 1.00 81.00 314 VAL A O 1
ATOM 2555 N N . GLU A 1 315 ? 24.674 9.199 -12.414 1.00 83.69 315 GLU A N 1
ATOM 2556 C CA . GLU A 1 315 ? 23.605 8.592 -11.633 1.00 83.69 315 GLU A CA 1
ATOM 2557 C C . GLU A 1 315 ? 23.090 7.331 -12.346 1.00 83.69 315 GLU A C 1
ATOM 2559 O O . GLU A 1 315 ? 22.989 7.329 -13.577 1.00 83.69 315 GLU A O 1
ATOM 2564 N N . PRO A 1 316 ? 22.810 6.236 -11.620 1.00 86.44 316 PRO A N 1
ATOM 2565 C CA . PRO A 1 316 ? 22.228 5.045 -12.218 1.00 86.44 316 PRO A CA 1
ATOM 2566 C C . PRO A 1 316 ? 20.783 5.306 -12.660 1.00 86.44 316 PRO A C 1
ATOM 2568 O O . PRO A 1 316 ? 19.981 5.846 -11.897 1.00 86.44 316 PRO A O 1
ATOM 2571 N N . ILE A 1 317 ? 20.455 4.876 -13.877 1.00 90.44 317 ILE A N 1
ATOM 2572 C CA . ILE A 1 317 ? 19.103 4.907 -14.435 1.00 90.44 317 ILE A CA 1
ATOM 2573 C C . ILE A 1 317 ? 18.764 3.562 -15.071 1.00 90.44 317 ILE A C 1
ATOM 2575 O O . ILE A 1 317 ? 19.586 2.971 -15.769 1.00 90.44 317 ILE A O 1
ATOM 2579 N N . LEU A 1 318 ? 17.559 3.066 -14.835 1.00 92.56 318 LEU A N 1
ATOM 2580 C CA . LEU A 1 318 ? 17.053 1.834 -15.415 1.00 92.56 318 LEU A CA 1
ATOM 2581 C C . LEU A 1 318 ? 16.215 2.160 -16.654 1.00 92.56 318 LEU A C 1
ATOM 2583 O O . LEU A 1 318 ? 15.164 2.784 -16.541 1.00 92.56 318 LEU A O 1
ATOM 2587 N N . LYS A 1 319 ? 16.657 1.731 -17.840 1.00 91.56 319 LYS A N 1
ATOM 2588 C CA . LYS A 1 319 ? 15.803 1.773 -19.037 1.00 91.56 319 LYS A CA 1
ATOM 2589 C C . LYS A 1 319 ? 14.876 0.569 -18.999 1.00 91.56 319 LYS A C 1
ATOM 2591 O O . LYS A 1 319 ? 15.336 -0.558 -19.184 1.00 91.56 319 LYS A O 1
ATOM 2596 N N . VAL A 1 320 ? 13.608 0.806 -18.701 1.00 91.31 320 VAL A N 1
ATOM 2597 C CA . VAL A 1 320 ? 12.624 -0.246 -18.453 1.00 91.31 320 VAL A CA 1
ATOM 2598 C C . VAL A 1 320 ? 12.235 -0.923 -19.758 1.00 91.31 320 VAL A C 1
ATOM 2600 O O . VAL A 1 320 ? 11.878 -0.258 -20.726 1.00 91.31 320 VAL A O 1
ATOM 2603 N N . VAL A 1 321 ? 12.295 -2.252 -19.750 1.00 88.38 321 VAL A N 1
ATOM 2604 C CA . VAL A 1 321 ? 11.860 -3.119 -20.850 1.00 88.38 321 VAL A CA 1
ATOM 2605 C C . VAL A 1 321 ? 10.497 -3.731 -20.535 1.00 88.38 321 VAL A C 1
ATOM 2607 O O . VAL A 1 321 ? 9.627 -3.773 -21.398 1.00 88.38 321 VAL A O 1
ATOM 2610 N N . SER A 1 322 ? 10.304 -4.163 -19.287 1.00 88.25 322 SER A N 1
ATOM 2611 C CA . SER A 1 322 ? 9.074 -4.789 -18.803 1.00 88.25 322 SER A CA 1
ATOM 2612 C C . SER A 1 322 ? 8.769 -4.312 -17.390 1.00 88.25 322 SER A C 1
ATOM 2614 O O . SER A 1 322 ? 9.679 -4.070 -16.594 1.00 88.25 322 SER A O 1
ATOM 2616 N N . PHE A 1 323 ? 7.489 -4.237 -17.046 1.00 89.69 323 PHE A N 1
ATOM 2617 C CA . PHE A 1 323 ? 7.039 -4.004 -15.680 1.00 89.69 323 PHE A CA 1
ATOM 2618 C C . PHE A 1 323 ? 5.847 -4.905 -15.357 1.00 89.69 323 PHE A C 1
ATOM 2620 O O . PHE A 1 323 ? 5.102 -5.313 -16.247 1.00 89.69 323 PHE A O 1
ATOM 2627 N N . LYS A 1 324 ? 5.669 -5.204 -14.074 1.00 87.50 324 LYS A N 1
ATOM 2628 C CA . LYS A 1 324 ? 4.524 -5.931 -13.534 1.00 87.50 324 LYS A CA 1
ATOM 2629 C C . LYS A 1 324 ? 4.069 -5.252 -12.243 1.00 87.50 324 LYS A C 1
ATOM 2631 O O . LYS A 1 324 ? 4.885 -5.147 -11.322 1.00 87.50 324 LYS A O 1
ATOM 2636 N N . PRO A 1 325 ? 2.807 -4.806 -12.155 1.00 85.88 325 PRO A N 1
ATOM 2637 C CA . PRO A 1 325 ? 2.204 -4.450 -10.878 1.00 85.88 325 PRO A CA 1
ATOM 2638 C C . PRO A 1 325 ? 2.261 -5.638 -9.916 1.00 85.88 325 PRO A C 1
ATOM 2640 O O . PRO A 1 325 ? 2.000 -6.776 -10.310 1.00 85.88 325 PRO A O 1
ATOM 2643 N N . GLN A 1 326 ? 2.657 -5.374 -8.677 1.00 75.62 326 GLN A N 1
ATOM 2644 C CA . GLN A 1 326 ? 2.614 -6.329 -7.577 1.00 75.62 326 GLN A CA 1
ATOM 2645 C C . GLN A 1 326 ? 1.389 -5.995 -6.728 1.00 75.62 326 GLN A C 1
ATOM 2647 O O . GLN A 1 326 ? 1.289 -4.894 -6.193 1.00 75.62 326 GLN A O 1
ATOM 2652 N N . ASP A 1 327 ? 0.454 -6.940 -6.610 1.00 63.22 327 ASP A N 1
ATOM 2653 C CA . ASP A 1 327 ? -0.648 -6.796 -5.665 1.00 63.22 327 ASP A CA 1
ATOM 2654 C C . ASP A 1 327 ? -0.110 -7.023 -4.253 1.00 63.22 327 ASP A C 1
ATOM 2656 O O . ASP A 1 327 ? 0.155 -8.158 -3.847 1.00 63.22 327 ASP A O 1
ATOM 2660 N N . SER A 1 328 ? -0.030 -5.952 -3.465 1.00 54.56 328 SER A N 1
ATOM 2661 C CA . SER A 1 328 ? 0.366 -5.997 -2.052 1.00 54.56 328 SER A CA 1
ATOM 2662 C C . SER A 1 328 ? -0.582 -6.840 -1.172 1.00 54.56 328 SER A C 1
ATOM 2664 O O . SER A 1 328 ? -0.345 -7.005 0.023 1.00 54.56 328 SER A O 1
ATOM 2666 N N . GLN A 1 329 ? -1.669 -7.374 -1.745 1.00 52.41 329 GLN A N 1
ATOM 2667 C CA . GLN A 1 329 ? -2.693 -8.189 -1.083 1.00 52.41 329 GLN A CA 1
ATOM 2668 C C . GLN A 1 329 ? -2.354 -9.688 -0.978 1.00 52.41 329 GLN A C 1
ATOM 2670 O O . GLN A 1 329 ? -3.118 -10.448 -0.380 1.00 52.41 329 GLN A O 1
ATOM 2675 N N . LYS A 1 330 ? -1.231 -10.154 -1.532 1.00 58.62 330 LYS A N 1
ATOM 2676 C CA . LYS A 1 330 ? -0.906 -11.592 -1.583 1.00 58.62 330 LYS A CA 1
ATOM 2677 C C . LYS A 1 330 ? -0.138 -12.124 -0.372 1.00 58.62 330 LYS A C 1
ATOM 2679 O O . LYS A 1 330 ? 0.416 -13.211 -0.451 1.00 58.62 330 LYS A O 1
ATOM 2684 N N . VAL A 1 331 ? -0.200 -11.446 0.778 1.00 64.12 331 VAL A N 1
ATOM 2685 C CA . VAL A 1 331 ? 0.391 -11.943 2.038 1.00 64.12 331 VAL A CA 1
ATOM 2686 C C . VAL A 1 331 ? -0.072 -13.376 2.336 1.00 64.12 331 VAL A C 1
ATOM 2688 O O . VAL A 1 331 ? 0.729 -14.216 2.714 1.00 64.12 331 VAL A O 1
ATOM 2691 N N . LEU A 1 332 ? -1.348 -13.704 2.089 1.00 66.62 332 LEU A N 1
ATOM 2692 C CA . LEU A 1 332 ? -1.879 -15.060 2.293 1.00 66.62 332 LEU A CA 1
ATOM 2693 C C . LEU A 1 332 ? -1.311 -16.122 1.333 1.00 66.62 332 LEU A C 1
ATOM 2695 O O . LEU A 1 332 ? -1.394 -17.306 1.655 1.00 66.62 332 LEU A O 1
ATOM 2699 N N . GLU A 1 333 ? -0.787 -15.739 0.165 1.00 70.69 333 GLU A N 1
ATOM 2700 C CA . GLU A 1 333 ? -0.172 -16.679 -0.787 1.00 70.69 333 GLU A CA 1
ATOM 2701 C C . GLU A 1 333 ? 1.231 -17.114 -0.340 1.00 70.69 333 GLU A C 1
ATOM 2703 O O . GLU A 1 333 ? 1.661 -18.211 -0.705 1.00 70.69 333 GLU A O 1
ATOM 2708 N N . ASP A 1 334 ? 1.895 -16.308 0.495 1.00 70.00 334 ASP A N 1
ATOM 2709 C CA . ASP A 1 334 ? 3.214 -16.615 1.059 1.00 70.00 334 ASP A CA 1
ATOM 2710 C C . ASP A 1 334 ? 3.145 -17.674 2.174 1.00 70.00 334 ASP A C 1
ATOM 2712 O O . ASP A 1 334 ? 4.108 -18.413 2.398 1.00 70.00 334 ASP A O 1
ATOM 2716 N N . TYR A 1 335 ? 1.997 -17.795 2.853 1.00 78.38 335 TYR A N 1
ATOM 2717 C CA . TYR A 1 335 ? 1.797 -18.771 3.928 1.00 78.38 335 TYR A CA 1
ATOM 2718 C C . TYR A 1 335 ? 1.389 -20.148 3.402 1.00 78.38 335 TYR A C 1
ATOM 2720 O O . TYR A 1 335 ? 0.562 -20.311 2.496 1.00 78.38 335 TYR A O 1
ATOM 2728 N N . LYS A 1 336 ? 1.903 -21.200 4.045 1.00 83.44 336 LYS A N 1
ATOM 2729 C CA . LYS A 1 336 ? 1.492 -22.573 3.744 1.00 83.44 336 LYS A CA 1
ATOM 2730 C C . LYS A 1 336 ? 0.056 -22.794 4.209 1.00 83.44 336 LYS A C 1
ATOM 2732 O O . LYS A 1 336 ? -0.356 -22.387 5.292 1.00 83.44 336 LYS A O 1
ATOM 2737 N N . LYS A 1 337 ? -0.696 -23.587 3.440 1.00 85.56 337 LYS A N 1
ATOM 2738 C CA . LYS A 1 337 ? -2.069 -24.004 3.803 1.00 85.56 337 LYS A CA 1
ATOM 2739 C C . LYS A 1 337 ? -2.160 -24.659 5.189 1.00 85.56 337 LYS A C 1
ATOM 2741 O O . LYS A 1 337 ? -3.202 -24.585 5.838 1.00 85.56 337 LYS A O 1
ATOM 2746 N N . GLU A 1 338 ? -1.085 -25.309 5.625 1.00 86.38 338 GLU A N 1
ATOM 2747 C CA . GLU A 1 338 ? -0.961 -25.944 6.940 1.00 86.38 338 GLU A CA 1
ATOM 2748 C C . GLU A 1 338 ? -0.942 -24.910 8.078 1.00 86.38 338 GLU A C 1
ATOM 2750 O O . GLU A 1 338 ? -1.657 -25.092 9.061 1.00 86.38 338 GLU A O 1
ATOM 2755 N N . GLU A 1 339 ? -0.210 -23.803 7.914 1.00 87.44 339 GLU A N 1
ATOM 2756 C CA . GLU A 1 339 ? -0.112 -22.707 8.894 1.00 87.44 339 GLU A CA 1
ATOM 2757 C C . GLU A 1 339 ? -1.466 -22.013 9.064 1.00 87.44 339 GLU A C 1
ATOM 2759 O O . GLU A 1 339 ? -1.953 -21.844 10.182 1.00 87.44 339 GLU A O 1
ATOM 2764 N N . ILE A 1 340 ? -2.140 -21.731 7.943 1.00 88.88 340 ILE A N 1
ATOM 2765 C CA . ILE A 1 340 ? -3.505 -21.190 7.934 1.00 88.88 340 ILE A CA 1
ATOM 2766 C C . ILE A 1 340 ? -4.464 -22.120 8.690 1.00 88.88 340 ILE A C 1
ATOM 2768 O O . ILE A 1 340 ? -5.246 -21.669 9.524 1.00 88.88 340 ILE A O 1
ATOM 2772 N N . SER A 1 341 ? -4.400 -23.426 8.420 1.00 89.50 341 SER A N 1
ATOM 2773 C CA . SER A 1 341 ? -5.299 -24.407 9.042 1.00 89.50 341 SER A CA 1
ATOM 2774 C C . SER A 1 341 ? -5.063 -24.538 10.549 1.00 89.50 341 SER A C 1
ATOM 2776 O O . SER A 1 341 ? -6.023 -24.665 11.311 1.00 89.50 341 SER A O 1
ATOM 2778 N N . LEU A 1 342 ? -3.801 -24.485 10.987 1.00 91.56 342 LEU A N 1
ATOM 2779 C CA . LEU A 1 342 ? -3.429 -24.517 12.401 1.00 91.56 342 LEU A CA 1
ATOM 2780 C C . LEU A 1 342 ? -3.992 -23.300 13.143 1.00 91.56 342 LEU A C 1
ATOM 2782 O O . LEU A 1 342 ? -4.637 -23.457 14.182 1.00 91.56 342 LEU A O 1
ATOM 2786 N N . LEU A 1 343 ? -3.800 -22.103 12.583 1.00 91.25 343 LEU A N 1
ATOM 2787 C CA . LEU A 1 343 ? -4.288 -20.866 13.182 1.00 91.25 343 LEU A CA 1
ATOM 2788 C C . LEU A 1 343 ? -5.818 -20.831 13.239 1.00 91.25 343 LEU A C 1
ATOM 2790 O O . LEU A 1 343 ? -6.379 -20.453 14.262 1.00 91.25 343 LEU A O 1
ATOM 2794 N N . MET A 1 344 ? -6.506 -21.283 12.186 1.00 91.69 344 MET A N 1
ATOM 2795 C CA . MET A 1 344 ? -7.968 -21.410 12.199 1.00 91.69 344 MET A CA 1
ATOM 2796 C C . MET A 1 344 ? -8.447 -22.338 13.323 1.00 91.69 344 MET A C 1
ATOM 2798 O O . MET A 1 344 ? -9.349 -21.972 14.072 1.00 91.69 344 MET A O 1
ATOM 2802 N N . GLY A 1 345 ? -7.801 -23.497 13.494 1.00 92.12 345 GLY A N 1
ATOM 2803 C CA . GLY A 1 345 ? -8.115 -24.417 14.589 1.00 92.12 345 GLY A CA 1
ATOM 2804 C C . GLY A 1 345 ? -7.890 -23.797 15.970 1.00 92.12 345 GLY A C 1
ATOM 2805 O O . GLY A 1 345 ? -8.698 -24.002 16.870 1.00 92.12 345 GLY A O 1
ATOM 2806 N N . LYS A 1 346 ? -6.833 -22.993 16.136 1.00 93.06 346 LYS A N 1
ATOM 2807 C CA . LYS A 1 346 ? -6.573 -22.233 17.367 1.00 93.06 346 LYS A CA 1
ATOM 2808 C C . LYS A 1 346 ? -7.661 -21.188 17.620 1.00 93.06 346 LYS A C 1
ATOM 2810 O O . LYS A 1 346 ? -8.206 -21.145 18.720 1.00 93.06 346 LYS A O 1
ATOM 2815 N N . VAL A 1 347 ? -8.032 -20.406 16.606 1.00 92.88 347 VAL A N 1
ATOM 2816 C CA . VAL A 1 347 ? -9.099 -19.392 16.688 1.00 92.88 347 VAL A CA 1
ATOM 2817 C C . VAL A 1 347 ? -10.431 -20.008 17.120 1.00 92.88 347 VAL A C 1
ATOM 2819 O O . VAL A 1 347 ? -11.103 -19.434 17.972 1.00 92.88 347 VAL A O 1
ATOM 2822 N N . ASP A 1 348 ? -10.776 -21.195 16.619 1.00 91.62 348 ASP A N 1
ATOM 2823 C CA . ASP A 1 348 ? -12.005 -21.906 16.999 1.00 91.62 348 ASP A CA 1
ATOM 2824 C C . ASP A 1 348 ? -12.034 -22.338 18.479 1.00 91.62 348 ASP A C 1
ATOM 2826 O O . ASP A 1 348 ? -13.110 -22.554 19.040 1.00 91.62 348 ASP A O 1
ATOM 2830 N N . THR A 1 349 ? -10.871 -22.462 19.132 1.00 92.75 349 THR A N 1
ATOM 2831 C CA . THR A 1 349 ? -10.780 -22.786 20.569 1.00 92.75 349 THR A CA 1
ATOM 2832 C C . THR A 1 349 ? -10.862 -21.566 21.484 1.00 92.75 349 THR A C 1
ATOM 2834 O O . THR A 1 349 ? -11.117 -21.723 22.680 1.00 92.75 349 THR A O 1
ATOM 2837 N N . LEU A 1 350 ? -10.661 -20.358 20.951 1.00 92.62 350 LEU A N 1
ATOM 2838 C CA . LEU A 1 350 ? -10.708 -19.125 21.730 1.00 92.62 350 LEU A CA 1
ATOM 2839 C C . LEU A 1 350 ? -12.163 -18.708 21.975 1.00 92.62 350 LEU A C 1
ATOM 2841 O O . LEU A 1 350 ? -12.956 -18.575 21.047 1.00 92.62 350 LEU A O 1
ATOM 2845 N N . GLU A 1 351 ? -12.506 -18.409 23.230 1.00 90.25 351 GLU A N 1
ATOM 2846 C CA . GLU A 1 351 ? -13.843 -17.905 23.584 1.00 90.25 351 GLU A CA 1
ATOM 2847 C C . GLU A 1 351 ? -14.119 -16.531 22.947 1.00 90.25 351 GLU A C 1
ATOM 2849 O O . GLU A 1 351 ? -15.241 -16.209 22.539 1.00 90.25 351 GLU A O 1
ATOM 2854 N N . ASN A 1 352 ? -13.078 -15.700 22.839 1.00 92.81 352 ASN A N 1
ATOM 2855 C CA . ASN A 1 352 ? -13.172 -14.380 22.236 1.00 92.81 352 ASN A CA 1
ATOM 2856 C C . ASN A 1 352 ? -11.914 -14.039 21.415 1.00 92.81 352 ASN A C 1
ATOM 2858 O O . ASN A 1 352 ? -11.044 -13.316 21.906 1.00 92.81 352 ASN A O 1
ATOM 2862 N N . PRO A 1 353 ? -11.840 -14.494 20.147 1.00 94.88 353 PRO A N 1
ATOM 2863 C CA . PRO A 1 353 ? -10.689 -14.253 19.274 1.00 94.88 353 PRO A CA 1
ATOM 2864 C C . PRO A 1 353 ? -10.339 -12.768 19.120 1.00 94.88 353 PRO A C 1
ATOM 2866 O O . PRO A 1 353 ? -9.170 -12.395 19.118 1.00 94.88 353 PRO A O 1
ATOM 2869 N N . PHE A 1 354 ? -11.352 -11.895 19.062 1.00 96.44 354 PHE A N 1
ATOM 2870 C CA . PHE A 1 354 ? -11.149 -10.448 18.986 1.00 96.44 354 PHE A CA 1
ATOM 2871 C C . PHE A 1 354 ? -10.450 -9.883 20.226 1.00 96.44 354 PHE A C 1
ATOM 2873 O O . PHE A 1 354 ? -9.557 -9.047 20.103 1.00 96.44 354 PHE A O 1
ATOM 2880 N N . GLN A 1 355 ? -10.859 -10.321 21.420 1.00 95.25 355 GLN A N 1
ATOM 2881 C CA . GLN A 1 355 ? -10.222 -9.902 22.668 1.00 95.25 355 GLN A CA 1
ATOM 2882 C C . GLN A 1 355 ? -8.762 -10.350 22.696 1.00 95.25 355 GLN A C 1
ATOM 2884 O O . GLN A 1 355 ? -7.900 -9.515 22.948 1.00 95.25 355 GLN A O 1
ATOM 2889 N N . SER A 1 356 ? -8.511 -11.628 22.406 1.00 95.12 356 SER A N 1
ATOM 2890 C CA . SER A 1 356 ? -7.176 -12.228 22.372 1.00 95.12 356 SER A CA 1
ATOM 2891 C C . SER A 1 356 ? -6.254 -11.521 21.376 1.00 95.12 356 SER A C 1
ATOM 2893 O O . SER A 1 356 ? -5.108 -11.206 21.699 1.00 95.12 356 SER A O 1
ATOM 2895 N N . PHE A 1 357 ? -6.766 -11.187 20.186 1.00 96.00 357 PHE A N 1
ATOM 2896 C CA . PHE A 1 357 ? -6.041 -10.394 19.194 1.00 96.00 357 PHE A CA 1
ATOM 2897 C C . PHE A 1 357 ? -5.726 -8.991 19.726 1.00 96.00 357 PHE A C 1
ATOM 2899 O O . PHE A 1 357 ? -4.576 -8.562 19.703 1.00 96.00 357 PHE A O 1
ATOM 2906 N N . ALA A 1 358 ? -6.719 -8.296 20.288 1.00 95.81 358 ALA A N 1
ATOM 2907 C CA . ALA A 1 358 ? -6.535 -6.953 20.827 1.00 95.81 358 ALA A CA 1
ATOM 2908 C C . ALA A 1 358 ? -5.522 -6.905 21.982 1.00 95.81 358 ALA A C 1
ATOM 2910 O O . ALA A 1 358 ? -4.697 -6.001 22.026 1.00 95.81 358 ALA A O 1
ATOM 2911 N N . THR A 1 359 ? -5.546 -7.857 22.916 1.00 93.25 359 THR A N 1
ATOM 2912 C CA . THR A 1 359 ? -4.591 -7.886 24.039 1.00 93.25 359 THR A CA 1
ATOM 2913 C C . THR A 1 359 ? -3.167 -8.201 23.595 1.00 93.25 359 THR A C 1
ATOM 2915 O O . THR A 1 359 ? -2.225 -7.742 24.240 1.00 93.25 359 THR A O 1
ATOM 2918 N N . SER A 1 360 ? -3.019 -8.925 22.482 1.00 94.50 360 SER A N 1
ATOM 2919 C CA . SER A 1 360 ? -1.726 -9.283 21.890 1.00 94.50 360 SER A CA 1
ATOM 2920 C C . SER A 1 360 ? -1.075 -8.121 21.121 1.00 94.50 360 SER A C 1
ATOM 2922 O O . SER A 1 360 ? 0.129 -8.147 20.893 1.00 94.50 360 SER A O 1
ATOM 2924 N N . ILE A 1 361 ? -1.821 -7.061 20.778 1.00 94.31 361 ILE A N 1
ATOM 2925 C CA . ILE A 1 361 ? -1.250 -5.827 20.213 1.00 94.31 361 ILE A CA 1
ATOM 2926 C C . ILE A 1 361 ? -0.496 -5.065 21.308 1.00 94.31 361 ILE A C 1
ATOM 2928 O O . ILE A 1 361 ? -1.069 -4.763 22.359 1.00 94.31 361 ILE A O 1
ATOM 2932 N N . ALA A 1 362 ? 0.766 -4.706 21.049 1.00 92.00 362 ALA A N 1
ATOM 2933 C CA . ALA A 1 362 ? 1.628 -3.944 21.959 1.00 92.00 362 ALA A CA 1
ATOM 2934 C C . ALA A 1 362 ? 1.593 -4.490 23.405 1.00 92.00 362 ALA A C 1
ATOM 2936 O O . ALA A 1 362 ? 1.141 -3.790 24.319 1.00 92.00 362 ALA A O 1
ATOM 2937 N N . PRO A 1 363 ? 1.994 -5.754 23.642 1.00 89.50 363 PRO A N 1
ATOM 2938 C CA . PRO A 1 363 ? 1.771 -6.446 24.917 1.00 89.50 363 PRO A CA 1
ATOM 2939 C C . PRO A 1 363 ? 2.444 -5.760 26.115 1.00 89.50 363 PRO A C 1
ATOM 2941 O O . PRO A 1 363 ? 1.937 -5.866 27.228 1.00 89.50 363 PRO A O 1
ATOM 2944 N N . SER A 1 364 ? 3.509 -4.987 25.883 1.00 86.69 364 SER A N 1
ATOM 2945 C CA . SER A 1 364 ? 4.180 -4.151 26.890 1.00 86.69 364 SER A CA 1
ATOM 2946 C C . SER A 1 364 ? 3.294 -3.043 27.472 1.00 86.69 364 SER A C 1
ATOM 2948 O O . SER A 1 364 ? 3.514 -2.602 28.598 1.00 86.69 364 SER A O 1
ATOM 2950 N N . ILE A 1 365 ? 2.271 -2.595 26.739 1.00 89.56 365 ILE A N 1
ATOM 2951 C CA . ILE A 1 365 ? 1.345 -1.557 27.196 1.00 89.56 365 ILE A CA 1
ATOM 2952 C C . ILE A 1 365 ? 0.213 -2.205 28.001 1.00 89.56 365 ILE A C 1
ATOM 2954 O O . ILE A 1 365 ? -0.786 -2.677 27.449 1.00 89.56 365 ILE A O 1
ATOM 2958 N N . VAL A 1 366 ? 0.372 -2.241 29.322 1.00 88.12 366 VAL A N 1
ATOM 2959 C CA . VAL A 1 366 ? -0.624 -2.784 30.260 1.00 88.12 366 VAL A CA 1
ATOM 2960 C C . VAL A 1 366 ? -1.688 -1.744 30.634 1.00 88.12 366 VAL A C 1
ATOM 2962 O O . VAL A 1 366 ? -1.512 -0.548 30.415 1.00 88.12 366 VAL A O 1
ATOM 2965 N N . GLU A 1 367 ? -2.823 -2.202 31.177 1.00 89.38 367 GLU A N 1
ATOM 2966 C CA . GLU A 1 367 ? -3.920 -1.345 31.679 1.00 89.38 367 GLU A CA 1
ATOM 2967 C C . GLU A 1 367 ? -4.560 -0.411 30.614 1.00 89.38 367 GLU A C 1
ATOM 2969 O O . GLU A 1 367 ? -5.325 0.493 30.940 1.00 89.38 367 GLU A O 1
ATOM 2974 N N . GLN A 1 368 ? -4.314 -0.659 29.318 1.00 91.31 368 GLN A N 1
ATOM 2975 C CA . GLN A 1 368 ? -4.907 0.068 28.177 1.00 91.31 368 GLN A CA 1
ATOM 2976 C C . GLN A 1 368 ? -5.621 -0.866 27.181 1.00 91.31 368 GLN A C 1
ATOM 2978 O O . GLN A 1 368 ? -5.706 -0.596 25.982 1.00 91.31 368 GLN A O 1
ATOM 2983 N N . GLU A 1 369 ? -6.176 -1.982 27.663 1.00 91.94 369 GLU A N 1
ATOM 2984 C CA . GLU A 1 369 ? -6.806 -3.009 26.815 1.00 91.94 369 GLU A CA 1
ATOM 2985 C C . GLU A 1 369 ? -7.904 -2.461 25.897 1.00 91.94 369 GLU A C 1
ATOM 2987 O O . GLU A 1 369 ? -8.088 -2.932 24.775 1.00 91.94 369 GLU A O 1
ATOM 2992 N N . PHE A 1 370 ? -8.667 -1.470 26.361 1.00 93.75 370 PHE A N 1
ATOM 2993 C CA . PHE A 1 370 ? -9.756 -0.919 25.563 1.00 93.75 370 PHE A CA 1
ATOM 2994 C C . PHE A 1 370 ? -9.247 -0.079 24.385 1.00 93.75 370 PHE A C 1
ATOM 2996 O O . PHE A 1 370 ? -9.812 -0.174 23.297 1.00 93.75 370 PHE A O 1
ATOM 3003 N N . ALA A 1 371 ? -8.156 0.673 24.559 1.00 94.81 371 ALA A N 1
ATOM 3004 C CA . ALA A 1 371 ? -7.512 1.385 23.455 1.00 94.81 371 ALA A CA 1
ATOM 3005 C C . ALA A 1 371 ? -7.020 0.398 22.386 1.00 94.81 371 ALA A C 1
ATOM 3007 O O . ALA A 1 371 ? -7.268 0.592 21.196 1.00 94.81 371 ALA A O 1
ATOM 3008 N N . LYS A 1 372 ? -6.438 -0.729 22.813 1.00 96.06 372 LYS A N 1
ATOM 3009 C CA . LYS A 1 372 ? -6.014 -1.801 21.904 1.00 96.06 372 LYS A CA 1
ATOM 3010 C C . LYS A 1 372 ? -7.179 -2.427 21.136 1.00 96.06 372 LYS A C 1
ATOM 3012 O O . LYS A 1 372 ? -7.037 -2.695 19.951 1.00 96.06 372 LYS A O 1
ATOM 3017 N N . LYS A 1 373 ? -8.360 -2.590 21.751 1.00 97.31 373 LYS A N 1
ATOM 3018 C CA . LYS A 1 373 ? -9.581 -3.043 21.042 1.00 97.31 373 LYS A CA 1
ATOM 3019 C C . LYS A 1 373 ? -10.021 -2.069 19.957 1.00 97.31 373 LYS A C 1
ATOM 3021 O O . LYS A 1 373 ? -10.468 -2.499 18.899 1.00 97.31 373 LYS A O 1
ATOM 3026 N N . VAL A 1 374 ? -9.920 -0.768 20.220 1.00 97.31 374 VAL A N 1
ATOM 3027 C CA . VAL A 1 374 ? -10.257 0.264 19.232 1.00 97.31 374 VAL A CA 1
ATOM 3028 C C . VAL A 1 374 ? -9.319 0.168 18.030 1.00 97.31 374 VAL A C 1
ATOM 3030 O O . VAL A 1 374 ? -9.797 0.128 16.901 1.00 97.31 374 VAL A O 1
ATOM 3033 N N . VAL A 1 375 ? -8.011 0.036 18.268 1.00 97.44 375 VAL A N 1
ATOM 3034 C CA . VAL A 1 375 ? -7.017 -0.164 17.201 1.00 97.44 375 VAL A CA 1
ATOM 3035 C C . VAL A 1 375 ? -7.246 -1.489 16.468 1.00 97.44 375 VAL A C 1
ATOM 3037 O O . VAL A 1 375 ? -7.302 -1.501 15.244 1.00 97.44 375 VAL A O 1
ATOM 3040 N N . ALA A 1 376 ? -7.478 -2.590 17.188 1.00 97.19 376 ALA A N 1
ATOM 3041 C CA . ALA A 1 376 ? -7.764 -3.905 16.613 1.00 97.19 376 ALA A CA 1
ATOM 3042 C C . ALA A 1 376 ? -8.973 -3.893 15.663 1.00 97.19 376 ALA A C 1
ATOM 3044 O O . ALA A 1 376 ? -8.924 -4.494 14.590 1.00 97.19 376 ALA A O 1
ATOM 3045 N N . ALA A 1 377 ? -10.047 -3.185 16.029 1.00 97.12 377 ALA A N 1
ATOM 3046 C CA . ALA A 1 377 ? -11.215 -3.020 15.165 1.00 97.12 377 ALA A CA 1
ATOM 3047 C C . ALA A 1 377 ? -10.855 -2.317 13.845 1.00 97.12 377 ALA A C 1
ATOM 3049 O O . ALA A 1 377 ? -11.337 -2.723 12.787 1.00 97.12 377 ALA A O 1
ATOM 3050 N N . SER A 1 378 ? -9.983 -1.306 13.900 1.00 96.31 378 SER A N 1
ATOM 3051 C CA . SER A 1 378 ? -9.470 -0.593 12.725 1.00 96.31 378 SER A CA 1
ATOM 3052 C C . SER A 1 378 ? -8.572 -1.472 11.846 1.00 96.31 378 SER A C 1
ATOM 3054 O O . SER A 1 378 ? -8.663 -1.390 10.624 1.00 96.31 378 SER A O 1
ATOM 3056 N N . LEU A 1 379 ? -7.756 -2.350 12.443 1.00 95.38 379 LEU A N 1
ATOM 3057 C CA . LEU A 1 379 ? -6.871 -3.268 11.709 1.00 95.38 379 LEU A CA 1
ATOM 3058 C C . LEU A 1 379 ? -7.625 -4.350 10.925 1.00 95.38 379 LEU A C 1
ATOM 3060 O O . LEU A 1 379 ? -7.218 -4.685 9.810 1.00 95.38 379 LEU A O 1
ATOM 3064 N N . ILE A 1 380 ? -8.703 -4.896 11.502 1.00 94.69 380 ILE A N 1
ATOM 3065 C CA . ILE A 1 380 ? -9.545 -5.920 10.858 1.00 94.69 380 ILE A CA 1
ATOM 3066 C C . ILE A 1 380 ? -10.485 -5.273 9.825 1.00 94.69 380 ILE A C 1
ATOM 3068 O O . ILE A 1 380 ? -10.639 -5.768 8.703 1.00 94.69 380 ILE A O 1
ATOM 3072 N N . GLY A 1 381 ? -11.120 -4.157 10.194 1.00 93.25 381 GLY A N 1
ATOM 3073 C CA . GLY A 1 381 ? -12.160 -3.516 9.389 1.00 93.25 381 GLY A CA 1
ATOM 3074 C C . GLY A 1 381 ? -13.476 -4.312 9.340 1.00 93.25 381 GLY A C 1
ATOM 3075 O O . GLY A 1 381 ? -13.583 -5.443 9.806 1.00 93.25 381 GLY A O 1
ATOM 3076 N N . GLY A 1 382 ? -14.526 -3.694 8.808 1.00 91.12 382 GLY A N 1
ATOM 3077 C CA . GLY A 1 382 ? -15.836 -4.300 8.565 1.00 91.12 382 GLY A CA 1
ATOM 3078 C C . GLY A 1 382 ? -16.006 -4.792 7.126 1.00 91.12 382 GLY A C 1
ATOM 3079 O O . GLY A 1 382 ? -15.046 -5.020 6.398 1.00 91.12 382 GLY A O 1
ATOM 3080 N N . LYS A 1 383 ? -17.245 -4.954 6.672 1.00 88.38 383 LYS A N 1
ATOM 3081 C CA . LYS A 1 383 ? -17.580 -5.239 5.269 1.00 88.38 383 LYS A CA 1
ATOM 3082 C C . LYS A 1 383 ? -17.659 -3.950 4.452 1.00 88.38 383 LYS A C 1
ATOM 3084 O O . LYS A 1 383 ? -18.285 -2.983 4.889 1.00 88.38 383 LYS A O 1
ATOM 3089 N N . ALA A 1 384 ? -17.054 -3.923 3.264 1.00 76.62 384 ALA A N 1
ATOM 3090 C CA . ALA A 1 384 ? -17.217 -2.795 2.354 1.00 76.62 384 ALA A CA 1
ATOM 3091 C C . ALA A 1 384 ? -18.677 -2.690 1.877 1.00 76.62 384 ALA A C 1
ATOM 3093 O O . ALA A 1 384 ? -19.344 -3.684 1.587 1.00 76.62 384 ALA A O 1
ATOM 3094 N N . THR A 1 385 ? -19.200 -1.466 1.820 1.00 67.94 385 THR A N 1
ATOM 3095 C CA . THR A 1 385 ? -20.554 -1.196 1.326 1.00 67.94 385 THR A CA 1
ATOM 3096 C C . THR A 1 385 ? -20.521 -0.875 -0.171 1.00 67.94 385 THR A C 1
ATOM 3098 O O . THR A 1 385 ? -19.562 -0.287 -0.665 1.00 67.94 385 THR A O 1
ATOM 3101 N N . GLY A 1 386 ? -21.578 -1.245 -0.904 1.00 58.97 386 GLY A N 1
ATOM 3102 C CA . GLY A 1 386 ? -21.774 -0.806 -2.294 1.00 58.97 386 GLY A CA 1
ATOM 3103 C C . GLY A 1 386 ? -21.106 -1.650 -3.386 1.00 58.97 386 GLY A C 1
ATOM 3104 O O . GLY A 1 386 ? -20.911 -1.144 -4.484 1.00 58.97 386 GLY A O 1
ATOM 3105 N N . GLY A 1 387 ? -20.760 -2.914 -3.121 1.00 48.16 387 GLY A N 1
ATOM 3106 C CA . GLY A 1 387 ? -20.243 -3.831 -4.151 1.00 48.16 387 GLY A CA 1
ATOM 3107 C C . GLY A 1 387 ? -18.796 -3.572 -4.587 1.00 48.16 387 GLY A C 1
ATOM 3108 O O . GLY A 1 387 ? -18.283 -4.300 -5.430 1.00 48.16 387 GLY A O 1
ATOM 3109 N N . GLN A 1 388 ? -18.124 -2.580 -3.997 1.00 46.84 388 GLN A N 1
ATOM 3110 C CA . GLN A 1 388 ? -16.666 -2.487 -4.013 1.00 46.84 388 GLN A CA 1
ATOM 3111 C C . GLN A 1 388 ? -16.146 -3.618 -3.117 1.00 46.84 388 GLN A C 1
ATOM 3113 O O . GLN A 1 388 ? -16.463 -3.632 -1.929 1.00 46.84 388 GLN A O 1
ATOM 3118 N N . GLY A 1 389 ? -15.435 -4.600 -3.677 1.00 44.50 389 GLY A N 1
ATOM 3119 C CA . GLY A 1 389 ? -14.795 -5.655 -2.884 1.00 44.50 389 GLY A CA 1
ATOM 3120 C C . GLY A 1 389 ? -13.872 -5.079 -1.797 1.00 44.50 389 GLY A C 1
ATOM 3121 O O . GLY A 1 389 ? -13.429 -3.936 -1.898 1.00 44.50 389 GLY A O 1
ATOM 3122 N N . GLY A 1 390 ? -13.604 -5.857 -0.741 1.00 54.38 390 GLY A N 1
ATOM 3123 C CA . GLY A 1 390 ? -12.644 -5.508 0.318 1.00 54.38 390 GLY A CA 1
ATOM 3124 C C . GLY A 1 390 ? -13.241 -5.242 1.711 1.00 54.38 390 GLY A C 1
ATOM 3125 O O . GLY A 1 390 ? -14.442 -5.388 1.959 1.00 54.38 390 GLY A O 1
ATOM 3126 N N . SER A 1 391 ? -12.373 -4.870 2.662 1.00 58.94 391 SER A N 1
ATOM 3127 C CA . SER A 1 391 ? -12.755 -4.539 4.044 1.00 58.94 391 SER A CA 1
ATOM 3128 C C . SER A 1 391 ? -13.267 -3.092 4.144 1.00 58.94 391 SER A C 1
ATOM 3130 O O . SER A 1 391 ? -12.651 -2.145 3.652 1.00 58.94 391 SER A O 1
ATOM 3132 N N . GLY A 1 392 ? -14.424 -2.894 4.775 1.00 81.88 392 GLY A N 1
ATOM 3133 C CA . GLY A 1 392 ? -14.963 -1.574 5.094 1.00 81.88 392 GLY A CA 1
ATOM 3134 C C . GLY A 1 392 ? -14.137 -0.926 6.202 1.00 81.88 392 GLY A C 1
ATOM 3135 O O . GLY A 1 392 ? -13.953 -1.520 7.259 1.00 81.88 392 GLY A O 1
ATOM 3136 N N . ARG A 1 393 ? -13.625 0.289 5.990 1.00 88.88 393 ARG A N 1
ATOM 3137 C CA . ARG A 1 393 ? -12.706 0.909 6.960 1.00 88.88 393 ARG A CA 1
ATOM 3138 C C . ARG A 1 393 ? -13.408 1.284 8.246 1.00 88.88 393 ARG A C 1
ATOM 3140 O O . ARG A 1 393 ? -14.488 1.867 8.222 1.00 88.88 393 ARG A O 1
ATOM 3147 N N . ILE A 1 394 ? -12.718 1.057 9.355 1.00 93.44 394 ILE A N 1
ATOM 3148 C CA . ILE A 1 394 ? -13.097 1.572 10.664 1.00 93.44 394 ILE A CA 1
ATOM 3149 C C . ILE A 1 394 ? -12.010 2.559 11.075 1.00 93.44 394 ILE A C 1
ATOM 3151 O O . ILE A 1 394 ? -10.962 2.182 11.568 1.00 93.44 394 ILE A O 1
ATOM 3155 N N . HIS A 1 395 ? -12.233 3.842 10.805 1.00 93.56 395 HIS A N 1
ATOM 3156 C CA . HIS A 1 395 ? -11.373 4.910 11.314 1.00 93.56 395 HIS A CA 1
ATOM 3157 C C . HIS A 1 395 ? -11.523 5.082 12.825 1.00 93.56 395 HIS A C 1
ATOM 3159 O O . HIS A 1 395 ? -12.657 5.160 13.319 1.00 93.56 395 HIS A O 1
ATOM 3165 N N . SER A 1 396 ? -10.400 5.226 13.530 1.00 94.56 396 SER A N 1
ATOM 3166 C CA . SER A 1 396 ? -10.377 5.439 14.978 1.00 94.56 396 SER A CA 1
ATOM 3167 C C . SER A 1 396 ? -9.523 6.626 15.414 1.00 94.56 396 SER A C 1
ATOM 3169 O O . SER A 1 396 ? -8.479 6.874 14.817 1.00 94.56 396 SER A O 1
ATOM 3171 N N . LEU A 1 397 ? -9.931 7.298 16.492 1.00 92.62 397 LEU A N 1
ATOM 3172 C CA . LEU A 1 397 ? -9.179 8.359 17.166 1.00 92.62 397 LEU A CA 1
ATOM 3173 C C . LEU A 1 397 ? -9.026 8.036 18.660 1.00 92.62 397 LEU A C 1
ATOM 3175 O O . LEU A 1 397 ? -10.020 7.813 19.355 1.00 92.62 397 LEU A O 1
ATOM 3179 N N . LEU A 1 398 ? -7.790 8.034 19.153 1.00 93.06 398 LEU A N 1
ATOM 3180 C CA . LEU A 1 398 ? -7.457 7.906 20.571 1.00 93.06 398 LEU A CA 1
ATOM 3181 C C . LEU A 1 398 ? -7.020 9.265 21.128 1.00 93.06 398 LEU A C 1
ATOM 3183 O O . LEU A 1 398 ? -6.052 9.849 20.645 1.00 93.06 398 LEU A O 1
ATOM 3187 N N . LEU A 1 399 ? -7.702 9.755 22.160 1.00 90.06 399 LEU A N 1
ATOM 3188 C CA . LEU A 1 399 ? -7.352 10.994 22.860 1.00 90.06 399 LEU A CA 1
ATOM 3189 C C . LEU A 1 399 ? -6.944 10.676 24.294 1.00 90.06 399 LEU A C 1
ATOM 3191 O O . LEU A 1 399 ? -7.603 9.881 24.955 1.00 90.06 399 LEU A O 1
ATOM 3195 N N . SER A 1 400 ? -5.857 11.263 24.784 1.00 90.06 400 SER A N 1
ATOM 3196 C CA . SER A 1 400 ? -5.433 11.088 26.180 1.00 90.06 400 SER A CA 1
ATOM 3197 C C . SER A 1 400 ? -4.480 12.197 26.613 1.00 90.06 400 SER A C 1
ATOM 3199 O O . SER A 1 400 ? -3.958 12.918 25.766 1.00 90.06 400 SER A O 1
ATOM 3201 N N . ASN A 1 401 ? -4.160 12.277 27.903 1.00 87.06 401 ASN A N 1
ATOM 3202 C CA . ASN A 1 401 ? -3.020 13.075 28.359 1.00 87.06 401 ASN A CA 1
ATOM 3203 C C . ASN A 1 401 ? -1.688 12.519 27.795 1.00 87.06 401 ASN A C 1
ATOM 3205 O O . ASN A 1 401 ? -1.621 11.350 27.393 1.00 87.06 401 ASN A O 1
ATOM 3209 N N . PRO A 1 402 ? -0.605 13.313 27.758 1.00 86.25 402 PRO A N 1
ATOM 3210 C CA . PRO A 1 402 ? 0.717 12.815 27.380 1.00 86.25 402 PRO A CA 1
ATOM 3211 C C . PRO A 1 402 ? 1.174 11.627 28.247 1.00 86.25 402 PRO A C 1
ATOM 3213 O O . PRO A 1 402 ? 0.861 11.557 29.434 1.00 86.25 402 PRO A O 1
ATOM 3216 N N . GLY A 1 403 ? 1.940 10.699 27.662 1.00 82.06 403 GLY A N 1
ATOM 3217 C CA . GLY A 1 403 ? 2.534 9.568 28.392 1.00 82.06 403 GLY A CA 1
ATOM 3218 C C . GLY A 1 403 ? 1.638 8.335 28.582 1.00 82.06 403 GLY A C 1
ATOM 3219 O O . GLY A 1 403 ? 1.963 7.475 29.390 1.00 82.06 403 GLY A O 1
ATOM 3220 N N . SER A 1 404 ? 0.524 8.209 27.848 1.00 84.00 404 SER A N 1
ATOM 3221 C CA . SER A 1 404 ? -0.388 7.048 27.953 1.00 84.00 404 SER A CA 1
ATOM 3222 C C . SER A 1 404 ? -0.057 5.857 27.029 1.00 84.00 404 SER A C 1
ATOM 3224 O O . SER A 1 404 ? -0.905 4.985 26.853 1.00 84.00 404 SER A O 1
ATOM 3226 N N . GLY A 1 405 ? 1.122 5.825 26.394 1.00 86.50 405 GLY A N 1
ATOM 3227 C CA . GLY A 1 405 ? 1.543 4.727 25.500 1.00 86.50 405 GLY A CA 1
ATOM 3228 C C . GLY A 1 405 ? 0.898 4.717 24.103 1.00 86.50 405 GLY A C 1
ATOM 3229 O O . GLY A 1 405 ? 0.932 3.702 23.415 1.00 86.50 405 GLY A O 1
ATOM 3230 N N . LYS A 1 406 ? 0.287 5.830 23.667 1.00 91.31 406 LYS A N 1
ATOM 3231 C CA . LYS A 1 406 ? -0.387 5.963 22.356 1.00 91.31 406 LYS A CA 1
ATOM 3232 C C . LYS A 1 406 ? 0.556 5.715 21.175 1.00 91.31 406 LYS A C 1
ATOM 3234 O O . LYS A 1 406 ? 0.256 4.887 20.316 1.00 91.31 406 LYS A O 1
ATOM 3239 N N . SER A 1 407 ? 1.690 6.413 21.162 1.00 91.06 407 SER A N 1
ATOM 3240 C CA . SER A 1 407 ? 2.693 6.309 20.102 1.00 91.06 407 SER A CA 1
ATOM 3241 C C . SER A 1 407 ? 3.340 4.921 20.083 1.00 91.06 407 SER A C 1
ATOM 3243 O O . SER A 1 407 ? 3.569 4.378 19.011 1.00 91.06 407 SER A O 1
ATOM 3245 N N . ASP A 1 408 ? 3.535 4.284 21.245 1.00 91.62 408 ASP A N 1
ATOM 3246 C CA . ASP A 1 408 ? 4.063 2.913 21.330 1.00 91.62 408 ASP A CA 1
ATOM 3247 C C . ASP A 1 408 ? 3.110 1.889 20.698 1.00 91.62 408 ASP A C 1
ATOM 3249 O O . ASP A 1 408 ? 3.551 0.987 19.987 1.00 91.62 408 ASP A O 1
ATOM 3253 N N . ILE A 1 409 ? 1.793 2.055 20.888 1.00 94.25 409 ILE A N 1
ATOM 3254 C CA . ILE A 1 409 ? 0.787 1.225 20.208 1.00 94.25 409 ILE A CA 1
ATOM 3255 C C . ILE A 1 409 ? 0.878 1.412 18.687 1.00 94.25 409 ILE A C 1
ATOM 3257 O O . ILE A 1 409 ? 0.860 0.427 17.951 1.00 94.25 409 ILE A O 1
ATOM 3261 N N . GLN A 1 410 ? 0.983 2.652 18.197 1.00 94.44 410 GLN A N 1
ATOM 3262 C CA . GLN A 1 410 ? 1.111 2.918 16.758 1.00 94.44 410 GLN A CA 1
ATOM 3263 C C . GLN A 1 410 ? 2.424 2.384 16.171 1.00 94.44 410 GLN A C 1
ATOM 3265 O O . GLN A 1 410 ? 2.404 1.831 15.070 1.00 94.44 410 GLN A O 1
ATOM 3270 N N . ASN A 1 411 ? 3.535 2.507 16.900 1.00 93.81 411 ASN A N 1
ATOM 3271 C CA . ASN A 1 411 ? 4.837 1.973 16.503 1.00 93.81 411 ASN A CA 1
ATOM 3272 C C . ASN A 1 411 ? 4.790 0.449 16.398 1.00 93.81 411 ASN A C 1
ATOM 3274 O O . ASN A 1 411 ? 5.160 -0.090 15.360 1.00 93.81 411 ASN A O 1
ATOM 3278 N N . PHE A 1 412 ? 4.219 -0.234 17.396 1.00 94.69 412 PHE A N 1
ATOM 3279 C CA . PHE A 1 412 ? 4.014 -1.682 17.336 1.00 94.69 412 PHE A CA 1
ATOM 3280 C C . PHE A 1 412 ? 3.213 -2.086 16.093 1.00 94.69 412 PHE A C 1
ATOM 3282 O O . PHE A 1 412 ? 3.568 -3.036 15.401 1.00 94.69 412 PHE A O 1
ATOM 3289 N N . VAL A 1 413 ? 2.140 -1.354 15.773 1.00 95.44 413 VAL A N 1
ATOM 3290 C CA . VAL A 1 413 ? 1.332 -1.617 14.572 1.00 95.44 413 VAL A CA 1
ATOM 3291 C C . VAL A 1 413 ? 2.149 -1.417 13.290 1.00 95.44 413 VAL A C 1
ATOM 3293 O O . VAL A 1 413 ? 2.060 -2.251 12.392 1.00 95.44 413 VAL A O 1
ATOM 3296 N N . LYS A 1 414 ? 2.957 -0.353 13.205 1.00 92.38 414 LYS A N 1
ATOM 3297 C CA . LYS A 1 414 ? 3.833 -0.071 12.054 1.00 92.38 414 LYS A CA 1
ATOM 3298 C C . LYS A 1 414 ? 4.933 -1.120 11.872 1.00 92.38 414 LYS A C 1
ATOM 3300 O O . LYS A 1 414 ? 5.287 -1.416 10.736 1.00 92.38 414 LYS A O 1
ATOM 3305 N N . GLU A 1 415 ? 5.473 -1.651 12.961 1.00 91.31 415 GLU A N 1
ATOM 3306 C CA . GLU A 1 415 ? 6.529 -2.670 12.932 1.00 91.31 415 GLU A CA 1
ATOM 3307 C C . GLU A 1 415 ? 5.984 -4.074 12.642 1.00 91.31 415 GLU A C 1
ATOM 3309 O O . GLU A 1 415 ? 6.673 -4.877 12.021 1.00 91.31 415 GLU A O 1
ATOM 3314 N N . THR A 1 416 ? 4.749 -4.361 13.067 1.00 91.00 416 THR A N 1
ATOM 3315 C CA . THR A 1 416 ? 4.152 -5.703 12.976 1.00 91.00 416 THR A CA 1
ATOM 3316 C C . THR A 1 416 ? 3.445 -5.948 11.645 1.00 91.00 416 THR A C 1
ATOM 3318 O O . THR A 1 416 ? 3.598 -7.013 11.057 1.00 91.00 416 THR A O 1
ATOM 3321 N N . PHE A 1 417 ? 2.634 -4.997 11.166 1.00 89.94 417 PHE A N 1
ATOM 3322 C CA . PHE A 1 417 ? 1.768 -5.209 10.001 1.00 89.94 417 PHE A CA 1
ATOM 3323 C C . PHE A 1 417 ? 2.340 -4.573 8.728 1.00 89.94 417 PHE A C 1
ATOM 3325 O O . PHE A 1 417 ? 2.910 -3.480 8.750 1.00 89.94 417 PHE A O 1
ATOM 3332 N N . SER A 1 418 ? 2.124 -5.231 7.586 1.00 83.56 418 SER A N 1
ATOM 3333 C CA . SER A 1 418 ? 2.437 -4.674 6.267 1.00 83.56 418 SER A CA 1
ATOM 3334 C C . SER A 1 418 ? 1.511 -3.503 5.912 1.00 83.56 418 SER A C 1
ATOM 3336 O O . SER A 1 418 ? 0.420 -3.348 6.462 1.00 83.56 418 SER A O 1
ATOM 3338 N N . ASN A 1 419 ? 1.947 -2.653 4.976 1.00 83.56 419 ASN A N 1
ATOM 3339 C CA . ASN A 1 419 ? 1.159 -1.521 4.462 1.00 83.56 419 ASN A CA 1
ATOM 3340 C C . ASN A 1 419 ? 0.623 -0.556 5.531 1.00 83.56 419 ASN A C 1
ATOM 3342 O O . ASN A 1 419 ? -0.387 0.123 5.337 1.00 83.56 419 ASN A O 1
ATOM 3346 N N . VAL A 1 420 ? 1.332 -0.448 6.651 1.00 90.75 420 VAL A N 1
ATOM 3347 C CA . VAL A 1 420 ? 1.098 0.596 7.643 1.00 90.75 420 VAL A CA 1
ATOM 3348 C C . VAL A 1 420 ? 2.055 1.745 7.379 1.00 90.75 420 VAL A C 1
ATOM 3350 O O . VAL A 1 420 ? 3.242 1.509 7.192 1.00 90.75 420 VAL A O 1
ATOM 3353 N N . GLU A 1 421 ? 1.600 2.992 7.416 1.00 90.69 421 GLU A N 1
ATOM 3354 C CA . GLU A 1 421 ? 2.475 4.167 7.473 1.00 90.69 421 GLU A CA 1
ATOM 3355 C C . GLU A 1 421 ? 2.234 4.966 8.746 1.00 90.69 421 GLU A C 1
ATOM 3357 O O . GLU A 1 421 ? 1.113 5.039 9.242 1.00 90.69 421 GLU A O 1
ATOM 3362 N N . LEU A 1 422 ? 3.300 5.583 9.254 1.00 91.00 422 LEU A N 1
ATOM 3363 C CA . LEU A 1 422 ? 3.244 6.497 10.387 1.00 91.00 422 LEU A CA 1
ATOM 3364 C C . LEU A 1 422 ? 3.486 7.923 9.886 1.00 91.00 422 LEU A C 1
ATOM 3366 O O . LEU A 1 422 ? 4.427 8.173 9.125 1.00 91.00 422 LEU A O 1
ATOM 3370 N N . ALA A 1 423 ? 2.644 8.857 10.316 1.00 90.31 423 ALA A N 1
ATOM 3371 C CA . ALA A 1 423 ? 2.850 10.281 10.110 1.00 90.31 423 ALA A CA 1
ATOM 3372 C C . ALA A 1 423 ? 2.518 11.057 11.389 1.00 90.31 423 ALA A C 1
ATOM 3374 O O . ALA A 1 423 ? 1.603 10.711 12.123 1.00 90.31 423 ALA A O 1
ATOM 3375 N N . ASP A 1 424 ? 3.268 12.120 11.638 1.00 87.50 424 ASP A N 1
ATOM 3376 C CA . ASP A 1 424 ? 3.125 12.991 12.805 1.00 87.50 424 ASP A CA 1
ATOM 3377 C C . ASP A 1 424 ? 2.359 14.249 12.390 1.00 87.50 424 ASP A C 1
ATOM 3379 O O . ASP A 1 424 ? 2.790 14.934 11.473 1.00 87.50 424 ASP A O 1
ATOM 3383 N N . GLY A 1 425 ? 1.247 14.577 13.040 1.00 79.62 425 GLY A N 1
ATOM 3384 C CA . GLY A 1 425 ? 0.367 15.701 12.719 1.00 79.62 425 GLY A CA 1
ATOM 3385 C C . GLY A 1 425 ? 1.043 17.074 12.748 1.00 79.62 425 GLY A C 1
ATOM 3386 O O . GLY A 1 425 ? 0.587 17.979 12.047 1.00 79.62 425 GLY A O 1
ATOM 3387 N N . SER A 1 426 ? 2.154 17.231 13.473 1.00 77.62 426 SER A N 1
ATOM 3388 C CA . SER A 1 426 ? 2.955 18.462 13.481 1.00 77.62 426 SER A CA 1
ATOM 3389 C C . SER A 1 426 ? 3.827 18.615 12.224 1.00 77.62 426 SER A C 1
ATOM 3391 O O . SER A 1 426 ? 4.017 19.726 11.722 1.00 77.62 426 SER A O 1
ATOM 3393 N N . ASN A 1 427 ? 4.312 17.493 11.681 1.00 69.06 427 ASN A N 1
ATOM 3394 C CA . ASN A 1 427 ? 5.248 17.419 10.552 1.00 69.06 427 ASN A CA 1
ATOM 3395 C C . ASN A 1 427 ? 4.606 16.909 9.249 1.00 69.06 427 ASN A C 1
ATOM 3397 O O . ASN A 1 427 ? 5.171 17.064 8.161 1.00 69.06 427 ASN A O 1
ATOM 3401 N N . ALA A 1 428 ? 3.400 16.353 9.330 1.00 61.81 428 ALA A N 1
ATOM 3402 C CA . ALA A 1 428 ? 2.558 15.889 8.237 1.00 61.81 428 ALA A CA 1
ATOM 3403 C C . ALA A 1 428 ? 1.902 17.090 7.555 1.00 61.81 428 ALA A C 1
ATOM 3405 O O . ALA A 1 428 ? 0.682 17.210 7.465 1.00 61.81 428 ALA A O 1
ATOM 3406 N N . THR A 1 429 ? 2.743 17.997 7.059 1.00 65.62 429 THR A N 1
ATOM 3407 C CA . THR A 1 429 ? 2.306 19.064 6.167 1.00 65.62 429 THR A CA 1
ATOM 3408 C C . THR A 1 429 ? 1.608 18.437 4.963 1.00 65.62 429 THR A C 1
ATOM 3410 O O . THR A 1 429 ? 1.992 17.357 4.514 1.00 65.62 429 THR A O 1
ATOM 3413 N N . GLY A 1 430 ? 0.594 19.097 4.405 1.00 69.44 430 GLY A N 1
ATOM 3414 C CA . GLY A 1 430 ? -0.201 18.578 3.289 1.00 69.44 430 GLY A CA 1
ATOM 3415 C C . GLY A 1 430 ? 0.619 17.885 2.195 1.00 69.44 430 GLY A C 1
ATOM 3416 O O . GLY A 1 430 ? 0.231 16.795 1.785 1.00 69.44 430 GLY A O 1
ATOM 3417 N N . PRO A 1 431 ? 1.758 18.450 1.754 1.00 68.56 431 PRO A N 1
ATOM 3418 C CA . PRO A 1 431 ? 2.741 17.783 0.903 1.00 68.56 431 PRO A CA 1
ATOM 3419 C C . PRO A 1 431 ? 3.183 16.373 1.356 1.00 68.56 431 PRO A C 1
ATOM 3421 O O . PRO A 1 431 ? 3.127 15.436 0.567 1.00 68.56 431 PRO A O 1
ATOM 3424 N N . ALA A 1 432 ? 3.587 16.213 2.618 1.00 76.38 432 ALA A N 1
ATOM 3425 C CA . ALA A 1 432 ? 4.062 14.954 3.196 1.00 76.38 432 ALA A CA 1
ATOM 3426 C C . ALA A 1 432 ? 2.931 13.949 3.469 1.00 76.38 432 ALA A C 1
ATOM 3428 O O . ALA A 1 432 ? 3.144 12.740 3.388 1.00 76.38 432 ALA A O 1
ATOM 3429 N N . LEU A 1 433 ? 1.725 14.439 3.773 1.00 81.38 433 LEU A N 1
ATOM 3430 C CA . LEU A 1 433 ? 0.559 13.588 4.002 1.00 81.38 433 LEU A CA 1
ATOM 3431 C C . LEU A 1 433 ? -0.052 13.084 2.691 1.00 81.38 433 LEU A C 1
ATOM 3433 O O . LEU A 1 433 ? -0.326 11.898 2.568 1.00 81.38 433 LEU A O 1
ATOM 3437 N N . THR A 1 434 ? -0.275 13.982 1.728 1.00 82.44 434 THR A N 1
ATOM 3438 C CA . THR A 1 434 ? -1.011 13.692 0.485 1.00 82.44 434 THR A CA 1
ATOM 3439 C C . THR A 1 434 ? -0.074 13.444 -0.684 1.00 82.44 434 THR A C 1
ATOM 3441 O O . THR A 1 434 ? 0.269 12.301 -0.947 1.00 82.44 434 THR A O 1
ATOM 3444 N N . ALA A 1 435 ? 0.331 14.492 -1.393 1.00 82.81 435 ALA A N 1
ATOM 3445 C CA . ALA A 1 435 ? 1.341 14.425 -2.437 1.00 82.81 435 ALA A CA 1
ATOM 3446 C C . ALA A 1 435 ? 1.840 15.827 -2.802 1.00 82.81 435 ALA A C 1
ATOM 3448 O O . ALA A 1 435 ? 1.214 16.854 -2.492 1.00 82.81 435 ALA A O 1
ATOM 3449 N N . THR A 1 436 ? 2.987 15.862 -3.472 1.00 85.06 436 THR A N 1
ATOM 3450 C CA . THR A 1 436 ? 3.684 17.082 -3.892 1.00 85.06 436 THR A CA 1
ATOM 3451 C C . THR A 1 436 ? 3.969 17.030 -5.382 1.00 85.06 436 THR A C 1
ATOM 3453 O O . THR A 1 436 ? 4.100 15.955 -5.957 1.00 85.06 436 THR A O 1
ATOM 3456 N N . VAL A 1 437 ? 4.070 18.200 -6.010 1.00 85.94 437 VAL A N 1
ATOM 3457 C CA . VAL A 1 437 ? 4.634 18.307 -7.355 1.00 85.94 437 VAL A CA 1
ATOM 3458 C C . VAL A 1 437 ? 5.987 18.990 -7.231 1.00 85.94 437 VAL A C 1
ATOM 3460 O O . VAL A 1 437 ? 6.067 20.121 -6.748 1.00 85.94 437 VAL A O 1
ATOM 3463 N N . GLU A 1 438 ? 7.035 18.293 -7.648 1.00 85.62 438 GLU A N 1
ATOM 3464 C CA . GLU A 1 438 ? 8.421 18.759 -7.645 1.00 85.62 438 GLU A CA 1
ATOM 3465 C C . GLU A 1 438 ? 8.897 18.939 -9.092 1.00 85.62 438 GLU A C 1
ATOM 3467 O O . GLU A 1 438 ? 8.479 18.206 -9.985 1.00 85.62 438 GLU A O 1
ATOM 3472 N N . GLN A 1 439 ? 9.757 19.925 -9.349 1.00 83.00 439 GLN A N 1
ATOM 3473 C CA . GLN A 1 439 ? 10.380 20.099 -10.663 1.00 83.00 439 GLN A CA 1
ATOM 3474 C C . GLN A 1 439 ? 11.801 19.537 -10.623 1.00 83.00 439 GLN A C 1
ATOM 3476 O O . GLN A 1 439 ? 12.635 20.012 -9.853 1.00 83.00 439 GLN A O 1
ATOM 3481 N N . GLU A 1 440 ? 12.093 18.563 -11.479 1.00 74.62 440 GLU A N 1
ATOM 3482 C CA . GLU A 1 440 ? 13.410 17.941 -11.599 1.00 74.62 440 GLU A CA 1
ATOM 3483 C C . GLU A 1 440 ? 13.798 17.829 -13.075 1.00 74.62 440 GLU A C 1
ATOM 3485 O O . GLU A 1 440 ? 13.007 17.385 -13.902 1.00 74.62 440 GLU A O 1
ATOM 3490 N N . GLU A 1 441 ? 15.015 18.263 -13.421 1.00 70.31 441 GLU A N 1
ATOM 3491 C CA . GLU A 1 441 ? 15.566 18.167 -14.788 1.00 70.31 441 GLU A CA 1
ATOM 3492 C C . GLU A 1 441 ? 14.677 18.795 -15.887 1.00 70.31 441 GLU A C 1
ATOM 3494 O O . GLU A 1 441 ? 14.779 18.461 -17.063 1.00 70.31 441 GLU A O 1
ATOM 3499 N N . GLY A 1 442 ? 13.839 19.768 -15.515 1.00 72.44 442 GLY A N 1
ATOM 3500 C CA . GLY A 1 442 ? 12.926 20.461 -16.428 1.00 72.44 442 GLY A CA 1
ATOM 3501 C C . GLY A 1 442 ? 11.526 19.849 -16.517 1.00 72.44 442 GLY A C 1
ATOM 3502 O O . GLY A 1 442 ? 10.642 20.512 -17.051 1.00 72.44 442 GLY A O 1
ATOM 3503 N N . ASN A 1 443 ? 11.303 18.675 -15.919 1.00 76.50 443 ASN A N 1
ATOM 3504 C CA . ASN A 1 443 ? 10.013 17.987 -15.882 1.00 76.50 443 ASN A CA 1
ATOM 3505 C C . ASN A 1 443 ? 9.370 18.085 -14.490 1.00 76.50 443 ASN A C 1
ATOM 3507 O O . ASN A 1 443 ? 10.061 18.086 -13.468 1.00 76.50 443 ASN A O 1
ATOM 3511 N N . TYR A 1 444 ? 8.040 18.164 -14.441 1.00 85.94 444 TYR A N 1
ATOM 3512 C CA . TYR A 1 444 ? 7.291 18.051 -13.190 1.00 85.94 444 TYR A CA 1
ATOM 3513 C C . TYR A 1 444 ? 7.102 16.575 -12.832 1.00 85.94 444 TYR A C 1
ATOM 3515 O O . TYR A 1 444 ? 6.803 15.753 -13.700 1.00 85.94 444 TYR A O 1
ATOM 3523 N N . ARG A 1 445 ? 7.290 16.237 -11.557 1.00 87.25 445 ARG A N 1
ATOM 3524 C CA . ARG A 1 445 ? 7.057 14.905 -10.999 1.00 87.25 445 ARG A CA 1
ATOM 3525 C C . ARG A 1 445 ? 6.109 14.993 -9.819 1.00 87.25 445 ARG A C 1
ATOM 3527 O O . ARG A 1 445 ? 6.270 15.846 -8.947 1.00 87.25 445 ARG A O 1
ATOM 3534 N N . LEU A 1 446 ? 5.144 14.089 -9.791 1.00 88.44 446 LEU A N 1
ATOM 3535 C CA . LEU A 1 446 ? 4.250 13.868 -8.671 1.00 88.44 446 LEU A CA 1
ATOM 3536 C C . LEU A 1 446 ? 4.934 12.931 -7.677 1.00 88.44 446 LEU A C 1
ATOM 3538 O O . LEU A 1 446 ? 5.330 11.832 -8.055 1.00 88.44 446 LEU A O 1
ATOM 3542 N N . ARG A 1 447 ? 5.069 13.346 -6.419 1.00 87.69 447 ARG A N 1
ATOM 3543 C CA . ARG A 1 447 ? 5.609 12.529 -5.327 1.00 87.69 447 ARG A CA 1
ATOM 3544 C C . ARG A 1 447 ? 4.497 12.168 -4.353 1.00 87.69 447 ARG A C 1
ATOM 3546 O O . ARG A 1 447 ? 3.789 13.060 -3.880 1.00 87.69 447 ARG A O 1
ATOM 3553 N N . ALA A 1 448 ? 4.358 10.879 -4.050 1.00 85.25 448 ALA A N 1
ATOM 3554 C CA . ALA A 1 448 ? 3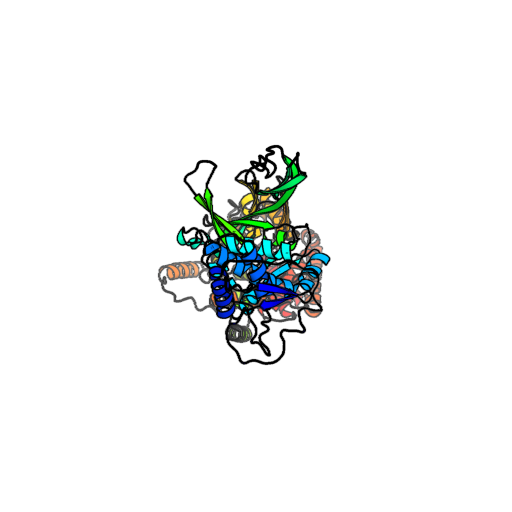.381 10.392 -3.081 1.00 85.25 448 ALA A CA 1
ATOM 3555 C C . ALA A 1 448 ? 3.760 10.787 -1.646 1.00 85.25 448 ALA A C 1
ATOM 3557 O O . ALA A 1 448 ? 4.934 10.786 -1.267 1.00 85.25 448 ALA A O 1
ATOM 3558 N N . GLY A 1 449 ? 2.743 11.104 -0.848 1.00 87.44 449 GLY A N 1
ATOM 3559 C CA . GLY A 1 449 ? 2.816 11.255 0.600 1.00 87.44 449 GLY A CA 1
ATOM 3560 C C . GLY A 1 449 ? 2.348 9.998 1.337 1.00 87.44 449 GLY A C 1
ATOM 3561 O O . GLY A 1 449 ? 1.904 9.018 0.739 1.00 87.44 449 GLY A O 1
ATOM 3562 N N . LYS A 1 450 ? 2.433 10.033 2.669 1.00 88.44 450 LYS A N 1
ATOM 3563 C CA . LYS A 1 450 ? 2.179 8.885 3.559 1.00 88.44 450 LYS A CA 1
ATOM 3564 C C . LYS A 1 450 ? 0.793 8.258 3.398 1.00 88.44 450 LYS A C 1
ATOM 3566 O O . LYS A 1 450 ? 0.669 7.044 3.496 1.00 88.44 450 LYS A O 1
ATOM 3571 N N . LEU A 1 451 ? -0.230 9.055 3.101 1.00 88.00 451 LEU A N 1
ATOM 3572 C CA . LEU A 1 451 ? -1.590 8.560 2.887 1.00 88.00 451 LEU A CA 1
ATOM 3573 C C . LEU A 1 451 ? -1.717 7.697 1.626 1.00 88.00 451 LEU A C 1
ATOM 3575 O O . LEU A 1 451 ? -2.474 6.735 1.635 1.00 88.00 451 LEU A O 1
ATOM 3579 N N . VAL A 1 452 ? -0.975 8.037 0.570 1.00 87.56 452 VAL A N 1
ATOM 3580 C CA . VAL A 1 452 ? -0.962 7.295 -0.703 1.00 87.56 452 VAL A CA 1
ATOM 3581 C C . VAL A 1 452 ? -0.196 5.988 -0.543 1.00 87.56 452 VAL A C 1
ATOM 3583 O O . VAL A 1 452 ? -0.588 4.962 -1.074 1.00 87.56 452 VAL A O 1
ATOM 3586 N N . TYR A 1 453 ? 0.884 6.000 0.239 1.00 86.62 453 TYR A N 1
ATOM 3587 C CA . TYR A 1 453 ? 1.644 4.789 0.549 1.00 86.62 453 TYR A CA 1
ATOM 3588 C C . TYR A 1 453 ? 0.912 3.811 1.476 1.00 86.62 453 TYR A C 1
ATOM 3590 O O . TYR A 1 453 ? 1.260 2.631 1.502 1.00 86.62 453 TYR A O 1
ATOM 3598 N N . ALA A 1 454 ? -0.057 4.298 2.252 1.00 88.81 454 ALA A N 1
ATOM 3599 C CA . ALA A 1 454 ? -0.918 3.494 3.115 1.00 88.81 454 ALA A CA 1
ATOM 3600 C C . ALA A 1 454 ? -2.190 3.015 2.398 1.00 88.81 454 ALA A C 1
ATOM 3602 O O . ALA A 1 454 ? -3.174 2.680 3.064 1.00 88.81 454 ALA A O 1
ATOM 3603 N N . ASP A 1 455 ? -2.207 3.039 1.062 1.00 86.75 455 ASP A N 1
ATOM 3604 C CA . ASP A 1 455 ? -3.368 2.619 0.293 1.00 86.75 455 ASP A CA 1
ATOM 3605 C C . ASP A 1 455 ? -3.793 1.192 0.654 1.00 86.75 455 ASP A C 1
ATOM 3607 O O . ASP A 1 455 ? -2.961 0.302 0.810 1.00 86.75 455 ASP A O 1
ATOM 3611 N N . GLU A 1 456 ? -5.092 1.014 0.895 1.00 84.12 456 GLU A N 1
ATOM 3612 C CA . GLU A 1 456 ? -5.728 -0.216 1.402 1.00 84.12 456 GLU A CA 1
ATOM 3613 C C . GLU A 1 456 ? -5.190 -0.778 2.733 1.00 84.12 456 GLU A C 1
ATOM 3615 O O . GLU A 1 456 ? -5.712 -1.766 3.256 1.00 84.12 456 GLU A O 1
ATOM 3620 N N . GLY A 1 457 ? -4.207 -0.115 3.331 1.00 89.69 457 GLY A N 1
ATOM 3621 C CA . GLY A 1 457 ? -3.609 -0.449 4.610 1.00 89.69 457 GLY A CA 1
ATOM 3622 C C . GLY A 1 457 ? -4.063 0.487 5.725 1.00 89.69 457 GLY A C 1
ATOM 3623 O O . GLY A 1 457 ? -5.250 0.818 5.862 1.00 89.69 457 GLY A O 1
ATOM 3624 N N . VAL A 1 458 ? -3.110 0.899 6.563 1.00 92.81 458 VAL A N 1
ATOM 3625 C CA . VAL A 1 458 ? -3.370 1.694 7.771 1.00 92.81 458 VAL A CA 1
ATOM 3626 C C . VAL A 1 458 ? -2.458 2.912 7.804 1.00 92.81 458 VAL A C 1
ATOM 3628 O O . VAL A 1 458 ? -1.248 2.804 7.652 1.00 92.81 458 VAL A O 1
ATOM 3631 N N . LEU A 1 459 ? -3.033 4.085 8.048 1.00 93.94 459 LEU A N 1
ATOM 3632 C CA . LEU A 1 459 ? -2.276 5.294 8.342 1.00 93.94 459 LEU A CA 1
ATOM 3633 C C . LEU A 1 459 ? -2.394 5.597 9.835 1.00 93.94 459 LEU A C 1
ATOM 3635 O O . LEU A 1 459 ? -3.443 6.052 10.300 1.00 93.94 459 LEU A O 1
ATOM 3639 N N . CYS A 1 460 ? -1.316 5.358 10.572 1.00 95.06 460 CYS A N 1
ATOM 3640 C CA . CYS A 1 460 ? -1.155 5.810 11.945 1.00 95.06 460 CYS A CA 1
ATOM 3641 C C . CYS A 1 460 ? -0.808 7.306 11.932 1.00 95.06 460 CYS A C 1
ATOM 3643 O O . CYS A 1 460 ? 0.228 7.702 11.398 1.00 95.06 460 CYS A O 1
ATOM 3645 N N . LEU A 1 461 ? -1.691 8.139 12.481 1.00 92.56 461 LEU A N 1
ATOM 3646 C CA . LEU A 1 461 ? -1.469 9.578 12.627 1.00 92.56 461 LEU A CA 1
ATOM 3647 C C . LEU A 1 461 ? -1.210 9.899 14.091 1.00 92.56 461 LEU A C 1
ATOM 3649 O O . LEU A 1 461 ? -2.139 9.785 14.884 1.00 92.56 461 LEU A O 1
ATOM 3653 N N . ASP A 1 462 ? 0.005 10.299 14.446 1.00 91.31 462 ASP A N 1
ATOM 3654 C CA . ASP A 1 462 ? 0.296 10.800 15.791 1.00 91.31 462 ASP A CA 1
ATOM 3655 C C . ASP A 1 462 ? 0.094 12.311 15.887 1.00 91.31 462 ASP A C 1
ATOM 3657 O O . ASP A 1 462 ? 0.017 12.988 14.865 1.00 91.31 462 ASP A O 1
ATOM 3661 N N . GLU A 1 463 ? -0.020 12.847 17.100 1.00 88.44 463 GLU A N 1
ATOM 3662 C CA . GLU A 1 463 ? -0.180 14.285 17.373 1.00 88.44 463 GLU A CA 1
ATOM 3663 C C . GLU A 1 463 ? -1.248 14.971 16.500 1.00 88.44 463 GLU A C 1
ATOM 3665 O O . GLU A 1 463 ? -1.069 16.081 15.989 1.00 88.44 463 GLU A O 1
ATOM 3670 N N . PHE A 1 464 ? -2.388 14.307 16.306 1.00 87.38 464 PHE A N 1
ATOM 3671 C CA . PHE A 1 464 ? -3.502 14.822 15.508 1.00 87.38 464 PHE A CA 1
ATOM 3672 C C . PHE A 1 464 ? -4.026 16.177 16.024 1.00 87.38 464 PHE A C 1
ATOM 3674 O O . PHE A 1 464 ? -4.494 17.018 15.253 1.00 87.38 464 PHE A O 1
ATOM 3681 N N . ASP A 1 465 ? -3.883 16.431 17.325 1.00 84.94 465 ASP A N 1
ATOM 3682 C CA . ASP A 1 465 ? -4.146 17.716 17.979 1.00 84.94 465 ASP A CA 1
ATOM 3683 C C . ASP A 1 465 ? -3.260 18.866 17.469 1.00 84.94 465 ASP A C 1
ATOM 3685 O O . ASP A 1 465 ? -3.635 20.025 17.591 1.00 84.94 465 ASP A O 1
ATOM 3689 N N . LYS A 1 466 ? -2.121 18.590 16.832 1.00 85.44 466 LYS A N 1
ATOM 3690 C CA . LYS A 1 466 ? -1.237 19.629 16.273 1.00 85.44 466 LYS A CA 1
ATOM 3691 C C . LYS A 1 466 ? -1.419 19.844 14.772 1.00 85.44 466 LYS A C 1
ATOM 3693 O O . LYS A 1 466 ? -0.754 20.697 14.180 1.00 85.44 466 LYS A O 1
ATOM 3698 N N . MET A 1 467 ? -2.324 19.095 14.147 1.00 84.38 467 MET A N 1
ATOM 3699 C CA . MET A 1 467 ? -2.568 19.165 12.713 1.00 84.38 467 MET A CA 1
ATOM 3700 C C . MET A 1 467 ? -3.219 20.495 12.317 1.00 84.38 467 MET A C 1
ATOM 3702 O O . MET A 1 467 ? -4.211 20.935 12.894 1.00 84.38 467 MET A O 1
ATOM 3706 N N . ASN A 1 468 ? -2.710 21.140 11.266 1.00 81.50 468 ASN A N 1
ATOM 3707 C CA . ASN A 1 468 ? -3.321 22.375 10.776 1.00 81.50 468 ASN A CA 1
ATOM 3708 C C . ASN A 1 468 ? -4.663 22.115 10.047 1.00 81.50 468 ASN A C 1
ATOM 3710 O O . ASN A 1 468 ? -4.956 21.015 9.565 1.00 81.50 468 ASN A O 1
ATOM 3714 N N . LYS A 1 469 ? -5.479 23.171 9.906 1.00 79.94 469 LYS A N 1
ATOM 3715 C CA . LYS A 1 469 ? -6.820 23.097 9.289 1.00 79.94 469 LYS A CA 1
ATOM 3716 C C . LYS A 1 469 ? -6.810 22.676 7.813 1.00 79.94 469 LYS A C 1
ATOM 3718 O O . LYS A 1 469 ? -7.753 22.030 7.357 1.00 79.94 469 LYS A O 1
ATOM 3723 N N . ASN A 1 470 ? -5.780 23.046 7.049 1.00 78.88 470 ASN A N 1
ATOM 3724 C CA . ASN A 1 470 ? -5.698 22.697 5.628 1.00 78.88 470 ASN A CA 1
ATOM 3725 C C . ASN A 1 470 ? -5.474 21.190 5.442 1.00 78.88 470 ASN A C 1
ATOM 3727 O O . ASN A 1 470 ? -6.137 20.562 4.618 1.00 78.88 470 ASN A O 1
ATOM 3731 N N . ASP A 1 471 ? -4.583 20.607 6.233 1.00 79.94 471 ASP A N 1
ATOM 3732 C CA . ASP A 1 471 ? -4.224 19.196 6.119 1.00 79.94 471 ASP A CA 1
ATOM 3733 C C . ASP A 1 471 ? -5.342 18.313 6.682 1.00 79.94 471 ASP A C 1
ATOM 3735 O O . ASP A 1 471 ? -5.720 17.319 6.062 1.00 79.94 471 ASP A O 1
ATOM 3739 N N . SER A 1 472 ? -5.981 18.773 7.760 1.00 79.19 472 SER A N 1
ATOM 3740 C CA . SER A 1 472 ? -7.233 18.227 8.297 1.00 79.19 472 SER A CA 1
ATOM 3741 C C . SER A 1 472 ? -8.342 18.136 7.234 1.00 79.19 472 SER A C 1
ATOM 3743 O O . SER A 1 472 ? -9.035 17.125 7.124 1.00 79.19 472 SER A O 1
ATOM 3745 N N . SER A 1 473 ? -8.503 19.170 6.397 1.00 79.50 473 SER A N 1
ATOM 3746 C CA . SER A 1 473 ? -9.484 19.194 5.295 1.00 79.50 473 SER A CA 1
ATOM 3747 C C . SER A 1 473 ? -9.162 18.189 4.175 1.00 79.50 473 SER A C 1
ATOM 3749 O O . SER A 1 473 ? -10.056 17.551 3.605 1.00 79.50 473 SER A O 1
ATOM 3751 N N . ARG A 1 474 ? -7.874 17.988 3.878 1.00 78.31 474 ARG A N 1
ATOM 3752 C CA . ARG A 1 474 ? -7.430 16.991 2.891 1.00 78.31 474 ARG A CA 1
ATOM 3753 C C . ARG A 1 474 ? -7.645 15.567 3.383 1.00 78.31 474 ARG A C 1
ATOM 3755 O O . ARG A 1 474 ? -8.210 14.761 2.648 1.00 78.31 474 ARG A O 1
ATOM 3762 N N . LEU A 1 475 ? -7.265 15.288 4.631 1.00 82.38 475 LEU A N 1
ATOM 3763 C CA . LEU A 1 475 ? -7.522 14.001 5.278 1.00 82.38 475 LEU A CA 1
ATOM 3764 C C . LEU A 1 475 ? -9.020 13.682 5.267 1.00 82.38 475 LEU A C 1
ATOM 3766 O O . LEU A 1 475 ? -9.428 12.583 4.909 1.00 82.38 475 LEU A O 1
ATOM 3770 N N . ASN A 1 476 ? -9.840 14.691 5.559 1.00 80.06 476 ASN A N 1
ATOM 3771 C CA . ASN A 1 476 ? -11.287 14.619 5.453 1.00 80.06 476 ASN A CA 1
ATOM 3772 C C . ASN A 1 476 ? -11.743 14.130 4.070 1.00 80.06 476 ASN A C 1
ATOM 3774 O O . ASN A 1 476 ? -12.516 13.175 3.968 1.00 80.06 476 ASN A O 1
ATOM 3778 N N . THR A 1 477 ? -11.265 14.780 3.012 1.00 79.69 477 THR A N 1
ATOM 3779 C CA . THR A 1 477 ? -11.623 14.417 1.635 1.00 79.69 477 THR A CA 1
ATOM 3780 C C . THR A 1 477 ? -11.265 12.962 1.345 1.00 79.69 477 THR A C 1
ATOM 3782 O O . THR A 1 477 ? -12.110 12.227 0.843 1.00 79.69 477 THR A O 1
ATOM 3785 N N . ALA A 1 478 ? -10.076 12.515 1.754 1.00 81.12 478 ALA A N 1
ATOM 3786 C CA . ALA A 1 478 ? -9.649 11.135 1.559 1.00 81.12 478 ALA A CA 1
ATOM 3787 C C . ALA A 1 478 ? -10.483 10.115 2.353 1.00 81.12 478 ALA A C 1
ATOM 3789 O O . ALA A 1 478 ? -10.898 9.107 1.792 1.00 81.12 478 ALA A O 1
ATOM 3790 N N . MET A 1 479 ? -10.817 10.389 3.620 1.00 82.69 479 MET A N 1
ATOM 3791 C CA . MET A 1 479 ? -11.674 9.504 4.430 1.00 82.69 479 MET A CA 1
ATOM 3792 C C . MET A 1 479 ? -13.084 9.338 3.838 1.00 82.69 479 MET A C 1
ATOM 3794 O O . MET A 1 479 ? -13.718 8.305 4.039 1.00 82.69 479 MET A O 1
ATOM 3798 N N . THR A 1 480 ? -13.590 10.345 3.116 1.00 78.62 480 THR A N 1
ATOM 3799 C CA . THR A 1 480 ? -14.921 10.297 2.490 1.00 78.62 480 THR A CA 1
ATOM 3800 C C . THR A 1 480 ? -14.880 9.699 1.085 1.00 78.62 480 THR A C 1
ATOM 3802 O O . THR A 1 480 ? -15.645 8.786 0.781 1.00 78.62 480 THR A O 1
ATOM 3805 N N . SER A 1 481 ? -14.027 10.243 0.218 1.00 79.81 481 SER A N 1
ATOM 3806 C CA . SER A 1 481 ? -14.006 9.929 -1.212 1.00 79.81 481 SER A CA 1
ATOM 3807 C C . SER A 1 481 ? -13.097 8.753 -1.552 1.00 79.81 481 SER A C 1
ATOM 3809 O O . SER A 1 481 ? -13.200 8.238 -2.658 1.00 79.81 481 SER A O 1
ATOM 3811 N N . LYS A 1 482 ? -12.218 8.325 -0.629 1.00 85.00 482 LYS A N 1
ATOM 3812 C CA . LYS A 1 482 ? -11.168 7.298 -0.815 1.00 85.00 482 LYS A CA 1
ATOM 3813 C C . LYS A 1 482 ? -10.105 7.629 -1.866 1.00 85.00 482 LYS A C 1
ATOM 3815 O O . LYS A 1 482 ? -9.122 6.909 -1.992 1.00 85.00 482 LYS A O 1
ATOM 3820 N N . THR A 1 483 ? -10.269 8.732 -2.576 1.00 84.25 483 THR A N 1
ATOM 3821 C CA . THR A 1 483 ? -9.331 9.286 -3.544 1.00 84.25 483 THR A CA 1
ATOM 3822 C C . THR A 1 483 ? -9.234 10.789 -3.333 1.00 84.25 483 THR A C 1
ATOM 3824 O O . THR A 1 483 ? -10.089 11.409 -2.684 1.00 84.25 483 THR A O 1
ATOM 3827 N N . PHE A 1 484 ? -8.182 11.400 -3.867 1.00 81.88 484 PHE A N 1
ATOM 3828 C CA . PHE A 1 484 ? -8.109 12.851 -3.945 1.00 81.88 484 PHE A CA 1
ATOM 3829 C C . PHE A 1 484 ? -7.487 13.300 -5.273 1.00 81.88 484 PHE A C 1
ATOM 3831 O O . PHE A 1 484 ? -6.476 12.743 -5.711 1.00 81.88 484 PHE A O 1
ATOM 3838 N N . PRO A 1 485 ? -8.076 14.316 -5.927 1.00 80.12 485 PRO A N 1
ATOM 3839 C CA . PRO A 1 485 ? -7.552 14.842 -7.173 1.00 80.12 485 PRO A CA 1
ATOM 3840 C C . PRO A 1 485 ? -6.360 15.768 -6.921 1.00 80.12 485 PRO A C 1
ATOM 3842 O O . PRO A 1 485 ? -6.339 16.558 -5.970 1.00 80.12 485 PRO A O 1
ATOM 3845 N N . ILE A 1 486 ? -5.388 15.713 -7.823 1.00 81.00 486 ILE A N 1
ATOM 3846 C CA . ILE A 1 486 ? -4.294 16.666 -7.949 1.00 81.00 486 ILE A CA 1
ATOM 3847 C C . ILE A 1 486 ? -4.315 17.231 -9.360 1.00 81.00 486 ILE A C 1
ATOM 3849 O O . ILE A 1 486 ? -4.169 16.502 -10.334 1.00 81.00 486 ILE A O 1
ATOM 3853 N N . ASP A 1 487 ? -4.462 18.551 -9.427 1.00 79.38 487 ASP A N 1
ATOM 3854 C CA . ASP A 1 487 ? -4.343 19.341 -10.648 1.00 79.38 487 ASP A CA 1
ATOM 3855 C C . ASP A 1 487 ? -3.335 20.468 -10.392 1.00 79.38 487 ASP A C 1
ATOM 3857 O O . ASP A 1 487 ? -3.650 21.494 -9.772 1.00 79.38 487 ASP A O 1
ATOM 3861 N N . LYS A 1 488 ? -2.071 20.220 -10.749 1.00 80.44 488 LYS A N 1
ATOM 3862 C CA . LYS A 1 488 ? -0.966 21.175 -10.581 1.00 80.44 488 LYS A CA 1
ATOM 3863 C C . LYS A 1 488 ? 0.096 20.977 -11.651 1.00 80.44 488 LYS A C 1
ATOM 3865 O O . LYS A 1 488 ? 0.560 19.867 -11.859 1.00 80.44 488 LYS A O 1
ATOM 3870 N N . ALA A 1 489 ? 0.566 22.087 -12.228 1.00 73.38 489 ALA A N 1
ATOM 3871 C CA . ALA A 1 489 ? 1.719 22.117 -13.133 1.00 73.38 489 ALA A CA 1
ATOM 3872 C C . ALA A 1 489 ? 1.649 21.028 -14.226 1.00 73.38 489 ALA A C 1
ATOM 3874 O O . ALA A 1 489 ? 2.548 20.200 -14.342 1.00 73.38 489 ALA A O 1
ATOM 3875 N N . SER A 1 490 ? 0.547 21.035 -14.990 1.00 69.00 490 SER A N 1
ATOM 3876 C CA . SER A 1 490 ? 0.156 20.059 -16.030 1.00 69.00 490 SER A CA 1
ATOM 3877 C C . SER A 1 490 ? -0.177 18.630 -15.576 1.00 69.00 490 SER A C 1
ATOM 3879 O O . SER A 1 490 ? -0.847 17.935 -16.339 1.00 69.00 490 SER A O 1
ATOM 3881 N N . ILE A 1 491 ? 0.141 18.257 -14.333 1.00 73.75 491 ILE A N 1
ATOM 3882 C CA . ILE A 1 491 ? -0.223 16.959 -13.758 1.00 73.75 491 ILE A CA 1
ATOM 3883 C C . ILE A 1 491 ? -1.688 16.990 -13.343 1.00 73.75 491 ILE A C 1
ATOM 3885 O O . ILE A 1 491 ? -2.059 17.710 -12.413 1.00 73.75 491 ILE A O 1
ATOM 3889 N N . ASN A 1 492 ? -2.492 16.181 -14.031 1.00 79.31 492 ASN A N 1
ATOM 3890 C CA . ASN A 1 492 ? -3.887 15.899 -13.714 1.00 79.31 492 ASN A CA 1
ATOM 3891 C C . ASN A 1 492 ? -3.999 14.429 -13.317 1.00 79.31 492 ASN A C 1
ATOM 3893 O O . ASN A 1 492 ? -4.065 13.554 -14.179 1.00 79.31 492 ASN A O 1
ATOM 3897 N N . ALA A 1 493 ? -3.995 14.158 -12.017 1.00 78.44 493 ALA A N 1
ATOM 3898 C CA . ALA A 1 493 ? -4.001 12.801 -11.493 1.00 78.44 493 ALA A CA 1
ATOM 3899 C C . ALA A 1 493 ? -5.006 12.653 -10.352 1.00 78.44 493 ALA A C 1
ATOM 3901 O O . ALA A 1 493 ? -5.181 13.545 -9.527 1.00 78.44 493 ALA A O 1
ATOM 3902 N N . GLU A 1 494 ? -5.632 11.487 -10.275 1.00 83.75 494 GLU A N 1
ATOM 3903 C CA . GLU A 1 494 ? -6.372 11.057 -9.096 1.00 83.75 494 GLU A CA 1
ATOM 3904 C C . GLU A 1 494 ? -5.513 10.042 -8.345 1.00 83.75 494 GLU A C 1
ATOM 3906 O O . GLU A 1 494 ? -5.165 8.988 -8.894 1.00 83.75 494 GLU A O 1
ATOM 3911 N N . LEU A 1 495 ? -5.124 10.403 -7.120 1.00 83.88 495 LEU A N 1
ATOM 3912 C CA . LEU A 1 495 ? -4.320 9.552 -6.255 1.00 83.88 495 LEU A CA 1
ATOM 3913 C C . LEU A 1 495 ? -5.208 8.771 -5.291 1.00 83.88 495 LEU A C 1
ATOM 3915 O O . LEU A 1 495 ? -6.222 9.302 -4.811 1.00 83.88 495 LEU A O 1
ATOM 3919 N N . PRO A 1 496 ? -4.813 7.533 -4.969 1.00 83.00 496 PRO A N 1
ATOM 3920 C CA . PRO A 1 496 ? -5.521 6.762 -3.978 1.00 83.00 496 PRO A CA 1
ATOM 3921 C C . PRO A 1 496 ? -5.284 7.352 -2.581 1.00 83.00 496 PRO A C 1
ATOM 3923 O O . PRO A 1 496 ? -4.197 7.803 -2.222 1.00 83.00 496 PRO A O 1
ATOM 3926 N N . GLY A 1 497 ? -6.352 7.384 -1.797 1.00 83.94 497 GLY A N 1
ATOM 3927 C CA . GLY A 1 497 ? -6.357 7.735 -0.381 1.00 83.94 497 GLY A CA 1
ATOM 3928 C C . GLY A 1 497 ? -7.131 6.685 0.403 1.00 83.94 497 GLY A C 1
ATOM 3929 O O . GLY A 1 497 ? -7.823 7.012 1.370 1.00 83.94 497 GLY A O 1
ATOM 3930 N N . ASN A 1 498 ? -7.069 5.426 -0.040 1.00 85.38 498 ASN A N 1
ATOM 3931 C CA . ASN A 1 498 ? -7.873 4.334 0.469 1.00 85.38 498 ASN A CA 1
ATOM 3932 C C . ASN A 1 498 ? -7.221 3.766 1.758 1.00 85.38 498 ASN A C 1
ATOM 3934 O O . ASN A 1 498 ? -7.286 2.572 1.998 1.00 85.38 498 ASN A O 1
ATOM 3938 N N . ALA A 1 499 ? -6.687 4.580 2.668 1.00 90.31 499 ALA A N 1
ATOM 3939 C CA . ALA A 1 499 ? -6.101 4.097 3.927 1.00 90.31 499 ALA A CA 1
ATOM 3940 C C . ALA A 1 499 ? -7.117 4.062 5.085 1.00 90.31 499 ALA A C 1
ATOM 3942 O O . ALA A 1 499 ? -8.006 4.918 5.173 1.00 90.31 499 ALA A O 1
ATOM 3943 N N . THR A 1 500 ? -6.968 3.129 6.031 1.00 93.25 500 THR A N 1
ATOM 3944 C CA . THR A 1 500 ? -7.654 3.206 7.333 1.00 93.25 500 THR A CA 1
ATOM 3945 C C . THR A 1 500 ? -6.873 4.108 8.283 1.00 93.25 500 THR A C 1
ATOM 3947 O O . THR A 1 500 ? -5.781 3.773 8.715 1.00 93.25 500 THR A O 1
ATOM 3950 N N . VAL A 1 501 ? -7.440 5.260 8.638 1.00 93.25 501 VAL A N 1
ATOM 3951 C CA . VAL A 1 501 ? -6.826 6.191 9.598 1.00 93.25 501 VAL A CA 1
ATOM 3952 C C . VAL A 1 501 ? -6.989 5.720 11.051 1.00 93.25 501 VAL A C 1
ATOM 3954 O O . VAL A 1 501 ? -8.117 5.586 11.535 1.00 93.25 501 VAL A O 1
ATOM 3957 N N . VAL A 1 502 ? -5.866 5.538 11.749 1.00 95.44 502 VAL A N 1
ATOM 3958 C CA . VAL A 1 502 ? -5.769 5.339 13.204 1.00 95.44 502 VAL A CA 1
ATOM 3959 C C . VAL A 1 502 ? -5.036 6.542 13.789 1.00 95.44 502 VAL A C 1
ATOM 3961 O O . VAL A 1 502 ? -3.812 6.608 13.765 1.00 95.44 502 VAL A O 1
ATOM 3964 N N . ALA A 1 503 ? -5.787 7.517 14.287 1.00 93.38 503 ALA A N 1
ATOM 3965 C CA . ALA A 1 503 ? -5.236 8.750 14.827 1.00 93.38 503 ALA A CA 1
ATOM 3966 C C . ALA A 1 503 ? -5.054 8.680 16.350 1.00 93.38 503 ALA A C 1
ATOM 3968 O O . ALA A 1 503 ? -5.869 8.093 17.065 1.00 93.38 503 ALA A O 1
ATOM 3969 N N . THR A 1 504 ? -4.012 9.327 16.850 1.00 93.12 504 THR A N 1
ATOM 3970 C CA . THR A 1 504 ? -3.759 9.597 18.263 1.00 93.12 504 THR A CA 1
ATOM 3971 C C . THR A 1 504 ? -3.570 11.096 18.438 1.00 93.12 504 THR A C 1
ATOM 3973 O O . THR A 1 504 ? -3.026 11.783 17.576 1.00 93.12 504 THR A O 1
ATOM 3976 N N . GLY A 1 505 ? -4.052 11.626 19.553 1.00 90.44 505 GLY A N 1
ATOM 3977 C CA . GLY A 1 505 ? -3.886 13.032 19.886 1.00 90.44 505 GLY A CA 1
ATOM 3978 C C . GLY A 1 505 ? -3.952 13.265 21.382 1.00 90.44 505 GLY A C 1
ATOM 3979 O O . GLY A 1 505 ? -4.299 12.371 22.167 1.00 90.44 505 GLY A O 1
ATOM 3980 N N . ASN A 1 506 ? -3.582 14.468 21.785 1.00 89.50 506 ASN A N 1
ATOM 3981 C CA . ASN A 1 506 ? -3.707 14.926 23.157 1.00 89.50 506 ASN A CA 1
ATOM 3982 C C . ASN A 1 506 ? -4.965 15.772 23.351 1.00 89.50 506 ASN A C 1
ATOM 3984 O O . ASN A 1 506 ? -5.501 16.346 22.403 1.00 89.50 506 ASN A O 1
ATOM 3988 N N . PHE A 1 507 ? -5.444 15.816 24.591 1.00 86.50 507 PHE A N 1
ATOM 3989 C CA . PHE A 1 507 ? -6.379 16.857 25.005 1.00 86.50 507 PHE A CA 1
ATOM 3990 C C . PHE A 1 507 ? -5.664 18.216 25.012 1.00 86.50 507 PHE A C 1
ATOM 3992 O O . PHE A 1 507 ? -4.453 18.261 25.248 1.00 86.50 507 PHE A O 1
ATOM 3999 N N . GLU A 1 508 ? -6.395 19.304 24.752 1.00 81.06 508 GLU A N 1
ATOM 4000 C CA . GLU A 1 508 ? -5.825 20.662 24.812 1.00 81.06 508 GLU A CA 1
ATOM 4001 C C . GLU A 1 508 ? -5.341 21.001 26.226 1.00 81.06 508 GLU A C 1
ATOM 4003 O O . GLU A 1 508 ? -4.233 21.506 26.411 1.00 81.06 508 GLU A O 1
ATOM 4008 N N . ASP A 1 509 ? -6.154 20.640 27.217 1.00 78.62 509 ASP A N 1
ATOM 4009 C CA . ASP A 1 509 ? -5.845 20.756 28.633 1.00 78.62 509 ASP A CA 1
ATOM 4010 C C . ASP A 1 509 ? -5.654 19.375 29.261 1.00 78.62 509 ASP A C 1
ATOM 4012 O O . ASP A 1 509 ? -6.178 18.371 28.782 1.00 78.62 509 ASP A O 1
ATOM 4016 N N . TYR A 1 510 ? -4.911 19.314 30.367 1.00 77.62 510 TYR A N 1
ATOM 4017 C CA . TYR A 1 510 ? -4.797 18.076 31.132 1.00 77.62 510 TYR A CA 1
ATOM 4018 C C . TYR A 1 510 ? -6.155 17.723 31.752 1.00 77.62 510 TYR A C 1
ATOM 4020 O O . TYR A 1 510 ? -6.683 18.475 32.575 1.00 77.62 510 TYR A O 1
ATOM 4028 N N . VAL A 1 511 ? -6.693 16.559 31.390 1.00 74.88 511 VAL A N 1
ATOM 4029 C CA . VAL A 1 511 ? -8.006 16.099 31.854 1.00 74.88 511 VAL A CA 1
ATOM 4030 C C . VAL A 1 511 ? -7.836 14.997 32.892 1.00 74.88 511 VAL A C 1
ATOM 4032 O O . VAL A 1 511 ? -7.395 13.897 32.561 1.00 74.88 511 VAL A O 1
ATOM 4035 N N . ASP A 1 512 ? -8.200 15.286 34.140 1.00 68.56 512 ASP A N 1
ATOM 4036 C CA . ASP A 1 512 ? -8.255 14.292 35.227 1.00 68.56 512 ASP A CA 1
ATOM 4037 C C . ASP A 1 512 ? -9.684 13.750 35.424 1.00 68.56 512 ASP A C 1
ATOM 4039 O O . ASP A 1 512 ? -9.871 12.592 35.795 1.00 68.56 512 ASP A O 1
ATOM 4043 N N . ASP A 1 513 ? -10.698 14.572 35.123 1.00 70.62 513 ASP A N 1
ATOM 4044 C CA . ASP A 1 513 ? -12.114 14.218 35.229 1.00 70.62 513 ASP A CA 1
ATOM 4045 C C . ASP A 1 513 ? -12.786 14.170 33.853 1.00 70.62 513 ASP A C 1
ATOM 4047 O O . ASP A 1 513 ? -12.694 15.080 33.028 1.00 70.62 513 ASP A O 1
ATOM 4051 N N . MET A 1 514 ? -13.509 13.080 33.630 1.00 66.81 514 MET A N 1
ATOM 4052 C CA . MET A 1 514 ? -14.152 12.737 32.372 1.00 66.81 514 MET A CA 1
ATOM 4053 C C . MET A 1 514 ? -15.295 13.682 31.998 1.00 66.81 514 MET A C 1
ATOM 4055 O O . MET A 1 514 ? -15.669 13.731 30.826 1.00 66.81 514 MET A O 1
ATOM 4059 N N . GLU A 1 515 ? -15.838 14.429 32.964 1.00 66.06 515 GLU A N 1
ATOM 4060 C CA . GLU A 1 515 ? -16.852 15.460 32.711 1.00 66.06 515 GLU A CA 1
ATOM 4061 C C . GLU A 1 515 ? -16.329 16.595 31.814 1.00 66.06 515 GLU A C 1
ATOM 4063 O O . GLU A 1 515 ? -17.102 17.150 31.035 1.00 66.06 515 GLU A O 1
ATOM 4068 N N . PHE A 1 516 ? -15.020 16.880 31.837 1.00 65.75 516 PHE A N 1
ATOM 4069 C CA . PHE A 1 516 ? -14.411 17.971 31.060 1.00 65.75 516 PHE A CA 1
ATOM 4070 C C . PHE A 1 516 ? -13.815 17.531 29.722 1.00 65.75 516 PHE A C 1
ATOM 4072 O O . PHE A 1 516 ? -13.393 18.375 28.938 1.00 65.75 516 PHE A O 1
ATOM 4079 N N . VAL A 1 517 ? -13.817 16.227 29.410 1.00 74.25 517 VAL A N 1
ATOM 4080 C CA . VAL A 1 517 ? -13.209 15.696 28.173 1.00 74.25 517 VAL A CA 1
ATOM 4081 C C . VAL A 1 517 ? -13.738 16.407 26.938 1.00 74.25 517 VAL A C 1
ATOM 4083 O O . VAL A 1 517 ? -12.964 16.714 26.040 1.00 74.25 517 VAL A O 1
ATOM 4086 N N . LYS A 1 518 ? -15.048 16.667 26.895 1.00 72.25 518 LYS A N 1
ATOM 4087 C CA . LYS A 1 518 ? -15.703 17.299 25.750 1.00 72.25 518 LYS A CA 1
ATOM 4088 C C . LYS A 1 518 ? -15.164 18.705 25.472 1.00 72.25 518 LYS A C 1
ATOM 4090 O O . LYS A 1 518 ? -15.024 19.058 24.308 1.00 72.25 518 LYS A O 1
ATOM 4095 N N . ASP A 1 519 ? -14.868 19.461 26.523 1.00 72.06 519 ASP A N 1
ATOM 4096 C CA . ASP A 1 519 ? -14.405 20.847 26.429 1.00 72.06 519 ASP A CA 1
ATOM 4097 C C . ASP A 1 519 ? -12.901 20.932 26.114 1.00 72.06 519 ASP A C 1
ATOM 4099 O O . ASP A 1 519 ? -12.416 21.991 25.737 1.00 72.06 519 ASP A O 1
ATOM 4103 N N . SER A 1 520 ? -12.171 19.818 26.241 1.00 76.25 520 SER A N 1
ATOM 4104 C CA . SER A 1 520 ? -10.730 19.717 25.965 1.00 76.25 520 SER A CA 1
ATOM 4105 C C . SER A 1 520 ? -10.407 18.977 24.659 1.00 76.25 520 SER A C 1
ATOM 4107 O O . SER A 1 520 ? -9.250 18.610 24.425 1.00 76.25 520 SER A O 1
ATOM 4109 N N . ILE A 1 521 ? -11.411 18.711 23.812 1.00 75.81 521 ILE A N 1
ATOM 4110 C CA . ILE A 1 521 ? -11.186 18.195 22.456 1.00 75.81 521 ILE A CA 1
ATOM 4111 C C . ILE A 1 521 ? -10.690 19.351 21.576 1.00 75.81 521 ILE A C 1
ATOM 4113 O O . ILE A 1 521 ? -11.331 20.396 21.574 1.00 75.81 521 ILE A O 1
ATOM 4117 N N . PRO A 1 522 ? -9.629 19.163 20.769 1.00 70.94 522 PRO A N 1
ATOM 4118 C CA . PRO A 1 522 ? -9.129 20.233 19.916 1.00 70.94 522 PRO A CA 1
ATOM 4119 C C . PRO A 1 522 ? -10.167 20.783 18.926 1.00 70.94 522 PRO A C 1
ATOM 4121 O O . PRO A 1 522 ? -10.830 20.016 18.220 1.00 70.94 522 PRO A O 1
ATOM 4124 N N . ASP A 1 523 ? -10.243 22.107 18.786 1.00 67.81 523 ASP A N 1
ATOM 4125 C CA . ASP A 1 523 ? -11.241 22.795 17.943 1.00 67.81 523 ASP A CA 1
ATOM 4126 C C . ASP A 1 523 ? -11.250 22.313 16.476 1.00 67.81 523 ASP A C 1
ATOM 4128 O O . ASP A 1 523 ? -12.295 22.174 15.834 1.00 67.81 523 ASP A O 1
ATOM 4132 N N . HIS A 1 524 ? -10.077 22.064 15.879 1.00 66.25 524 HIS A N 1
ATOM 4133 C CA . HIS A 1 524 ? -9.990 21.563 14.496 1.00 66.25 524 HIS A CA 1
ATOM 4134 C C . HIS A 1 524 ? -10.423 20.100 14.377 1.00 66.25 524 HIS A C 1
ATOM 4136 O O . HIS A 1 524 ? -10.857 19.686 13.295 1.00 66.25 524 HIS A O 1
ATOM 4142 N N . ALA A 1 525 ? -10.354 19.341 15.474 1.00 62.72 525 ALA A N 1
ATOM 4143 C CA . ALA A 1 525 ? -10.810 17.964 15.540 1.00 62.72 525 ALA A CA 1
ATOM 4144 C C . ALA A 1 525 ? -12.341 17.866 15.572 1.00 62.72 525 ALA A C 1
ATOM 4146 O O . ALA A 1 525 ? -12.857 16.870 15.075 1.00 62.72 525 ALA A O 1
ATOM 4147 N N . GLU A 1 526 ? -13.084 18.880 16.040 1.00 64.44 526 GLU A N 1
ATOM 4148 C CA . GLU A 1 526 ? -14.559 18.841 16.098 1.00 64.44 526 GLU A CA 1
ATOM 4149 C C . GLU A 1 526 ? -15.199 18.511 14.743 1.00 64.44 526 GLU A C 1
ATOM 4151 O O . GLU A 1 526 ? -16.065 17.644 14.644 1.00 64.44 526 GLU A O 1
ATOM 4156 N N . SER A 1 527 ? -14.714 19.137 13.665 1.00 62.47 527 SER A N 1
ATOM 4157 C CA . SER A 1 527 ? -15.198 18.880 12.297 1.00 62.47 527 SER A CA 1
ATOM 4158 C C . SER A 1 527 ? -14.873 17.472 11.770 1.00 62.47 527 SER A C 1
ATOM 4160 O O . SER A 1 527 ? -15.452 17.019 10.776 1.00 62.47 527 SER A O 1
ATOM 4162 N N . LEU A 1 528 ? -13.925 16.796 12.424 1.00 64.38 528 LEU A N 1
ATOM 4163 C CA . LEU A 1 528 ? -13.408 15.469 12.105 1.00 64.38 528 LEU A CA 1
ATOM 4164 C C . LEU A 1 528 ? -13.980 14.383 13.020 1.00 64.38 528 LEU A C 1
ATOM 4166 O O . LEU A 1 528 ? -14.001 13.225 12.602 1.00 64.38 528 LEU A O 1
ATOM 4170 N N . LEU A 1 529 ? -14.488 14.732 14.208 1.00 68.31 529 LEU A N 1
ATOM 4171 C CA . LEU A 1 529 ? -15.032 13.776 15.175 1.00 68.31 529 LEU A CA 1
ATOM 4172 C C . LEU A 1 529 ? -16.100 12.896 14.540 1.00 68.31 529 LEU A C 1
ATOM 4174 O O . LEU A 1 529 ? -16.051 11.674 14.652 1.00 68.31 529 LEU A O 1
ATOM 4178 N N . ASP A 1 530 ? -17.016 13.507 13.793 1.00 67.94 530 ASP A N 1
ATOM 4179 C CA . ASP A 1 530 ? -18.102 12.753 13.187 1.00 67.94 530 ASP A CA 1
ATOM 4180 C C . ASP A 1 530 ? -17.578 11.760 12.135 1.00 67.94 530 ASP A C 1
ATOM 4182 O O . ASP A 1 530 ? -18.302 10.845 11.766 1.00 67.94 530 ASP A O 1
ATOM 4186 N N . ARG A 1 531 ? -16.367 11.925 11.582 1.00 77.00 531 ARG A N 1
ATOM 4187 C CA . ARG A 1 531 ? -15.818 11.053 10.518 1.00 77.00 531 ARG A CA 1
ATOM 4188 C C . ARG A 1 531 ? -15.125 9.809 11.063 1.00 77.00 531 ARG A C 1
ATOM 4190 O O . ARG A 1 531 ? -14.940 8.843 10.322 1.00 77.00 531 ARG A O 1
ATOM 4197 N N . PHE A 1 532 ? -14.746 9.827 12.335 1.00 86.12 532 PHE A N 1
ATOM 4198 C CA . PHE A 1 532 ? -14.224 8.655 13.019 1.00 86.12 532 PHE A CA 1
ATOM 4199 C C . PHE A 1 532 ? -15.380 7.767 13.478 1.00 86.12 532 PHE A C 1
ATOM 4201 O O . PHE A 1 532 ? -16.350 8.226 14.074 1.00 86.12 532 PHE A O 1
ATOM 4208 N N . HIS A 1 533 ? -15.272 6.465 13.218 1.00 89.81 533 HIS A N 1
ATOM 4209 C CA . HIS A 1 533 ? -16.279 5.502 13.669 1.00 89.81 533 HIS A CA 1
ATOM 4210 C C . HIS A 1 533 ? -16.133 5.226 15.167 1.00 89.81 533 HIS A C 1
ATOM 4212 O O . HIS A 1 533 ? -17.128 5.030 15.866 1.00 89.81 533 HIS A O 1
ATOM 4218 N N . LEU A 1 534 ? -14.887 5.206 15.651 1.00 91.69 534 LEU A N 1
ATOM 4219 C CA . LEU A 1 534 ? -14.537 4.992 17.048 1.00 91.69 534 LEU A CA 1
ATOM 4220 C C . LEU A 1 534 ? -13.682 6.155 17.545 1.00 91.69 534 LEU A C 1
ATOM 4222 O O . LEU A 1 534 ? -12.579 6.371 17.058 1.00 91.69 534 LEU A O 1
ATOM 4226 N N . ILE A 1 535 ? -14.166 6.878 18.546 1.00 89.69 535 ILE A N 1
ATOM 4227 C CA . ILE A 1 535 ? -13.374 7.887 19.249 1.00 89.69 535 ILE A CA 1
ATOM 4228 C C . ILE A 1 535 ? -13.321 7.474 20.708 1.00 89.69 535 ILE A C 1
ATOM 4230 O O . ILE A 1 535 ? -14.367 7.273 21.329 1.00 89.69 535 ILE A O 1
ATOM 4234 N N . TYR A 1 536 ? -12.118 7.310 21.242 1.00 91.25 536 TYR A N 1
ATOM 4235 C CA . TYR A 1 536 ? -11.917 6.867 22.609 1.00 91.25 536 TYR A CA 1
ATOM 4236 C C . TYR A 1 536 ? -11.011 7.831 23.365 1.00 91.25 536 TYR A C 1
ATOM 4238 O O . TYR A 1 536 ? -9.842 7.997 23.026 1.00 91.25 536 TYR A O 1
ATOM 4246 N N . ALA A 1 537 ? -11.566 8.437 24.411 1.00 89.44 537 ALA A N 1
ATOM 4247 C CA . ALA A 1 537 ? -10.805 9.150 25.420 1.00 89.44 537 ALA A CA 1
ATOM 4248 C C . ALA A 1 537 ? -10.237 8.128 26.413 1.00 89.44 537 ALA A C 1
ATOM 4250 O O . ALA A 1 537 ? -10.966 7.531 27.214 1.00 89.44 537 ALA A O 1
ATOM 4251 N N . MET A 1 538 ? -8.933 7.888 26.315 1.00 88.25 538 MET A N 1
ATOM 4252 C CA . MET A 1 538 ? -8.205 7.001 27.210 1.00 88.25 538 MET A CA 1
ATOM 4253 C C . MET A 1 538 ? -8.045 7.674 28.567 1.00 88.25 538 MET A C 1
ATOM 4255 O O . MET A 1 538 ? -7.732 8.862 28.665 1.00 88.25 538 MET A O 1
ATOM 4259 N N . ARG A 1 539 ? -8.223 6.876 29.614 1.00 81.81 539 ARG A N 1
ATOM 4260 C CA . ARG A 1 539 ? -7.960 7.292 30.988 1.00 81.81 539 ARG A CA 1
ATOM 4261 C C . ARG A 1 539 ? -6.532 6.945 31.369 1.00 81.81 539 ARG A C 1
ATOM 4263 O O . ARG A 1 539 ? -5.929 6.034 30.793 1.00 81.81 539 ARG A O 1
ATOM 4270 N N . SER A 1 540 ? -6.022 7.647 32.373 1.00 78.62 540 SER A N 1
ATOM 4271 C CA . SER A 1 540 ? -4.832 7.204 33.090 1.00 78.62 540 SER A CA 1
ATOM 4272 C C . SER A 1 540 ? -5.044 5.770 33.602 1.00 78.62 540 SER A C 1
ATOM 4274 O O . SER A 1 540 ? -6.162 5.446 34.007 1.00 78.62 540 SER A O 1
ATOM 4276 N N . PRO A 1 541 ? -4.011 4.909 33.569 1.00 81.56 541 PRO A N 1
ATOM 4277 C CA . PRO A 1 541 ? -4.100 3.558 34.114 1.00 81.56 541 PRO A CA 1
ATOM 4278 C C . PRO A 1 541 ? -4.602 3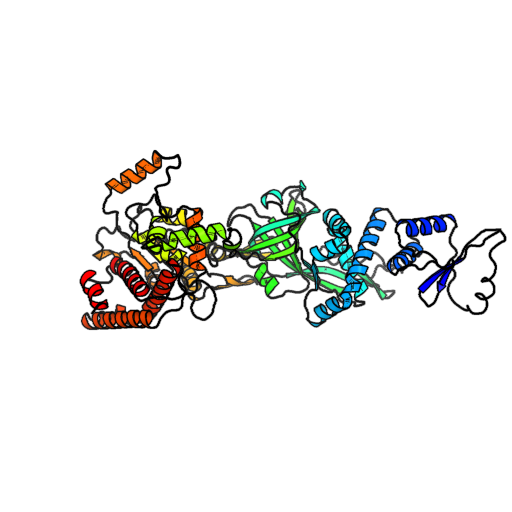.558 35.559 1.00 81.56 541 PRO A C 1
ATOM 4280 O O . PRO A 1 541 ? -4.081 4.310 36.386 1.00 81.56 541 PRO A O 1
ATOM 4283 N N . ASP A 1 542 ? -5.564 2.687 35.869 1.00 79.88 542 ASP A N 1
ATOM 4284 C CA . ASP A 1 542 ? -6.114 2.568 37.225 1.00 79.88 542 ASP A CA 1
ATOM 4285 C C . ASP A 1 542 ? -5.049 2.040 38.204 1.00 79.88 542 ASP A C 1
ATOM 4287 O O . ASP A 1 542 ? -4.966 2.478 39.352 1.00 79.88 542 ASP A O 1
ATOM 4291 N N . ASN A 1 543 ? -4.202 1.111 37.745 1.00 86.56 543 ASN A N 1
ATOM 4292 C CA . ASN A 1 543 ? -3.124 0.528 38.537 1.00 86.56 543 ASN A CA 1
ATOM 4293 C C . ASN A 1 543 ? -1.744 0.979 38.036 1.00 86.56 543 ASN A C 1
ATOM 4295 O O . ASN A 1 543 ? -1.147 0.358 37.157 1.00 86.56 543 ASN A O 1
ATOM 4299 N N . GLN A 1 544 ? -1.220 2.052 38.632 1.00 85.50 544 GLN A N 1
ATOM 4300 C CA . GLN A 1 544 ? 0.105 2.577 38.288 1.00 85.50 544 GLN A CA 1
ATOM 4301 C C . GLN A 1 544 ? 1.262 1.650 38.685 1.00 85.50 544 GLN A C 1
ATOM 4303 O O . GLN A 1 544 ? 2.290 1.675 38.017 1.00 85.50 544 GLN A O 1
ATOM 4308 N N . GLU A 1 545 ? 1.113 0.840 39.736 1.00 87.69 545 GLU A N 1
ATOM 4309 C CA . GLU A 1 545 ? 2.157 -0.089 40.195 1.00 87.69 545 GLU A CA 1
ATOM 4310 C C . GLU A 1 545 ? 2.419 -1.163 39.137 1.00 87.69 545 GLU A C 1
ATOM 4312 O O . GLU A 1 545 ? 3.548 -1.316 38.689 1.00 87.69 545 GLU A O 1
ATOM 4317 N N . LYS A 1 546 ? 1.360 -1.781 38.600 1.00 86.69 546 LYS A N 1
ATOM 4318 C CA . LYS A 1 546 ? 1.484 -2.734 37.485 1.00 86.69 546 LYS A CA 1
ATOM 4319 C C . LYS A 1 546 ? 2.145 -2.135 36.247 1.00 86.69 546 LYS A C 1
ATOM 4321 O O . LYS A 1 546 ? 2.865 -2.832 35.542 1.00 86.69 546 LYS A O 1
ATOM 4326 N N . VAL A 1 547 ? 1.859 -0.867 35.943 1.00 85.69 547 VAL A N 1
ATOM 4327 C CA . VAL A 1 547 ? 2.487 -0.173 34.810 1.00 85.69 547 VAL A CA 1
ATOM 4328 C C . VAL A 1 547 ? 3.979 0.008 35.071 1.00 85.69 547 VAL A C 1
ATOM 4330 O O . VAL A 1 547 ? 4.784 -0.245 34.180 1.00 85.69 547 VAL A O 1
ATOM 4333 N N . GLN A 1 548 ? 4.358 0.413 36.285 1.00 86.75 548 GLN A N 1
ATOM 4334 C CA . GLN A 1 548 ? 5.761 0.547 36.676 1.00 86.75 548 GLN A CA 1
ATOM 4335 C C . GLN A 1 548 ? 6.484 -0.799 36.614 1.00 86.75 548 GLN A C 1
ATOM 4337 O O . GLN A 1 548 ? 7.554 -0.867 36.014 1.00 86.75 548 GLN A O 1
ATOM 4342 N N . ASP A 1 549 ? 5.883 -1.859 37.155 1.00 86.38 549 ASP A N 1
ATOM 4343 C CA . ASP A 1 5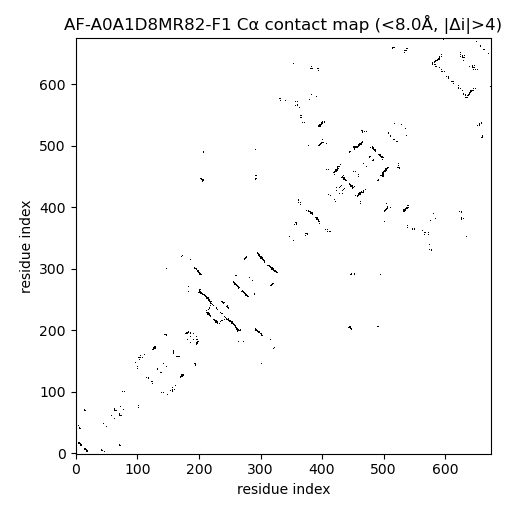49 ? 6.427 -3.218 37.104 1.00 86.38 549 ASP A CA 1
ATOM 4344 C C . ASP A 1 549 ? 6.653 -3.661 35.655 1.00 86.38 549 ASP A C 1
ATOM 4346 O O . ASP A 1 549 ? 7.769 -4.025 35.297 1.00 86.38 549 ASP A O 1
ATOM 4350 N N . ALA A 1 550 ? 5.651 -3.508 34.781 1.00 83.88 550 ALA A N 1
ATOM 4351 C CA . ALA A 1 550 ? 5.775 -3.843 33.362 1.00 83.88 550 ALA A CA 1
ATOM 4352 C C . ALA A 1 550 ? 6.893 -3.050 32.655 1.00 83.88 550 ALA A C 1
ATOM 4354 O O . ALA A 1 550 ? 7.628 -3.599 31.830 1.00 83.88 550 ALA A O 1
ATOM 4355 N N . ILE A 1 551 ? 7.059 -1.766 32.993 1.00 84.06 551 ILE A N 1
ATOM 4356 C CA . ILE A 1 551 ? 8.153 -0.937 32.474 1.00 84.06 551 ILE A CA 1
ATOM 4357 C C . ILE A 1 551 ? 9.505 -1.479 32.956 1.00 84.06 551 ILE A C 1
ATOM 4359 O O . ILE A 1 551 ? 10.403 -1.677 32.138 1.00 84.06 551 ILE A O 1
ATOM 4363 N N . PHE A 1 552 ? 9.675 -1.748 34.253 1.00 85.00 552 PHE A N 1
ATOM 4364 C CA . PHE A 1 552 ? 10.936 -2.270 34.791 1.00 85.00 552 PHE A CA 1
ATOM 4365 C C . PHE A 1 552 ? 11.264 -3.673 34.273 1.00 85.00 552 PHE A C 1
ATOM 4367 O O . PHE A 1 552 ? 12.425 -3.954 33.965 1.00 85.00 552 PHE A O 1
ATOM 4374 N N . ASP A 1 553 ? 10.255 -4.521 34.100 1.00 82.38 553 ASP A N 1
ATOM 4375 C CA . ASP A 1 553 ? 10.396 -5.841 33.492 1.00 82.38 553 ASP A CA 1
ATOM 4376 C C . ASP A 1 553 ? 10.897 -5.727 32.050 1.00 82.38 553 ASP A C 1
ATOM 4378 O O . ASP A 1 553 ? 11.806 -6.462 31.662 1.00 82.38 553 ASP A O 1
ATOM 4382 N N . SER A 1 554 ? 10.404 -4.750 31.278 1.00 78.88 554 SER A N 1
ATOM 4383 C CA . SER A 1 554 ? 10.873 -4.515 29.904 1.00 78.88 554 SER A CA 1
ATOM 4384 C C . SER A 1 554 ? 12.354 -4.110 29.819 1.00 78.88 554 SER A C 1
ATOM 4386 O O . SER A 1 554 ? 13.039 -4.484 28.868 1.00 78.88 554 SER A O 1
ATOM 4388 N N . PHE A 1 555 ? 12.884 -3.405 30.829 1.00 78.44 555 PHE A N 1
ATOM 4389 C CA . PHE A 1 555 ? 14.309 -3.057 30.902 1.00 78.44 555 PHE A CA 1
ATOM 4390 C C . PHE A 1 555 ? 15.189 -4.255 31.274 1.00 78.44 555 PHE A C 1
ATOM 4392 O O . PHE A 1 555 ? 16.307 -4.384 30.769 1.00 78.44 555 PHE A O 1
ATOM 4399 N N . ASN A 1 556 ? 14.705 -5.115 32.172 1.00 76.69 556 ASN A N 1
ATOM 4400 C CA . ASN A 1 556 ? 15.476 -6.243 32.690 1.00 76.69 556 ASN A CA 1
ATOM 4401 C C . ASN A 1 556 ? 15.460 -7.443 31.731 1.00 76.69 556 ASN A C 1
ATOM 4403 O O . ASN A 1 556 ? 16.484 -8.106 31.556 1.00 76.69 556 ASN A O 1
ATOM 4407 N N . ASN A 1 557 ? 14.340 -7.678 31.048 1.00 66.12 557 ASN A N 1
ATOM 4408 C CA . ASN A 1 557 ? 14.137 -8.807 30.143 1.00 66.12 557 ASN A CA 1
ATOM 4409 C C . ASN A 1 557 ? 14.380 -8.422 28.676 1.00 66.12 557 ASN A C 1
ATOM 4411 O O . ASN A 1 557 ? 13.553 -8.660 27.801 1.00 66.12 557 ASN A O 1
ATOM 4415 N N . SER A 1 558 ? 15.575 -7.903 28.379 1.00 56.03 558 SER A N 1
ATOM 4416 C CA . SER A 1 558 ? 16.051 -7.676 26.997 1.00 56.03 558 SER A CA 1
ATOM 4417 C C . SER A 1 558 ? 16.181 -8.964 26.158 1.00 56.03 558 SER A C 1
ATOM 4419 O O . SER A 1 558 ? 16.474 -8.910 24.966 1.00 56.03 558 SER A O 1
ATOM 4421 N N . SER A 1 559 ? 15.965 -10.133 26.773 1.00 49.03 559 SER A N 1
ATOM 4422 C CA . SER A 1 559 ? 16.068 -11.465 26.173 1.00 49.03 559 SER A CA 1
ATOM 4423 C C . SER A 1 559 ? 14.717 -12.196 26.222 1.00 49.03 559 SER A C 1
ATOM 4425 O O . SER A 1 559 ? 14.487 -12.992 27.118 1.00 49.03 559 SER A O 1
ATOM 4427 N N . GLN A 1 560 ? 13.825 -11.898 25.273 1.00 46.97 560 GLN A N 1
ATOM 4428 C CA . GLN A 1 560 ? 12.783 -12.785 24.712 1.00 46.97 560 GLN A CA 1
ATOM 4429 C C . GLN A 1 560 ? 12.034 -13.809 25.611 1.00 46.97 560 GLN A C 1
ATOM 4431 O O . GLN A 1 560 ? 11.624 -14.854 25.111 1.00 46.97 560 GLN A O 1
ATOM 4436 N N . GLU A 1 561 ? 11.714 -13.536 26.875 1.00 47.41 561 GLU A N 1
ATOM 4437 C CA . GLU A 1 561 ? 10.495 -14.133 27.445 1.00 47.41 561 GLU A CA 1
ATOM 4438 C C . GLU A 1 561 ? 9.329 -13.249 27.000 1.00 47.41 561 GLU A C 1
ATOM 4440 O O . GLU A 1 561 ? 8.876 -12.366 27.727 1.00 47.41 561 GLU A O 1
ATOM 4445 N N . LYS A 1 562 ? 8.910 -13.417 25.731 1.00 54.03 562 LYS A N 1
ATOM 4446 C CA . LYS A 1 562 ? 7.692 -12.781 25.209 1.00 54.03 562 LYS A CA 1
ATOM 4447 C C . LYS A 1 562 ? 6.580 -13.104 26.211 1.00 54.03 562 LYS A C 1
ATOM 4449 O O . LYS A 1 562 ? 6.370 -14.277 26.524 1.00 54.03 562 LYS A O 1
ATOM 4454 N N . ALA A 1 563 ? 5.919 -12.074 26.751 1.00 57.41 563 ALA A N 1
ATOM 4455 C CA . ALA A 1 563 ? 4.739 -12.260 27.590 1.00 57.41 563 ALA A CA 1
ATOM 4456 C C . ALA A 1 563 ? 3.822 -13.278 26.900 1.00 57.41 563 ALA A C 1
ATOM 4458 O O . ALA A 1 563 ? 3.653 -13.194 25.685 1.00 57.41 563 ALA A O 1
ATOM 4459 N N . SER A 1 564 ? 3.292 -14.259 27.636 1.00 66.94 564 SER A N 1
ATOM 4460 C CA . SER A 1 564 ? 2.465 -15.317 27.050 1.00 66.94 564 SER A CA 1
ATOM 4461 C C . SER A 1 564 ? 1.167 -14.712 26.507 1.00 66.94 564 SER A C 1
ATOM 4463 O O . SER A 1 564 ? 0.178 -14.587 27.231 1.00 66.94 564 SER A O 1
ATOM 4465 N N . THR A 1 565 ? 1.195 -14.269 25.257 1.00 81.88 565 THR A N 1
ATOM 4466 C CA . THR A 1 565 ? 0.045 -13.765 24.516 1.00 81.88 565 THR A CA 1
ATOM 4467 C C . THR A 1 565 ? -0.618 -14.909 23.767 1.00 81.88 565 THR A C 1
ATOM 4469 O O . THR A 1 565 ? 0.021 -15.902 23.419 1.00 81.88 565 THR A O 1
ATOM 4472 N N . ASP A 1 566 ? -1.918 -14.771 23.510 1.00 86.75 566 ASP A N 1
ATOM 4473 C CA . ASP A 1 566 ? -2.657 -15.764 22.729 1.00 86.75 566 ASP A CA 1
ATOM 4474 C C . ASP A 1 566 ? -2.176 -15.816 21.276 1.00 86.75 566 ASP A C 1
ATOM 4476 O O . ASP A 1 566 ? -2.296 -16.863 20.653 1.00 86.75 566 ASP A O 1
ATOM 4480 N N . PHE A 1 567 ? -1.631 -14.718 20.745 1.00 89.00 567 PHE A N 1
ATOM 4481 C CA . PHE A 1 567 ? -1.024 -14.653 19.417 1.00 89.00 567 PHE A CA 1
ATOM 4482 C C . PHE A 1 567 ? 0.418 -14.161 19.521 1.00 89.00 567 PHE A C 1
ATOM 4484 O O . PHE A 1 567 ? 0.680 -13.166 20.206 1.00 89.00 567 PHE A O 1
ATOM 4491 N N . ASP A 1 568 ? 1.341 -14.832 18.837 1.00 90.00 568 ASP A N 1
ATOM 4492 C CA . ASP A 1 568 ? 2.653 -14.254 18.538 1.00 90.00 568 ASP A CA 1
ATOM 4493 C C . ASP A 1 568 ? 2.582 -13.267 17.350 1.00 90.00 568 ASP A C 1
ATOM 4495 O O . ASP A 1 568 ? 1.519 -13.033 16.778 1.00 90.00 568 ASP A O 1
ATOM 4499 N N . GLU A 1 569 ? 3.700 -12.623 17.003 1.00 88.19 569 GLU A N 1
ATOM 4500 C CA . GLU A 1 569 ? 3.743 -11.605 15.937 1.00 88.19 569 GLU A CA 1
ATOM 4501 C C . GLU A 1 569 ? 3.399 -12.164 14.548 1.00 88.19 569 GLU A C 1
ATOM 4503 O O . GLU A 1 569 ? 2.692 -11.502 13.789 1.00 88.19 569 GLU A O 1
ATOM 4508 N N . GLU A 1 570 ? 3.844 -13.378 14.216 1.00 89.00 570 GLU A N 1
ATOM 4509 C CA . GLU A 1 570 ? 3.549 -13.998 12.919 1.00 89.00 570 GLU A CA 1
ATOM 4510 C C . GLU A 1 570 ? 2.072 -14.403 12.847 1.00 89.00 570 GLU A C 1
ATOM 4512 O O . GLU A 1 570 ? 1.388 -14.152 11.849 1.00 89.00 570 GLU A O 1
ATOM 4517 N N . GLU A 1 571 ? 1.544 -14.959 13.939 1.00 92.25 571 GLU A N 1
ATOM 4518 C CA . GLU A 1 571 ? 0.132 -15.293 14.075 1.00 92.25 571 GLU A CA 1
ATOM 4519 C C . GLU A 1 571 ? -0.764 -14.044 14.060 1.00 92.25 571 GLU A C 1
ATOM 4521 O O . GLU A 1 571 ? -1.869 -14.110 13.522 1.00 92.25 571 GLU A O 1
ATOM 4526 N N . LEU A 1 572 ? -0.315 -12.904 14.606 1.00 93.06 572 LEU A N 1
ATOM 4527 C CA . LEU A 1 572 ? -1.037 -11.625 14.550 1.00 93.06 572 LEU A CA 1
ATOM 4528 C C . LEU A 1 572 ? -1.241 -11.167 13.105 1.00 93.06 572 LEU A C 1
ATOM 4530 O O . LEU A 1 572 ? -2.363 -10.809 12.729 1.00 93.06 572 LEU A O 1
ATOM 4534 N N . VAL A 1 573 ? -0.170 -11.181 12.306 1.00 92.19 573 VAL A N 1
ATOM 4535 C CA . VAL A 1 573 ? -0.217 -10.811 10.885 1.00 92.19 573 VAL A CA 1
ATOM 4536 C C . VAL A 1 573 ? -1.160 -11.750 10.146 1.00 92.19 573 VAL A C 1
ATOM 4538 O O . VAL A 1 573 ? -2.132 -11.295 9.539 1.00 92.19 573 VAL A O 1
ATOM 4541 N N . LEU A 1 574 ? -0.948 -13.061 10.275 1.00 92.06 574 LEU A N 1
ATOM 4542 C CA . LEU A 1 574 ? -1.759 -14.055 9.578 1.00 92.06 574 LEU A CA 1
ATOM 4543 C C . LEU A 1 574 ? -3.238 -13.989 9.986 1.00 92.06 574 LEU A C 1
ATOM 4545 O O . LEU A 1 574 ? -4.122 -14.034 9.129 1.00 92.06 574 LEU A O 1
ATOM 4549 N N . TYR A 1 575 ? -3.536 -13.832 11.279 1.00 94.31 575 TYR A N 1
ATOM 4550 C CA . TYR A 1 575 ? -4.908 -13.694 11.768 1.00 94.31 575 TYR A CA 1
ATOM 4551 C C . TYR A 1 575 ? -5.582 -12.442 11.202 1.00 94.31 575 TYR A C 1
ATOM 4553 O O . TYR A 1 575 ? -6.734 -12.519 10.764 1.00 94.31 575 TYR A O 1
ATOM 4561 N N . ARG A 1 576 ? -4.879 -11.299 11.176 1.00 93.19 576 ARG A N 1
ATOM 4562 C CA . ARG A 1 576 ? -5.400 -10.048 10.606 1.00 93.19 576 ARG A CA 1
ATOM 4563 C C . ARG A 1 576 ? -5.764 -10.229 9.138 1.00 93.19 576 ARG A C 1
ATOM 4565 O O . ARG A 1 576 ? -6.874 -9.853 8.761 1.00 93.19 576 ARG A O 1
ATOM 4572 N N . GLU A 1 577 ? -4.885 -10.830 8.337 1.00 89.81 577 GLU A N 1
ATOM 4573 C CA . GLU A 1 577 ? -5.146 -11.077 6.911 1.00 89.81 577 GLU A CA 1
ATOM 4574 C C . GLU A 1 577 ? -6.322 -12.039 6.700 1.00 89.81 577 GLU A C 1
ATOM 4576 O O . GLU A 1 577 ? -7.234 -11.768 5.911 1.00 89.81 577 GLU A O 1
ATOM 4581 N N . LEU A 1 578 ? -6.371 -13.139 7.460 1.00 90.88 578 LEU A N 1
ATOM 4582 C CA . LEU A 1 578 ? -7.473 -14.099 7.390 1.00 90.88 578 LEU A CA 1
ATOM 4583 C C . LEU A 1 578 ? -8.809 -13.459 7.763 1.00 90.88 578 LEU A C 1
ATOM 4585 O O . LEU A 1 578 ? -9.800 -13.672 7.060 1.00 90.88 578 LEU A O 1
ATOM 4589 N N . ALA A 1 579 ? -8.851 -12.667 8.834 1.00 92.31 579 ALA A N 1
ATOM 4590 C CA . ALA A 1 579 ? -10.056 -11.963 9.251 1.00 92.31 579 ALA A CA 1
ATOM 4591 C C . ALA A 1 579 ? -10.480 -10.926 8.202 1.00 92.31 579 ALA A C 1
ATOM 4593 O O . ALA A 1 579 ? -11.642 -10.918 7.790 1.00 92.31 579 ALA A O 1
ATOM 4594 N N . ALA A 1 580 ? -9.550 -10.098 7.714 1.00 88.56 580 ALA A N 1
ATOM 4595 C CA . ALA A 1 580 ? -9.820 -9.071 6.708 1.00 88.56 580 ALA A CA 1
ATOM 4596 C C . ALA A 1 580 ? -10.385 -9.659 5.402 1.00 88.56 580 ALA A C 1
ATOM 4598 O O . ALA A 1 580 ? -11.306 -9.061 4.832 1.00 88.56 580 ALA A O 1
ATOM 4599 N N . SER A 1 581 ? -9.912 -10.847 4.995 1.00 87.19 581 SER A N 1
ATOM 4600 C CA . SER A 1 581 ? -10.353 -11.568 3.787 1.00 87.19 581 SER A CA 1
ATOM 4601 C C . SER A 1 581 ? -11.809 -12.054 3.823 1.00 87.19 581 SER A C 1
ATOM 4603 O O . SER A 1 581 ? -12.396 -12.345 2.779 1.00 87.19 581 SER A O 1
ATOM 4605 N N . LYS A 1 582 ? -12.426 -12.163 5.009 1.00 90.00 582 LYS A N 1
ATOM 4606 C CA . LYS A 1 582 ? -13.832 -12.575 5.128 1.00 90.00 582 LYS A CA 1
ATOM 4607 C C . LYS A 1 582 ? -14.764 -11.461 4.663 1.00 90.00 582 L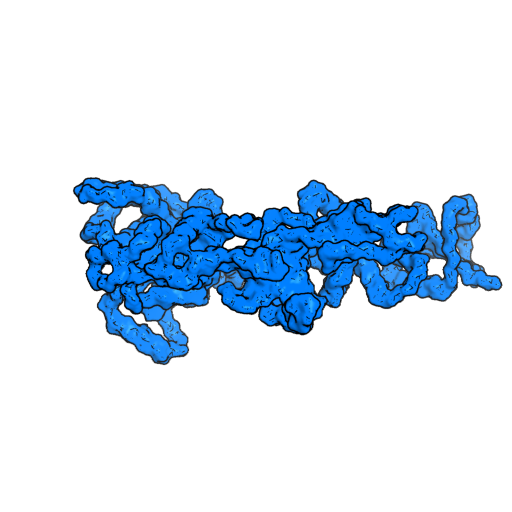YS A C 1
ATOM 4609 O O . LYS A 1 582 ? -14.511 -10.286 4.907 1.00 90.00 582 LYS A O 1
ATOM 4614 N N . ASP A 1 583 ? -15.900 -11.837 4.079 1.00 89.25 583 ASP A N 1
ATOM 4615 C CA . ASP A 1 583 ? -16.945 -10.899 3.649 1.00 89.25 583 ASP A CA 1
ATOM 4616 C C . ASP A 1 583 ? -18.328 -11.267 4.230 1.00 89.25 583 ASP A C 1
ATOM 4618 O O . ASP A 1 583 ? -19.198 -11.773 3.517 1.00 89.25 583 ASP A O 1
ATOM 4622 N N . PRO A 1 584 ? -18.550 -11.081 5.545 1.00 93.00 584 PRO A N 1
ATOM 4623 C CA . PRO A 1 584 ? -19.748 -11.583 6.204 1.00 93.00 584 PRO A CA 1
ATOM 4624 C C . PRO A 1 584 ? -21.025 -10.839 5.803 1.00 93.00 584 PRO A C 1
ATOM 4626 O O . PRO A 1 584 ? -21.060 -9.612 5.728 1.00 93.00 584 PRO A O 1
ATOM 4629 N N . GLU A 1 585 ? -22.118 -11.573 5.615 1.00 91.94 585 GLU A N 1
ATOM 4630 C CA . GLU A 1 585 ? -23.446 -10.992 5.395 1.00 91.94 585 GLU A CA 1
ATOM 4631 C C . GLU A 1 585 ? -24.094 -10.559 6.717 1.00 91.94 585 GLU A C 1
ATOM 4633 O O . GLU A 1 585 ? -24.107 -11.320 7.690 1.00 91.94 585 GLU A O 1
ATOM 4638 N N . LEU A 1 586 ? -24.666 -9.349 6.733 1.00 91.94 586 LEU A N 1
ATOM 4639 C CA . LEU A 1 586 ? -25.515 -8.888 7.832 1.00 91.94 586 LEU A CA 1
ATOM 4640 C C . LEU A 1 586 ? -26.828 -9.673 7.825 1.00 91.94 586 LEU A C 1
ATOM 4642 O O . LEU A 1 586 ? -27.573 -9.628 6.847 1.00 91.94 586 LEU A O 1
ATOM 4646 N N . THR A 1 587 ? -27.114 -10.368 8.920 1.00 95.69 587 THR A N 1
ATOM 4647 C CA . THR A 1 587 ? -28.365 -11.112 9.100 1.00 95.69 587 THR A CA 1
ATOM 4648 C C . THR A 1 587 ? -29.505 -10.204 9.559 1.00 95.69 587 THR A C 1
ATOM 4650 O O . THR A 1 587 ? -29.284 -9.170 10.196 1.00 95.69 587 THR A O 1
ATOM 4653 N N . ASP A 1 588 ? -30.745 -10.605 9.262 1.00 94.31 588 ASP A N 1
ATOM 4654 C CA . ASP A 1 588 ? -31.948 -9.857 9.654 1.00 94.31 588 ASP A CA 1
ATOM 4655 C C . ASP A 1 588 ? -32.036 -9.656 11.176 1.00 94.31 588 ASP A C 1
ATOM 4657 O O . ASP A 1 588 ? -32.447 -8.593 11.640 1.00 94.31 588 ASP A O 1
ATOM 4661 N N . GLU A 1 589 ? -31.583 -10.645 11.951 1.00 93.50 589 GLU A N 1
ATOM 4662 C CA . GLU A 1 589 ? -31.515 -10.597 13.416 1.00 93.50 589 GLU A CA 1
ATOM 4663 C C . GLU A 1 589 ? -30.588 -9.475 13.903 1.00 93.50 589 GLU A C 1
ATOM 4665 O O . GLU A 1 589 ? -31.008 -8.612 14.681 1.00 93.50 589 GLU A O 1
ATOM 4670 N N . SER A 1 590 ? -29.351 -9.420 13.389 1.00 93.38 590 SER A N 1
ATOM 4671 C CA . SER A 1 590 ? -28.407 -8.342 13.703 1.00 93.38 590 SER A CA 1
ATOM 4672 C C . SER A 1 590 ? -28.981 -6.978 13.303 1.00 93.38 590 SER A C 1
ATOM 4674 O O . SER A 1 590 ? -28.904 -6.016 14.067 1.00 93.38 590 SER A O 1
ATOM 4676 N N . VAL A 1 591 ? -29.596 -6.883 12.121 1.00 91.62 591 VAL A N 1
ATOM 4677 C CA . VAL A 1 591 ? -30.181 -5.635 11.607 1.00 91.62 591 VAL A CA 1
ATOM 4678 C C . VAL A 1 591 ? -31.328 -5.138 12.490 1.00 91.62 591 VAL A C 1
ATOM 4680 O O . VAL A 1 591 ? -31.387 -3.942 12.796 1.00 91.62 591 VAL A O 1
ATOM 4683 N N . GLU A 1 592 ? -32.238 -6.014 12.915 1.00 92.56 592 GLU A N 1
ATOM 4684 C CA . GLU A 1 592 ? -33.336 -5.632 13.807 1.00 92.56 5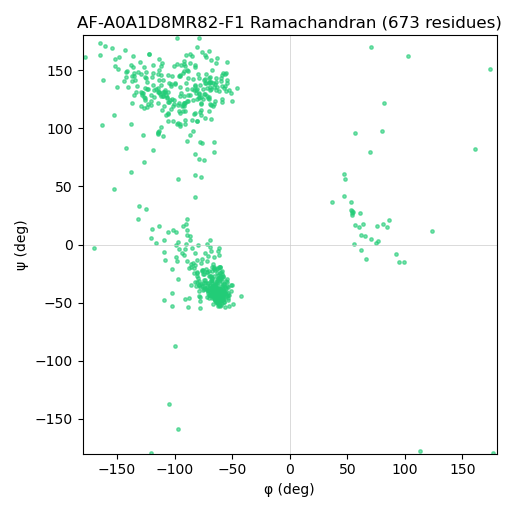92 GLU A CA 1
ATOM 4685 C C . GLU A 1 592 ? -32.833 -5.212 15.193 1.00 92.56 592 GLU A C 1
ATOM 4687 O O . GLU A 1 592 ? -33.331 -4.215 15.725 1.00 92.56 592 GLU A O 1
ATOM 4692 N N . LEU A 1 593 ? -31.793 -5.855 15.742 1.00 93.25 593 LEU A N 1
ATOM 4693 C CA . LEU A 1 593 ? -31.168 -5.419 16.998 1.00 93.25 593 LEU A CA 1
ATOM 4694 C C . LEU A 1 593 ? -30.597 -4.000 16.877 1.00 93.25 593 LEU A C 1
ATOM 4696 O O . LEU A 1 593 ? -30.883 -3.141 17.716 1.00 93.25 593 LEU A O 1
ATOM 4700 N N . LEU A 1 594 ? -29.844 -3.714 15.810 1.00 90.94 594 LEU A N 1
ATOM 4701 C CA . LEU A 1 594 ? -29.270 -2.384 15.577 1.00 90.94 594 LEU A CA 1
ATOM 4702 C C . LEU A 1 594 ? -30.359 -1.312 15.403 1.00 90.94 594 LEU A C 1
ATOM 4704 O O . LEU A 1 594 ? -30.257 -0.215 15.964 1.00 90.94 594 LEU A O 1
ATOM 4708 N N . LYS A 1 595 ? -31.442 -1.625 14.677 1.00 89.31 595 LYS A N 1
ATOM 4709 C CA . LYS A 1 595 ? -32.604 -0.729 14.538 1.00 89.31 595 LYS A CA 1
ATOM 4710 C C . LYS A 1 595 ? -33.311 -0.504 15.873 1.00 89.31 595 LYS A C 1
ATOM 4712 O O . LYS A 1 595 ? -33.670 0.639 16.171 1.00 89.31 595 LYS A O 1
ATOM 4717 N N . LYS A 1 596 ? -33.523 -1.560 16.668 1.00 89.50 596 LYS A N 1
ATOM 4718 C CA . LYS A 1 596 ? -34.136 -1.481 18.005 1.00 89.50 596 LYS A CA 1
ATOM 4719 C C . LYS A 1 596 ? -33.313 -0.567 18.906 1.00 89.50 596 LYS A C 1
ATOM 4721 O O . LYS A 1 596 ? -33.865 0.360 19.498 1.00 89.50 596 LYS A O 1
ATOM 4726 N N . TRP A 1 597 ? -31.997 -0.764 18.935 1.00 87.12 597 TRP A N 1
ATOM 4727 C CA . TRP A 1 597 ? -31.084 0.088 19.689 1.00 87.12 597 TRP A CA 1
ATOM 4728 C C . TRP A 1 597 ? -31.184 1.558 19.256 1.00 87.12 597 TRP A C 1
ATOM 4730 O O . TRP A 1 597 ? -31.339 2.438 20.104 1.00 87.12 597 TRP A O 1
ATOM 4740 N N . LEU A 1 598 ? -31.184 1.837 17.947 1.00 83.94 598 LEU A N 1
ATOM 4741 C CA . LEU A 1 598 ? -31.263 3.208 17.435 1.00 83.94 598 LEU A CA 1
ATOM 4742 C C . LEU A 1 598 ? -32.581 3.901 17.810 1.00 83.94 598 LEU A C 1
ATOM 4744 O O . LEU A 1 598 ? -32.571 5.081 18.166 1.00 83.94 598 LEU A O 1
ATOM 4748 N N . ARG A 1 599 ? -33.711 3.182 17.742 1.00 83.62 599 ARG A N 1
ATOM 4749 C CA . ARG A 1 599 ? -35.019 3.691 18.197 1.00 83.62 599 ARG A CA 1
ATOM 4750 C C . ARG A 1 599 ? -34.968 4.060 19.677 1.00 83.62 599 ARG A C 1
ATOM 4752 O O . ARG A 1 599 ? -35.309 5.188 20.019 1.00 83.62 599 ARG A O 1
ATOM 4759 N N . GLY A 1 600 ? -34.439 3.169 20.516 1.00 83.00 600 GLY A N 1
ATOM 4760 C CA . GLY A 1 600 ? -34.284 3.425 21.948 1.00 83.00 600 GLY A CA 1
ATOM 4761 C C . GLY A 1 600 ? -33.419 4.653 22.247 1.00 83.00 600 GLY A C 1
ATOM 4762 O O . GLY A 1 600 ? -33.761 5.455 23.112 1.00 83.00 600 GLY A O 1
ATOM 4763 N N . GLN A 1 601 ? -32.332 4.869 21.501 1.00 78.25 601 GLN A N 1
ATOM 4764 C CA . GLN A 1 601 ? -31.519 6.077 21.678 1.00 78.25 601 GLN A CA 1
ATOM 4765 C C . GLN A 1 601 ? -32.232 7.358 21.220 1.00 78.25 601 GLN A C 1
ATOM 4767 O O . GLN A 1 601 ? -32.083 8.396 21.866 1.00 78.25 601 GLN A O 1
ATOM 4772 N N . LYS A 1 602 ? -33.033 7.305 20.145 1.00 76.12 602 LYS A N 1
ATOM 4773 C CA . LYS A 1 602 ? -33.854 8.450 19.709 1.00 76.12 602 LYS A CA 1
ATOM 4774 C C . LYS A 1 602 ? -34.874 8.840 20.774 1.00 76.12 602 LYS A C 1
ATOM 4776 O O . LYS A 1 602 ? -34.961 10.015 21.110 1.00 76.12 602 LYS A O 1
ATOM 4781 N N . GLU A 1 603 ? -35.557 7.863 21.362 1.00 78.38 603 GLU A N 1
ATOM 4782 C CA . GLU A 1 603 ? -36.506 8.094 22.458 1.00 78.38 603 GLU A CA 1
ATOM 4783 C C . GLU A 1 603 ? -35.829 8.733 23.682 1.00 78.38 603 GLU A C 1
ATOM 4785 O O . GLU A 1 603 ? -36.356 9.679 24.270 1.00 78.38 603 GLU A O 1
ATOM 4790 N N . ILE A 1 604 ? -34.627 8.268 24.046 1.00 74.56 604 ILE A N 1
ATOM 4791 C CA . ILE A 1 604 ? -33.846 8.866 25.140 1.00 74.56 604 ILE A CA 1
ATOM 4792 C C . ILE A 1 604 ? -33.482 10.319 24.806 1.00 74.56 604 ILE A C 1
ATOM 4794 O O . ILE A 1 604 ? -33.653 11.200 25.651 1.00 74.56 604 ILE A O 1
ATOM 4798 N N . ALA A 1 605 ? -33.021 10.592 23.585 1.00 70.62 605 ALA A N 1
ATOM 4799 C CA . ALA A 1 605 ? -32.660 11.939 23.153 1.00 70.62 605 ALA A CA 1
ATOM 4800 C C . ALA A 1 605 ? -33.864 12.895 23.144 1.00 70.62 605 ALA A C 1
ATOM 4802 O O . ALA A 1 605 ? -33.751 14.027 23.618 1.00 70.62 605 ALA A O 1
ATOM 4803 N N . ASP A 1 606 ? -35.019 12.415 22.674 1.00 71.81 606 ASP A N 1
ATOM 4804 C CA . ASP A 1 606 ? -36.294 13.134 22.723 1.00 71.81 606 ASP A CA 1
ATOM 4805 C C . ASP A 1 606 ? -36.688 13.485 24.157 1.00 71.81 606 ASP A C 1
ATOM 4807 O O . ASP A 1 606 ? -37.046 14.628 24.437 1.00 71.81 606 ASP A O 1
ATOM 4811 N N . SER A 1 607 ? -36.563 12.531 25.083 1.00 73.12 607 SER A N 1
ATOM 4812 C CA . SER A 1 607 ? -36.942 12.742 26.484 1.00 73.12 607 SER A CA 1
ATOM 4813 C C . SER A 1 607 ? -36.035 13.729 27.229 1.00 73.12 607 SER A C 1
ATOM 4815 O O . SER A 1 607 ? -36.508 14.447 28.106 1.00 73.12 607 SER A O 1
ATOM 4817 N N . LYS A 1 608 ? -34.744 13.794 26.874 1.00 67.88 608 LYS A N 1
ATOM 4818 C CA . LYS A 1 608 ? -33.763 14.702 27.493 1.00 67.88 608 LYS A CA 1
ATOM 4819 C C . LYS A 1 608 ? -33.660 16.068 26.798 1.00 67.88 608 LYS A C 1
ATOM 4821 O O . LYS A 1 608 ? -32.839 16.882 27.206 1.00 67.88 608 LYS A O 1
ATOM 4826 N N . GLY A 1 609 ? -34.440 16.321 25.741 1.00 60.31 609 GLY A N 1
ATOM 4827 C CA . GLY A 1 609 ? -34.350 17.564 24.964 1.00 60.31 609 GLY A CA 1
ATOM 4828 C C . GLY A 1 609 ? -33.005 17.758 24.248 1.00 60.31 609 GLY A C 1
ATOM 4829 O O . GLY A 1 609 ? -32.680 18.875 23.852 1.00 60.31 609 GLY A O 1
ATOM 4830 N N . ASN A 1 610 ? -32.212 16.693 24.086 1.00 57.84 610 ASN A N 1
ATOM 4831 C CA . ASN A 1 610 ? -30.856 16.772 23.549 1.00 57.84 610 ASN A CA 1
ATOM 4832 C C . ASN A 1 610 ? -30.882 16.591 22.019 1.00 57.84 610 ASN A C 1
ATOM 4834 O O . ASN A 1 610 ? -31.069 15.485 21.507 1.00 57.84 610 ASN A O 1
ATOM 4838 N N . SER A 1 611 ? -30.724 17.689 21.273 1.00 50.47 611 SER A N 1
ATOM 4839 C CA . SER A 1 611 ? -30.826 17.719 19.805 1.00 50.47 611 SER A CA 1
ATOM 4840 C C . SER A 1 611 ? -29.640 17.071 19.080 1.00 50.47 611 SER A C 1
ATOM 4842 O O . SER A 1 611 ? -29.805 16.635 17.941 1.00 50.47 611 SER A O 1
ATOM 4844 N N . SER A 1 612 ? -28.482 16.943 19.740 1.00 52.28 612 SER A N 1
ATOM 4845 C CA . SER A 1 612 ? -27.233 16.419 19.159 1.00 52.28 612 SER A CA 1
ATOM 4846 C C . SER A 1 612 ? -27.351 14.975 18.645 1.00 52.28 612 SER A C 1
ATOM 4848 O O . SER A 1 612 ? -26.770 14.634 17.619 1.00 52.28 612 SER A O 1
ATOM 4850 N N . PHE A 1 613 ? -28.152 14.119 19.292 1.00 52.28 613 PHE A N 1
ATOM 4851 C CA . PHE A 1 613 ? -28.300 12.723 18.856 1.00 52.28 613 PHE A CA 1
ATOM 4852 C C . PHE A 1 613 ? -29.190 12.569 17.606 1.00 52.28 613 PHE A C 1
ATOM 4854 O O . PHE A 1 613 ? -29.098 11.574 16.885 1.00 52.28 613 PHE A O 1
ATOM 4861 N N . LYS A 1 614 ? -30.067 13.545 17.325 1.00 47.22 614 LYS A N 1
ATOM 4862 C CA . LYS A 1 614 ? -30.995 13.481 16.181 1.00 47.22 614 LYS A CA 1
ATOM 4863 C C . LYS A 1 614 ? -30.288 13.655 14.842 1.00 47.22 614 LYS A C 1
ATOM 4865 O O . LYS A 1 614 ? -30.719 13.053 13.859 1.00 47.22 614 LYS A O 1
ATOM 4870 N N . THR A 1 615 ? -29.229 14.456 14.804 1.00 46.81 615 THR A N 1
ATOM 4871 C CA . THR A 1 615 ? -28.546 14.865 13.572 1.00 46.81 615 THR A CA 1
ATOM 4872 C C . THR A 1 615 ? -27.664 13.773 12.960 1.00 46.81 615 THR A C 1
ATOM 4874 O O . THR A 1 615 ? -27.489 13.791 11.747 1.00 46.81 615 THR A O 1
ATOM 4877 N N . ASP A 1 616 ? -27.217 12.771 13.733 1.00 61.47 616 ASP A N 1
ATOM 4878 C CA . ASP A 1 616 ? -26.182 11.812 13.284 1.00 61.47 616 ASP A CA 1
ATOM 4879 C C . ASP A 1 616 ? -26.619 10.327 13.256 1.00 61.47 616 ASP A C 1
ATOM 4881 O O . ASP A 1 616 ? -25.825 9.394 13.114 1.00 61.47 616 ASP A O 1
ATOM 4885 N N . SER A 1 617 ? -27.929 10.073 13.372 1.00 65.69 617 SER A N 1
ATOM 4886 C CA . SER A 1 617 ? -28.476 8.715 13.555 1.00 65.69 617 SER A CA 1
ATOM 4887 C C . SER A 1 617 ? -28.158 7.715 12.428 1.00 65.69 617 SER A C 1
ATOM 4889 O O . SER A 1 617 ? -28.047 6.518 12.693 1.00 65.69 617 SER A O 1
ATOM 4891 N N . ASN A 1 618 ? -27.970 8.182 11.190 1.00 71.31 618 ASN A N 1
ATOM 4892 C CA . ASN A 1 618 ? -27.625 7.316 10.057 1.00 71.31 618 ASN A CA 1
ATOM 4893 C C . ASN A 1 618 ? -26.139 6.940 10.042 1.00 71.31 618 ASN A C 1
ATOM 4895 O O . ASN A 1 618 ? -25.801 5.814 9.681 1.00 71.31 618 ASN A O 1
ATOM 4899 N N . ARG A 1 619 ? -25.252 7.849 10.467 1.00 74.62 619 ARG A N 1
ATOM 4900 C CA . ARG A 1 619 ? -23.812 7.581 10.515 1.00 74.62 619 ARG A CA 1
ATOM 4901 C C . ARG A 1 619 ? -23.471 6.594 11.628 1.00 74.62 619 ARG A C 1
ATOM 4903 O O . ARG A 1 619 ? -22.705 5.663 11.402 1.00 74.62 619 ARG A O 1
ATOM 4910 N N . HIS A 1 620 ? -24.134 6.712 12.780 1.00 80.06 620 HIS A N 1
ATOM 4911 C CA . HIS A 1 620 ? -24.043 5.708 13.843 1.00 80.06 620 HIS A CA 1
ATOM 4912 C C . HIS A 1 620 ? -24.462 4.313 13.363 1.00 80.06 620 HIS A C 1
ATOM 4914 O O . HIS A 1 620 ? -23.814 3.327 13.700 1.00 80.06 620 HIS A O 1
ATOM 4920 N N . LEU A 1 621 ? -25.517 4.214 12.547 1.00 83.69 621 LEU A N 1
ATOM 4921 C CA . LEU A 1 621 ? -25.963 2.929 12.010 1.00 83.69 621 LEU A CA 1
ATOM 4922 C C . LEU A 1 621 ? -24.945 2.338 11.024 1.00 83.69 621 LEU A C 1
ATOM 4924 O O . LEU A 1 621 ? -24.700 1.135 11.070 1.00 83.69 621 LEU A O 1
ATOM 4928 N N . MET A 1 622 ? -24.308 3.168 10.190 1.00 83.94 622 MET A N 1
ATOM 4929 C CA . MET A 1 622 ? -23.205 2.723 9.329 1.00 83.94 622 MET A CA 1
ATOM 4930 C C . MET A 1 622 ? -22.020 2.200 10.150 1.00 83.94 622 MET A C 1
ATOM 4932 O O . MET A 1 622 ? -21.540 1.099 9.882 1.00 83.94 622 MET A O 1
ATOM 4936 N N . ALA A 1 623 ? -21.598 2.935 11.184 1.00 88.25 623 ALA A N 1
ATOM 4937 C CA . ALA A 1 623 ? -20.523 2.506 12.080 1.00 88.25 623 ALA A CA 1
ATOM 4938 C C . ALA A 1 623 ? -20.856 1.176 12.774 1.00 88.25 623 ALA A C 1
ATOM 4940 O O . ALA A 1 623 ? -20.035 0.264 12.796 1.00 88.25 623 ALA A O 1
ATOM 4941 N N . LEU A 1 624 ? -22.079 1.025 13.287 1.00 92.50 624 LEU A N 1
ATOM 4942 C CA . LEU A 1 624 ? -22.521 -0.212 13.932 1.00 92.50 624 LEU A CA 1
ATOM 4943 C C . LEU A 1 624 ? -22.602 -1.390 12.959 1.00 92.50 624 LEU A C 1
ATOM 4945 O O . LEU A 1 624 ? -22.219 -2.496 13.331 1.00 92.50 624 LEU A O 1
ATOM 4949 N N . GLY A 1 625 ? -23.052 -1.171 11.721 1.00 92.81 625 GLY A N 1
ATOM 4950 C CA . GLY A 1 625 ? -23.032 -2.197 10.677 1.00 92.81 625 GLY A CA 1
ATOM 4951 C C . GLY A 1 625 ? -21.608 -2.675 10.384 1.00 92.81 625 GLY A C 1
ATOM 4952 O O . GLY A 1 625 ? -21.350 -3.879 10.403 1.00 92.81 625 GLY A O 1
ATOM 4953 N N . LEU A 1 626 ? -20.667 -1.736 10.219 1.00 92.62 626 LEU A N 1
ATOM 4954 C CA . LEU A 1 626 ? -19.245 -2.040 10.036 1.00 92.62 626 LEU A CA 1
ATOM 4955 C C . LEU A 1 626 ? -18.681 -2.831 11.219 1.00 92.62 626 LEU A C 1
ATOM 4957 O O . LEU A 1 626 ? -18.113 -3.900 11.012 1.00 92.62 626 LEU A O 1
ATOM 4961 N N . LEU A 1 627 ? -18.901 -2.373 12.452 1.00 95.81 627 LEU A N 1
ATOM 4962 C CA . LEU A 1 627 ? -18.429 -3.056 13.661 1.00 95.81 627 LEU A CA 1
ATOM 4963 C C . LEU A 1 627 ? -19.039 -4.453 13.818 1.00 95.81 627 LEU A C 1
ATOM 4965 O O . LEU A 1 627 ? -18.335 -5.385 14.186 1.00 95.81 627 LEU A O 1
ATOM 4969 N N . THR A 1 628 ? -20.323 -4.623 13.501 1.00 96.75 628 THR A N 1
ATOM 4970 C CA . THR A 1 628 ? -21.000 -5.930 13.558 1.00 96.75 628 THR A CA 1
ATOM 4971 C C . THR A 1 628 ? -20.361 -6.907 12.574 1.00 96.75 628 THR A C 1
ATOM 4973 O O . THR A 1 628 ? -20.026 -8.033 12.931 1.00 96.75 628 THR A O 1
ATOM 4976 N N . THR A 1 629 ? -20.119 -6.463 11.337 1.00 95.88 629 THR A N 1
ATOM 4977 C CA . THR A 1 629 ? -19.408 -7.286 10.349 1.00 95.88 629 THR A CA 1
ATOM 4978 C C . THR A 1 629 ? -17.955 -7.546 10.743 1.00 95.88 629 THR A C 1
ATOM 4980 O O . THR A 1 629 ? -17.484 -8.657 10.545 1.00 95.88 629 THR A O 1
ATOM 4983 N N . MET A 1 630 ? -17.266 -6.585 11.367 1.00 96.38 630 MET A N 1
ATOM 4984 C CA . MET A 1 630 ? -15.912 -6.761 11.906 1.00 96.38 630 MET A CA 1
ATOM 4985 C C . MET A 1 630 ? -15.874 -7.847 12.988 1.00 96.38 630 MET A C 1
ATOM 4987 O O . MET A 1 630 ? -15.015 -8.726 12.942 1.00 96.38 630 MET A O 1
ATOM 4991 N N . PHE A 1 631 ? -16.841 -7.865 13.913 1.00 96.94 631 PHE A N 1
ATOM 4992 C CA . PHE A 1 631 ? -16.938 -8.946 14.895 1.00 96.94 631 PHE A CA 1
ATOM 4993 C C . PHE A 1 631 ? -17.149 -10.301 14.213 1.00 96.94 631 PHE A C 1
ATOM 4995 O O . PHE A 1 631 ? -16.420 -11.238 14.527 1.00 96.94 631 PHE A O 1
ATOM 5002 N N . ALA A 1 632 ? -18.007 -10.399 13.194 1.00 95.88 632 ALA A N 1
ATOM 5003 C CA . ALA A 1 632 ? -18.140 -11.633 12.417 1.00 95.88 632 ALA A CA 1
ATOM 5004 C C . ALA A 1 632 ? -16.837 -12.037 11.690 1.00 95.88 632 ALA A C 1
ATOM 5006 O O . ALA A 1 632 ? -16.502 -13.223 11.657 1.00 95.88 632 ALA A O 1
ATOM 5007 N N . LYS A 1 633 ? -16.063 -11.073 11.170 1.00 95.19 633 LYS A N 1
ATOM 5008 C CA . LYS A 1 633 ? -14.725 -11.319 10.601 1.00 95.19 633 LYS A CA 1
ATOM 5009 C C . LYS A 1 633 ? -13.746 -11.863 11.641 1.00 95.19 633 LYS A C 1
ATOM 5011 O O . LYS A 1 633 ? -13.016 -12.797 11.336 1.00 95.19 633 LYS A O 1
ATOM 5016 N N . SER A 1 634 ? -13.767 -11.341 12.869 1.00 95.38 634 SER A N 1
ATOM 5017 C CA . SER A 1 634 ? -12.873 -11.783 13.957 1.00 95.38 634 SER A CA 1
ATOM 5018 C C . SER A 1 634 ? -13.064 -13.258 14.341 1.00 95.38 634 SER A C 1
ATOM 5020 O O . SER A 1 634 ? -12.123 -13.957 14.686 1.00 95.38 634 SER A O 1
ATOM 5022 N N . ARG A 1 635 ? -14.282 -13.783 14.195 1.00 94.62 635 ARG A N 1
ATOM 5023 C CA . ARG A 1 635 ? -14.601 -15.215 14.361 1.00 94.62 635 ARG A CA 1
ATOM 5024 C C . ARG A 1 635 ? -14.541 -15.996 13.042 1.00 94.62 635 ARG A C 1
ATOM 5026 O O . ARG A 1 635 ? -15.105 -17.079 12.941 1.00 94.62 635 ARG A O 1
ATOM 5033 N N . LEU A 1 636 ? -13.913 -15.421 12.014 1.00 94.12 636 LEU A N 1
ATOM 5034 C CA . LEU A 1 636 ? -13.728 -15.999 10.680 1.00 94.12 636 LEU A CA 1
ATOM 5035 C C . LEU A 1 636 ? -15.039 -16.460 10.000 1.00 94.12 636 LEU A C 1
ATOM 5037 O O . LEU A 1 636 ? -15.031 -17.345 9.141 1.00 94.12 636 LEU A O 1
ATOM 5041 N N . SER A 1 637 ? -16.164 -15.832 10.357 1.00 93.94 637 SER A N 1
ATOM 5042 C CA . SER A 1 637 ? -17.523 -16.204 9.948 1.00 93.94 637 SER A CA 1
ATOM 5043 C C . SER A 1 637 ? -17.939 -15.537 8.636 1.00 93.94 637 SER A C 1
ATOM 5045 O O . SER A 1 637 ? -17.560 -14.404 8.354 1.00 93.94 637 SER A O 1
ATOM 5047 N N . SER A 1 638 ? -18.794 -16.205 7.855 1.00 92.50 638 SER A N 1
ATOM 5048 C CA . SER A 1 638 ? -19.407 -15.644 6.639 1.00 92.50 638 SER A CA 1
ATOM 5049 C C . SER A 1 638 ? -20.751 -14.946 6.887 1.00 92.50 638 SER A C 1
ATOM 5051 O O . SER A 1 638 ? -21.347 -14.407 5.957 1.00 92.50 638 SER A O 1
ATOM 5053 N N . LYS A 1 639 ? -21.264 -14.975 8.121 1.00 95.31 639 LYS A N 1
ATOM 5054 C CA . LYS A 1 639 ? -22.526 -14.335 8.527 1.00 95.31 639 LYS A CA 1
ATOM 5055 C C . LYS A 1 639 ? -22.407 -13.739 9.924 1.00 95.31 639 LYS A C 1
ATOM 5057 O O . LYS A 1 639 ? -21.676 -14.288 10.755 1.00 95.31 639 LYS A O 1
ATOM 5062 N N . THR A 1 640 ? -23.133 -12.653 10.173 1.00 96.38 640 THR A N 1
ATOM 5063 C CA . THR A 1 640 ? -23.248 -12.040 11.504 1.00 96.38 640 THR A CA 1
ATOM 5064 C C . THR A 1 640 ? -24.301 -12.745 12.355 1.00 96.38 640 THR A C 1
ATOM 5066 O O . THR A 1 640 ? -25.267 -13.300 11.828 1.00 96.38 640 THR A O 1
ATOM 5069 N N . ASN A 1 641 ? -24.152 -12.701 13.676 1.00 95.06 641 ASN A N 1
ATOM 5070 C CA . ASN A 1 641 ? -25.182 -13.136 14.623 1.00 95.06 641 ASN A CA 1
ATOM 5071 C C . ASN A 1 641 ? -25.617 -11.991 15.563 1.00 95.06 641 ASN A C 1
ATOM 5073 O O . ASN A 1 641 ? -25.161 -10.848 15.448 1.00 95.06 641 ASN A O 1
ATOM 5077 N N . GLU A 1 642 ? -26.549 -12.274 16.474 1.00 94.94 642 GLU A N 1
ATOM 5078 C CA . GLU A 1 642 ? -27.034 -11.291 17.452 1.00 94.94 642 GLU A CA 1
ATOM 5079 C C . GLU A 1 642 ? -25.918 -10.813 18.400 1.00 94.94 642 GLU A C 1
ATOM 5081 O O . GLU A 1 642 ? -25.819 -9.624 18.709 1.00 94.94 642 GLU A O 1
ATOM 5086 N N . GLU A 1 643 ? -25.026 -11.718 18.807 1.00 94.75 643 GLU A N 1
ATOM 5087 C CA . GLU A 1 643 ? -23.923 -11.410 19.717 1.00 94.75 643 GLU A CA 1
ATOM 5088 C C . GLU A 1 643 ? -22.905 -10.439 19.098 1.00 94.75 643 GLU A C 1
ATOM 5090 O O . GLU A 1 643 ? -22.430 -9.529 19.782 1.00 94.75 643 GLU A O 1
ATOM 5095 N N . ASP A 1 644 ? -22.617 -10.570 17.802 1.00 96.25 644 ASP A N 1
ATOM 5096 C CA . ASP A 1 644 ? -21.770 -9.641 17.047 1.00 96.25 644 ASP A CA 1
ATOM 5097 C C . ASP A 1 644 ? -22.331 -8.215 17.119 1.00 96.25 644 ASP A C 1
ATOM 5099 O O . ASP A 1 644 ? -21.595 -7.253 17.362 1.00 96.25 644 ASP A O 1
ATOM 5103 N N . ALA A 1 645 ? -23.653 -8.078 16.968 1.00 95.94 645 ALA A N 1
ATOM 5104 C CA . ALA A 1 645 ? -24.341 -6.794 17.037 1.00 95.94 645 ALA A CA 1
ATOM 5105 C C . ALA A 1 645 ? -24.353 -6.235 18.470 1.00 95.94 645 ALA A C 1
ATOM 5107 O O . ALA A 1 645 ? -24.112 -5.041 18.675 1.00 95.94 645 ALA A O 1
ATOM 5108 N N . GLU A 1 646 ? -24.552 -7.082 19.486 1.00 95.31 646 GLU A N 1
ATOM 5109 C CA . GLU A 1 646 ? -24.422 -6.667 20.886 1.00 95.31 646 GLU A CA 1
ATOM 5110 C C . GLU A 1 646 ? -23.007 -6.170 21.214 1.00 95.31 646 GLU A C 1
ATOM 5112 O O . GLU A 1 646 ? -22.846 -5.143 21.882 1.00 95.31 646 GLU A O 1
ATOM 5117 N N . ARG A 1 647 ? -21.971 -6.899 20.780 1.00 95.50 647 ARG A N 1
ATOM 5118 C CA . ARG A 1 647 ? -20.561 -6.539 21.000 1.00 95.50 647 ARG A CA 1
ATOM 5119 C C . ARG A 1 647 ? -20.216 -5.234 20.281 1.00 95.50 647 ARG A C 1
ATOM 5121 O O . ARG A 1 647 ? -19.592 -4.365 20.895 1.00 95.50 647 ARG A O 1
ATOM 5128 N N . ALA A 1 648 ? -20.703 -5.044 19.053 1.00 95.81 648 ALA A N 1
ATOM 5129 C CA . ALA A 1 648 ? -20.588 -3.791 18.303 1.00 95.81 648 ALA A CA 1
ATOM 5130 C C . ALA A 1 648 ? -21.183 -2.603 19.064 1.00 95.81 648 ALA A C 1
ATOM 5132 O O . ALA A 1 648 ? -20.506 -1.592 19.260 1.00 95.81 648 ALA A O 1
ATOM 5133 N N . VAL A 1 649 ? -22.413 -2.744 19.566 1.00 94.06 649 VAL A N 1
ATOM 5134 C CA . VAL A 1 649 ? -23.079 -1.706 20.366 1.00 94.06 649 VAL A CA 1
ATOM 5135 C C . VAL A 1 649 ? -22.306 -1.409 21.652 1.00 94.06 649 VAL A C 1
ATOM 5137 O O . VAL A 1 649 ? -22.121 -0.240 21.991 1.00 94.06 649 VAL A O 1
ATOM 5140 N N . LYS A 1 650 ? -21.831 -2.438 22.367 1.00 94.31 650 LYS A N 1
ATOM 5141 C CA . LYS A 1 650 ? -21.056 -2.273 23.612 1.00 94.31 650 LYS A CA 1
ATOM 5142 C C . LYS A 1 650 ? -19.752 -1.509 23.367 1.00 94.31 650 LYS A C 1
ATOM 5144 O O . LYS A 1 650 ? -19.458 -0.570 24.108 1.00 94.31 650 LYS A O 1
ATOM 5149 N N . LEU A 1 651 ? -18.997 -1.881 22.330 1.00 94.62 651 LEU A N 1
ATOM 5150 C CA . LEU A 1 651 ? -17.752 -1.207 21.946 1.00 94.62 651 LEU A CA 1
ATOM 5151 C C . LEU A 1 651 ? -18.018 0.258 21.574 1.00 94.62 651 LEU A C 1
ATOM 5153 O O . LEU A 1 651 ? -17.422 1.161 22.162 1.00 94.62 651 LEU A O 1
ATOM 5157 N N . PHE A 1 652 ? -18.979 0.493 20.677 1.00 91.88 652 PHE A N 1
ATOM 5158 C CA . PHE A 1 652 ? -19.360 1.829 20.223 1.00 91.88 652 PHE A CA 1
ATOM 5159 C C . PHE A 1 652 ? -19.809 2.732 21.381 1.00 91.88 652 PHE A C 1
ATOM 5161 O O . PHE A 1 652 ? -19.349 3.866 21.516 1.00 91.88 652 PHE A O 1
ATOM 5168 N N . MET A 1 653 ? -20.667 2.224 22.269 1.00 87.50 653 MET A N 1
ATOM 5169 C CA . MET A 1 653 ? -21.159 2.996 23.410 1.00 87.50 653 MET A CA 1
ATOM 5170 C C . MET A 1 653 ? -20.068 3.329 24.412 1.00 87.50 653 MET A C 1
ATOM 5172 O O . MET A 1 653 ? -20.067 4.427 24.959 1.00 87.50 653 MET A O 1
ATOM 5176 N N . ARG A 1 654 ? -19.121 2.422 24.654 1.00 89.88 654 ARG A N 1
ATOM 5177 C CA . ARG A 1 654 ? -18.022 2.703 25.579 1.00 89.88 654 ARG A CA 1
ATOM 5178 C C . ARG A 1 654 ? -17.073 3.773 25.031 1.00 89.88 654 ARG A C 1
ATOM 5180 O O . ARG A 1 654 ? -16.681 4.648 25.798 1.00 89.88 654 ARG A O 1
ATOM 5187 N N . CYS A 1 655 ? -16.804 3.778 23.724 1.00 89.25 655 CYS A N 1
ATOM 5188 C CA . CYS A 1 655 ? -16.132 4.890 23.041 1.00 89.25 655 CYS A CA 1
ATOM 5189 C C . CYS A 1 655 ? -16.882 6.213 23.257 1.00 89.25 655 CYS A C 1
ATOM 5191 O O . CYS A 1 655 ? -16.337 7.175 23.789 1.00 89.25 655 CYS A O 1
ATOM 5193 N N . ARG A 1 656 ? -18.180 6.246 22.958 1.00 81.56 656 ARG A N 1
ATOM 5194 C CA . ARG A 1 656 ? -19.000 7.459 23.086 1.00 81.56 656 ARG A CA 1
ATOM 5195 C C . ARG A 1 656 ? -19.125 7.973 24.525 1.00 81.56 656 ARG A C 1
ATOM 5197 O O . ARG A 1 656 ? -19.040 9.176 24.751 1.00 81.56 656 ARG A O 1
ATOM 5204 N N . ASN A 1 657 ? -19.289 7.077 25.494 1.00 82.06 657 ASN A N 1
ATOM 5205 C CA . ASN A 1 657 ? -19.371 7.427 26.913 1.00 82.06 657 ASN A CA 1
ATOM 5206 C C . ASN A 1 657 ? -18.038 7.961 27.452 1.00 82.06 657 ASN A C 1
ATOM 5208 O O . ASN A 1 657 ? -18.045 8.783 28.361 1.00 82.06 657 ASN A O 1
ATOM 5212 N N . SER A 1 658 ? -16.903 7.528 26.889 1.00 83.94 658 SER A N 1
ATOM 5213 C CA . SER A 1 658 ? -15.596 8.072 27.272 1.00 83.94 658 SER A CA 1
ATOM 5214 C C . SER A 1 658 ? -15.459 9.565 26.957 1.00 83.94 658 SER A C 1
ATOM 5216 O O . SER A 1 658 ? -14.676 10.243 27.591 1.00 83.94 658 SER A O 1
ATOM 5218 N N . LEU A 1 659 ? -16.252 10.121 26.044 1.00 76.94 659 LEU A N 1
ATOM 5219 C CA . LEU A 1 659 ? -16.173 11.543 25.703 1.00 76.94 659 LEU A CA 1
ATOM 5220 C C . LEU A 1 659 ? -17.022 12.451 26.605 1.00 76.94 659 LEU A C 1
ATOM 5222 O O . LEU A 1 659 ? -17.186 13.625 26.293 1.00 76.94 659 LEU A O 1
ATOM 5226 N N . GLY A 1 660 ? -17.673 11.911 27.641 1.00 69.50 660 GLY A N 1
ATOM 5227 C CA . GLY A 1 660 ? -18.636 12.679 28.443 1.00 69.50 660 GLY A CA 1
ATOM 5228 C C . GLY A 1 660 ? -19.889 13.107 27.657 1.00 69.50 660 GLY A C 1
ATOM 5229 O O . GLY A 1 660 ? -20.735 13.832 28.162 1.00 69.50 660 GLY A O 1
ATOM 5230 N N . LEU A 1 661 ? -20.065 12.628 26.416 1.00 60.72 661 LEU A N 1
ATOM 5231 C CA . LEU A 1 661 ? -21.191 12.993 25.542 1.00 60.72 661 LEU A CA 1
ATOM 5232 C C . LEU A 1 661 ? -22.537 12.397 25.995 1.00 60.72 661 LEU A C 1
ATOM 5234 O O . LEU A 1 661 ? -23.587 12.750 25.453 1.00 60.72 661 LEU A O 1
ATOM 5238 N N . TYR A 1 662 ? -22.518 11.483 26.969 1.00 55.03 662 TYR A N 1
ATOM 5239 C CA . TYR A 1 662 ? -23.693 10.779 27.466 1.00 55.03 662 TYR A CA 1
ATOM 5240 C C . TYR A 1 662 ? -23.660 10.681 28.994 1.00 55.03 662 TYR A C 1
ATOM 5242 O O . TYR A 1 662 ? -23.007 9.800 29.543 1.00 55.03 662 TYR A O 1
ATOM 5250 N N . ASP A 1 663 ? -24.455 11.512 29.669 1.00 40.78 663 ASP A N 1
ATOM 5251 C CA . ASP A 1 663 ? -24.688 11.384 31.112 1.00 40.78 663 ASP A CA 1
ATOM 5252 C C . ASP A 1 663 ? -25.287 10.019 31.476 1.00 40.78 663 ASP A C 1
ATOM 5254 O O . ASP A 1 663 ? -26.375 9.668 30.987 1.00 40.78 663 ASP A O 1
ATOM 5258 N N . GLY A 1 664 ? -24.618 9.326 32.401 1.00 39.75 664 GLY A N 1
ATOM 5259 C CA . GLY A 1 664 ? -25.204 8.394 33.369 1.00 39.75 664 GLY A CA 1
ATOM 5260 C C . GLY A 1 664 ? -25.503 6.965 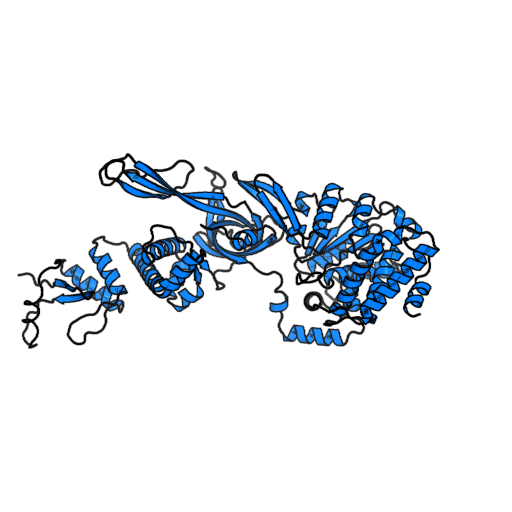32.893 1.00 39.75 664 GLY A C 1
ATOM 5261 O O . GLY A 1 664 ? -26.325 6.747 31.998 1.00 39.75 664 GLY A O 1
ATOM 5262 N N . ASP A 1 665 ? -24.879 6.017 33.600 1.00 38.19 665 ASP A N 1
ATOM 5263 C CA . ASP A 1 665 ? -25.139 4.574 33.713 1.00 38.19 665 ASP A CA 1
ATOM 5264 C C . ASP A 1 665 ? -25.143 3.723 32.433 1.00 38.19 665 ASP A C 1
ATOM 5266 O O . ASP A 1 665 ? -26.156 3.498 31.761 1.00 38.19 665 ASP A O 1
ATOM 5270 N N . THR A 1 666 ? -23.982 3.112 32.183 1.00 41.12 666 THR A N 1
ATOM 5271 C CA . THR A 1 666 ? -23.775 1.997 31.248 1.00 41.12 666 THR A CA 1
ATOM 5272 C C . THR A 1 666 ? -24.689 0.799 31.524 1.00 41.12 666 THR A C 1
ATOM 5274 O O . THR A 1 666 ? -25.117 0.140 30.574 1.00 41.12 666 THR A O 1
ATOM 5277 N N . ASP A 1 667 ? -25.059 0.536 32.779 1.00 39.47 667 ASP A N 1
ATOM 5278 C CA . ASP A 1 667 ? -25.801 -0.680 33.140 1.00 39.47 667 ASP A CA 1
ATOM 5279 C C . ASP A 1 667 ? -27.297 -0.613 32.809 1.00 39.47 667 ASP A C 1
ATOM 5281 O O . ASP A 1 667 ? -27.861 -1.585 32.302 1.00 39.47 667 ASP A O 1
ATOM 5285 N N . GLN A 1 668 ? -27.947 0.545 32.962 1.00 39.22 668 GLN A N 1
ATOM 5286 C CA . GLN A 1 668 ? -29.379 0.666 32.651 1.00 39.22 668 GLN A CA 1
ATOM 5287 C C . GLN A 1 668 ? -29.669 0.681 31.141 1.00 39.22 668 GLN A C 1
ATOM 5289 O O . GLN A 1 668 ? -30.723 0.214 30.701 1.00 39.22 668 GLN A O 1
ATOM 5294 N N . ARG A 1 669 ? -28.745 1.195 30.315 1.00 43.06 669 ARG A N 1
ATOM 5295 C CA . ARG A 1 669 ? -28.925 1.243 28.849 1.00 43.06 669 ARG A CA 1
ATOM 5296 C C . ARG A 1 669 ? -28.611 -0.085 28.168 1.00 43.06 669 ARG A C 1
ATOM 5298 O O . ARG A 1 669 ? -29.284 -0.425 27.200 1.00 43.06 669 ARG A O 1
ATOM 5305 N N . SER A 1 670 ? -27.663 -0.852 28.705 1.00 37.53 670 SER A N 1
ATOM 5306 C CA . SER A 1 670 ? -27.366 -2.218 28.251 1.00 37.53 670 SER A CA 1
ATOM 5307 C C . SER A 1 670 ? -28.541 -3.167 28.514 1.00 37.53 670 SER A C 1
ATOM 5309 O O . SER A 1 670 ? -28.885 -3.987 27.667 1.00 37.53 670 SER A O 1
ATOM 5311 N N . GLN A 1 671 ? -29.215 -3.015 29.660 1.00 37.75 671 GLN A N 1
ATOM 5312 C CA . GLN A 1 671 ? -30.384 -3.825 30.020 1.00 37.75 671 GLN A CA 1
ATOM 5313 C C . GLN A 1 671 ? -31.616 -3.543 29.142 1.00 37.75 671 GLN A C 1
ATOM 5315 O O . GLN A 1 671 ? -32.375 -4.465 28.857 1.00 37.75 671 GLN A O 1
ATOM 5320 N N . LYS A 1 672 ? -31.785 -2.314 28.630 1.00 45.31 672 LYS A N 1
ATOM 5321 C CA . LYS A 1 672 ? -32.869 -1.965 27.687 1.00 45.31 672 LYS A CA 1
ATOM 5322 C C . LYS A 1 672 ? -32.683 -2.495 26.260 1.00 45.31 672 LYS A C 1
ATOM 5324 O O . LYS A 1 672 ? -33.590 -2.355 25.453 1.00 45.31 672 LYS A O 1
ATOM 5329 N N . VAL A 1 673 ? -31.534 -3.083 25.924 1.00 39.78 673 VAL A N 1
ATOM 5330 C CA . VAL A 1 673 ? -31.373 -3.809 24.650 1.00 39.78 673 VAL A CA 1
ATOM 5331 C C . VAL A 1 673 ? -32.010 -5.202 24.753 1.00 39.78 673 VAL A C 1
ATOM 5333 O O . VAL A 1 673 ? -32.641 -5.662 23.799 1.00 39.78 673 VAL A O 1
ATOM 5336 N N . LYS A 1 674 ? -31.930 -5.821 25.942 1.00 33.66 674 LYS A N 1
ATOM 5337 C CA . LYS A 1 674 ? -32.488 -7.150 26.243 1.00 33.66 674 LYS A CA 1
ATOM 5338 C C . LYS A 1 674 ? -33.980 -7.155 26.606 1.00 33.66 674 LYS A C 1
ATOM 5340 O O . LYS A 1 674 ? -34.607 -8.202 26.489 1.00 33.66 674 LYS A O 1
ATOM 5345 N N . ALA A 1 675 ? -34.542 -6.020 27.028 1.00 32.22 675 ALA A N 1
ATOM 5346 C CA . ALA A 1 675 ? -35.992 -5.801 27.143 1.00 32.22 675 ALA A CA 1
ATOM 5347 C C . ALA A 1 675 ? -36.525 -5.247 25.822 1.00 32.22 675 ALA A C 1
ATOM 5349 O O . ALA A 1 675 ? -37.518 -5.767 25.278 1.00 32.22 675 ALA A O 1
#

Foldseek 3Di:
DDQFWWWDQDPVRFTQIGGDDPDDDDDDDDPPVVPPDDDDDTDGDDPVLVVVLVVVCVVVVQWDDDPPNGTGGDPLSSVVVVVSSVDDDDDPVRVVLVNLLSLLLVVVLVCVVVLVVCVVVVHAAEAEPVVVCVSPVVLVVCCQVQVPSSVVSNQVSVCVNNVDPDRGHHAYADVDDPAEDELLCLFDPVQAQGKHKYKFFWQKKFPWDKDFQWWWKAFPPPRDIDIDGDPDPDDDDDCADPVGGRDIDTDDTDIWIKMWTWGDHDRDDPRIAIEIETGRDDDPVNVVCNDGLWIKIFIFHWHWDAPDDDHPDTGIYGYTRHMDTDDPLCPVVPDDPVVLVVLLVLLLPDPALLLLLLCQQLVLQPLQSLLSSLVSCQLQWFFDPDPPHFGHGFAEEEEEAPPNCLVVSLVSCVVQEPLEFEDEQQGCDLCQAAWDWDADPNTIMIGGHRLLNSASHAYEYEAVLNHDLVSLVVLVCCLPVQWDFDDPDNDTDIGGRNHRYHYYHYFCDHDQDLLCLQVRDRPSCVVVVLSHLFYAYDHDRPDVPVSVVSVVCCVVCPDDPPPPGSDDSVSSHSLSSLLRNANADEDPLLVVLLVQLLVVVVVVCVVVVNCVSVPRSVSNSVSLNGQLRSSCSSSSHNYGDNVSSLVSCLSSVNRCVSNSVDDDDPPVSSVSSVD

Mean predicted aligned error: 14.76 Å

Secondary structure (DSSP, 8-state):
-----EEEE-TT--EEEE----S----S-TTSSSSS------B---HHHHHHHHHHHHHTT-BPPPSSSPPPBPHHHHHHHHHHHT-PPPPHHHHHHHHHHHHHHHHHHHTHHHHHHHHHTT--EEEEHHHHHHH-HHHHHHHHH-HHHHHHHHHHHHHHHH--SSPP-EEEE--S--SB--HHHHTSGGGTTSEEEEEEEEEEEEPPEEEEEEEEEEETTT--EEEEE--SSS----S--TTS---EEEEEEEEEEEEEEEEESSTT-S-EEEEEEEESS--HHHHHHTSTT-EEEEEEEEEEEESSTT-S-EEEEEEEEEEEE--TTTHHHHS-HHHHHHHHHHHHH-S-HHHHHHHHSSTT--S-HHHHHHHHHHHH-EEPSTT--SEEP--EEEEE-TTSSHHHHHHHHHHHSTTEEEEETTT--HHHHSEEEEEETTEEEEEE-HHHHTTTSEEEEE-GGG--HHHHHHHHHHHHHSEEEEEETTEEEEEE---EEEEEEE-SS--SSGGGGGGGS-HHHHHHHTT-SEEEEPPPPS-HHHHHHHHHHHHH--S------SS-HHHHHHHHHHHHH--PBPPHHHHHHHHHHHHHHHHHHHHTT-THHHHTHHHHHHHHHHHHHHHHHHTT-SB--HHHHHHHHHHHHHHHHHTT-S-S-HHHHHHHHH-

Radius of gyration: 35.88 Å; Cα contacts (8 Å, |Δi|>4): 1116; chains: 1; bounding box: 76×67×113 Å

pLDDT: mean 75.87, std 18.3, range [28.27, 97.44]

Sequence (675 aa):
MGSGGCIYVNRQNEILIWIKENYPDTDFATSKIYEEYQEEEEYEGKESTFYNLINKLCSKNLLERPEHGKYRINTRGKRKAEYLIGGEEIDAENEDLEEIRLQLLDFLDERKEEIKQSIADSTAFKLKLSELDKFNPELIDYFENNPEKFLDAVDKAFNTVLDVSSRIDYTIDCDVDYWEIPLYKARSNEYRKKLITVQGTVESASDFHQELVSAVFECSQCGERYEKEQDSAKLKSPYKCECGSKKFGEVSRNLINLVSFRISNEKGHNEYIKADFRSSSITSDIQEAFKPGQELRVTGVAHGQPIGKDSSKVEPILKVVSFKPQDSQKVLEDYKKEEISLLMGKVDTLENPFQSFATSIAPSIVEQEFAKKVVAASLIGGKATGGQGGSGRIHSLLLSNPGSGKSDIQNFVKETFSNVELADGSNATGPALTATVEQEEGNYRLRAGKLVYADEGVLCLDEFDKMNKNDSSRLNTAMTSKTFPIDKASINAELPGNATVVATGNFEDYVDDMEFVKDSIPDHAESLLDRFHLIYAMRSPDNQEKVQDAIFDSFNNSSQEKASTDFDEEELVLYRELAASKDPELTDESVELLKKWLRGQKEIADSKGNSSFKTDSNRHLMALGLLTTMFAKSRLSSKTNEEDAERAVKLFMRCRNSLGLYDGDTDQRSQKVKA

Nearest PDB structures (foldseek):
  7p5z-assembly1_C  TM=6.255E-01  e=1.737E-31  Saccharomyces cerevisiae S288C
  7pt7-assembly1_3  TM=5.866E-01  e=6.279E-32  Saccharomyces cerevisiae S288C
  8w7m-assembly1_3  TM=5.955E-01  e=8.415E-31  Saccharomyces cerevisiae S288C
  8b9d-assembly1_2  TM=6.006E-01  e=3.455E-29  Homo sapiens
  6hv9-assembly1_4  TM=5.348E-01  e=4.694E-25  Saccharomyces cerevisiae

Solvent-accessible surface area (backbone atoms only — not comparable to full-atom values): 37712 Å² total; per-residue (Å²): 136,84,88,64,61,45,58,41,71,46,100,84,69,42,48,46,69,45,72,71,79,89,78,95,85,78,84,88,72,79,80,70,63,72,83,77,70,80,89,84,85,85,59,91,75,61,72,74,60,52,56,52,50,53,51,58,37,57,77,66,67,34,51,50,87,54,93,78,82,49,47,46,54,45,76,69,38,48,55,53,47,59,56,65,68,68,69,73,91,70,57,71,74,59,54,54,51,50,51,53,26,52,53,50,34,55,60,48,57,79,38,45,68,58,50,51,47,25,57,75,71,73,42,61,37,72,49,43,46,66,59,44,42,73,72,42,50,67,59,51,58,45,32,54,74,38,42,70,62,44,53,55,30,49,55,55,27,56,52,62,75,65,78,48,98,62,91,74,56,65,39,50,35,70,78,56,97,59,56,69,46,64,57,85,56,66,68,39,79,89,45,56,68,26,60,39,21,34,58,26,31,26,47,26,19,33,61,77,42,77,43,63,49,31,36,34,29,28,30,76,83,80,64,52,76,43,78,35,71,37,93,54,98,66,87,61,74,79,81,62,47,94,92,67,47,66,54,64,43,83,74,49,74,44,65,32,34,36,34,48,31,30,36,21,80,51,102,85,58,95,62,60,43,41,34,40,42,70,38,79,70,86,50,72,66,60,58,57,56,59,33,44,40,33,38,35,36,39,31,20,40,27,41,73,42,55,69,52,101,86,39,91,54,61,44,54,32,28,46,44,61,26,74,41,77,51,72,88,79,49,65,72,73,75,52,55,72,66,59,57,52,52,52,52,57,51,48,74,70,44,95,49,42,55,58,40,52,13,54,36,50,43,63,80,62,64,82,44,58,68,62,31,41,52,52,42,48,33,70,34,16,13,44,38,74,89,84,51,82,65,52,17,73,31,25,28,37,40,32,27,58,89,89,75,55,63,67,56,44,47,48,43,48,46,75,64,39,80,50,40,29,81,43,42,24,74,73,37,45,48,48,51,31,48,47,38,80,46,81,53,99,91,43,51,26,41,31,48,10,45,38,25,55,2,44,78,28,29,28,32,30,35,44,49,58,57,40,52,70,70,36,53,51,50,53,49,44,18,74,73,66,34,34,46,81,43,81,54,87,92,41,75,46,78,43,58,23,42,35,26,43,41,34,29,27,45,40,74,50,89,72,90,52,54,82,51,39,59,81,22,53,40,77,76,46,60,85,45,53,82,72,34,62,40,49,35,49,55,72,80,55,90,57,57,64,62,48,51,50,44,52,54,47,57,70,72,52,80,69,81,77,68,75,95,48,85,39,55,71,70,52,46,42,53,49,38,52,57,21,29,72,42,72,31,45,84,32,70,65,26,52,50,50,54,50,52,49,51,51,55,51,50,54,52,27,61,75,68,71,43,66,76,63,70,80,46,56,69,60,54,50,52,38,41,51,26,38,14,27,22,44,15,13,49,71,70,26,64,48,36,46,57,65,27,36,53,51,22,52,53,54,52,48,53,22,48,45,36,36,44,78,52,86,78,62,76,67,68,59,59,52,60,69,79,103